Protein AF-A0A963SKY7-F1 (afdb_monomer)

Nearest PDB structures (foldseek):
  2a1x-assembly1_A  TM=6.517E-01  e=5.663E-06  Homo sapiens
  7vbq-assembly1_B  TM=5.657E-01  e=3.196E-06  Talaromyces purpureogenus
  7eyt-assembly1_B  TM=5.033E-01  e=3.583E-06  Aspergillus sp.
  7eyw-assembly2_A  TM=4.739E-01  e=1.703E-06  Aspergillus sp.
  7fcb-assembly1_C-2  TM=4.906E-01  e=5.997E-06  Aspergillus sp.

Secondary structure (DSSP, 8-state):
-----PPPEEEETTEEEEE--GGGHHHHHHTT--EEEE--HHHHHHHHHHHHHHHHHHHHHH-HHHHHHHHHH-GGGHHHHS-HHHHHHHHHHHHHHTHHHHHHHHHHHHHHHH--SS-EEES--EEEEE--HHHHHHTHHHHTTSBTTTB---SB-GGGGT--TT-EEEEEESS-B-TTTSEEEEGGGTTS---EETTEE-TT------EE--B-TT-EEEEETTSEEEEPP--SSSPEEEEEEEEESSPPP--S-S-PPPEEEHHHHHTT-HHHHHHHHHHHHH-HHHHHHHHHHHHH---TT----S-TTTHHHH-S-S-----------S---TT-EEE-SSSEEEEE-SSS-EEEEESB-TTT--BGGGSEEETTEEE-TTT--EEETTT-PBSSS-TTSPPPPEEE----

Foldseek 3Di:
DDPPFDFWWKAFQVGRVDTDDLQCVLVCQVVWTKIKTHDTPLLVVLLCLLLVLLLVLCCVQVNPVLSVVCVVVDCQCVVVRDPPVSVVSSQVRSQVVCLVPNQLSVLVNCCRRNVAPKWKWFSDKAKAWAAAQVSCVVCVVVCVVPEPRHYKDWWDQVLLVQFFQQKKKKKAFSAWFDLLWAKWWQSVCAPADFPDDVSGTDQLDQSHDTSRGTDHRSMIMIHGSRTGMITARNQENTTTTMMMIMMHRDQGAGLDDDPHTFIAISVLSVVVDPVNRVVSRVCSCVDVRNVVSNVVVVVVPDPPDDDDDDDPPCCVVNPVDPDDDSPCLDCDDDDDAAWQWHDPDPQWIWHDPHRPWIKIKGQAFQPPGRGLNSFTDDDQWRAGSINRWTAHQVWQHIRHPDVVGDGIDMDTPDDD

pLDDT: mean 83.01, std 18.02, range [28.34, 98.69]

Sequence (416 aa):
MNESSEAAALFEAGNPGQLIDRDKLIDRLDDGSVVIARGGTALTKLHRLTRDEIFRQIADLAGAEMRNKLEEVGLEHIHEHLSVDLIQDVHSRATENLRATYMRATEELIREFSGHSSFYVNHNFVLRFYLPNDLMQQHYTTLKQRPGKLIQHGPHLDLWQNVALNAYNIWIAIEDVDEGNGMVVYPDAFGKPVPRGGEHVREDQVTGRPLRLPCKAGDMLLFHSQHLHGGVLNRTDMTRVAITTRFTISPPLHPRLGAQLHYASAAAIRSEDNRRIKFSYLVDKLRPRNLALRLETRLGTGRPGEEGRRLKFLDALLHRNWFAETQDRSRASGQFGSDQIRIVDDKTIAVQVDDRQAVHIQRRCPHMGADLSCGYIDDGHIWCPWHDQGFSLETGEPVGPCSGLKPLRVSSAETA

Solvent-accessible surface area (backbone atoms only — not comparable to full-atom values): 22310 Å² total; per-residue (Å²): 130,86,80,72,78,49,60,39,50,36,21,32,63,95,43,71,86,43,72,52,60,51,93,45,46,65,60,40,27,75,74,61,44,43,34,37,33,40,64,23,57,42,44,51,51,44,38,48,58,53,50,55,39,43,45,50,34,36,27,77,75,64,34,63,66,53,29,54,50,38,69,73,72,36,68,36,51,42,73,83,78,40,54,74,67,55,50,52,49,28,53,51,52,33,58,56,65,42,61,83,50,48,62,57,44,49,47,52,26,51,33,56,57,54,66,51,86,64,34,28,39,38,74,59,70,46,64,27,52,37,46,22,37,43,62,42,62,78,43,34,88,70,41,65,83,36,65,63,30,48,35,75,35,58,34,39,45,42,53,80,73,32,40,36,64,67,22,33,39,40,36,34,27,60,37,66,32,45,64,44,41,24,42,31,38,16,65,76,32,43,81,46,70,77,65,64,50,87,92,35,52,29,53,78,49,70,36,56,71,64,48,68,51,56,38,50,55,48,27,30,43,36,36,36,31,57,38,33,30,24,31,26,50,26,28,31,88,48,25,34,39,34,40,33,38,40,34,18,66,59,83,72,37,46,50,70,91,71,81,58,66,53,42,27,38,41,69,28,59,78,62,72,38,67,66,48,33,56,45,44,36,56,52,52,74,66,33,66,70,34,51,48,40,33,52,53,49,58,69,68,60,57,68,96,88,69,85,86,92,88,60,85,72,57,42,65,76,78,48,62,55,93,66,63,76,71,73,81,57,51,77,69,82,77,90,78,61,62,70,43,59,38,35,72,53,100,55,32,25,37,36,29,77,45,103,84,45,42,31,32,33,51,22,52,39,78,86,83,52,38,30,44,70,30,31,51,60,58,95,70,21,44,29,34,53,51,32,67,47,36,23,35,66,81,71,12,43,55,60,52,62,35,85,76,56,68,54,44,57,55,44,78,47,75,90,125

Mean predicted aligned error: 8.63 Å

Structure (mmCIF, N/CA/C/O backbone):
data_AF-A0A963SKY7-F1
#
_entry.id   AF-A0A963SKY7-F1
#
loop_
_atom_site.group_PDB
_atom_site.id
_atom_site.type_symbol
_atom_site.label_atom_id
_atom_site.label_alt_id
_atom_site.label_comp_id
_atom_site.label_asym_id
_atom_site.label_entity_id
_atom_site.label_seq_id
_atom_site.pdbx_PDB_ins_code
_atom_site.Cartn_x
_atom_site.Cartn_y
_atom_site.Cartn_z
_atom_site.occupancy
_atom_site.B_iso_or_equiv
_atom_site.auth_seq_id
_atom_site.auth_comp_id
_atom_site.auth_asym_id
_atom_site.auth_atom_id
_atom_site.pdbx_PDB_model_num
ATOM 1 N N . MET A 1 1 ? -35.225 -3.408 15.346 1.00 33.41 1 MET A N 1
ATOM 2 C CA . MET A 1 1 ? -34.698 -4.685 14.818 1.00 33.41 1 MET A CA 1
ATOM 3 C C . MET A 1 1 ? -33.346 -4.934 15.453 1.00 33.41 1 MET A C 1
ATOM 5 O O . MET A 1 1 ? -32.611 -3.969 15.609 1.00 33.41 1 MET A O 1
ATOM 9 N N . ASN A 1 2 ? -33.028 -6.177 15.820 1.00 33.56 2 ASN A N 1
ATOM 10 C CA . ASN A 1 2 ? -31.646 -6.532 16.139 1.00 33.56 2 ASN A CA 1
ATOM 11 C C . ASN A 1 2 ? -30.876 -6.613 14.821 1.00 33.56 2 ASN A C 1
ATOM 13 O O . ASN A 1 2 ? -31.068 -7.565 14.069 1.00 33.56 2 ASN A O 1
ATOM 17 N N . GLU A 1 3 ? -30.015 -5.636 14.556 1.00 36.31 3 GLU A N 1
ATOM 18 C CA . GLU A 1 3 ? -28.892 -5.847 13.647 1.00 36.31 3 GLU A CA 1
ATOM 19 C C . GLU A 1 3 ? -27.956 -6.842 14.337 1.00 36.31 3 GLU A C 1
ATOM 21 O O . GLU A 1 3 ? -27.200 -6.494 15.246 1.00 36.31 3 GLU A O 1
ATOM 26 N N . SER A 1 4 ? -28.053 -8.118 13.962 1.00 42.91 4 SER A N 1
ATOM 27 C CA . SER A 1 4 ? -26.977 -9.062 14.233 1.00 42.91 4 SER A CA 1
ATOM 28 C C . SER A 1 4 ? -25.748 -8.546 13.495 1.00 42.91 4 SER A C 1
ATOM 30 O O . SER A 1 4 ? -25.747 -8.554 12.267 1.00 42.91 4 SER A O 1
ATOM 32 N N . SER A 1 5 ? -24.744 -8.075 14.240 1.00 56.28 5 SER A N 1
ATOM 33 C CA . SER A 1 5 ? -23.440 -7.690 13.695 1.00 56.28 5 SER A CA 1
ATOM 34 C C . SER A 1 5 ? -22.888 -8.869 12.898 1.00 56.28 5 SER A C 1
ATOM 36 O O . SER A 1 5 ? -22.444 -9.872 13.458 1.00 56.28 5 SER A O 1
ATOM 38 N N . GLU A 1 6 ? -22.997 -8.761 11.578 1.00 80.06 6 GLU A N 1
ATOM 39 C CA . GLU A 1 6 ? -22.371 -9.685 10.652 1.00 80.06 6 GLU A CA 1
ATOM 40 C C . GLU A 1 6 ? -20.876 -9.363 10.659 1.00 80.06 6 GLU A C 1
ATOM 42 O O . GLU A 1 6 ? -20.489 -8.189 10.599 1.00 80.06 6 GLU A O 1
ATOM 47 N N . ALA A 1 7 ? -20.050 -10.393 10.826 1.00 83.06 7 ALA A N 1
ATOM 48 C CA . ALA A 1 7 ? -18.599 -10.265 10.823 1.00 83.06 7 ALA A CA 1
ATOM 49 C C . ALA A 1 7 ? -18.072 -10.339 9.385 1.00 83.06 7 ALA A C 1
ATOM 51 O O . ALA A 1 7 ? -18.667 -11.003 8.537 1.00 83.06 7 ALA A O 1
ATOM 52 N N . ALA A 1 8 ? -16.942 -9.685 9.117 1.00 88.69 8 ALA A N 1
ATOM 53 C CA . ALA A 1 8 ? -16.306 -9.742 7.805 1.00 88.69 8 ALA A CA 1
ATOM 54 C C . ALA A 1 8 ? -15.935 -11.187 7.416 1.00 88.69 8 ALA A C 1
ATOM 56 O O . ALA A 1 8 ? -15.341 -11.920 8.212 1.00 88.69 8 ALA A O 1
ATOM 57 N N . ALA A 1 9 ? -16.241 -11.579 6.179 1.00 92.88 9 ALA A N 1
ATOM 58 C CA . ALA A 1 9 ? -15.790 -12.844 5.608 1.00 92.88 9 ALA A CA 1
ATOM 59 C C . ALA A 1 9 ? -14.307 -12.735 5.222 1.00 92.88 9 ALA A C 1
ATOM 61 O O . ALA A 1 9 ? -13.904 -11.748 4.607 1.00 92.88 9 ALA A O 1
ATOM 62 N N . LEU A 1 10 ? -13.500 -13.732 5.589 1.00 95.00 10 LEU A N 1
ATOM 63 C CA . LEU A 1 10 ? -12.042 -13.721 5.439 1.00 95.00 10 LEU A CA 1
ATOM 64 C C . LEU A 1 10 ? -11.616 -14.706 4.345 1.00 95.00 10 LEU A C 1
ATOM 66 O O . LEU A 1 10 ? -11.992 -15.873 4.402 1.00 95.00 10 LEU A O 1
ATOM 70 N N . PHE A 1 11 ? -10.807 -14.260 3.387 1.00 94.25 11 PHE A N 1
ATOM 71 C CA . PHE A 1 11 ? -10.358 -15.039 2.229 1.00 94.25 11 PHE A CA 1
ATOM 72 C C . PHE A 1 11 ? -8.839 -14.980 2.082 1.00 94.25 11 PHE A C 1
ATOM 74 O O . PHE A 1 11 ? -8.230 -13.950 2.361 1.00 94.25 11 PHE A O 1
ATOM 81 N N . GLU A 1 12 ? -8.207 -16.045 1.598 1.00 93.56 12 GLU A N 1
ATOM 82 C CA . GLU A 1 12 ? -6.775 -16.020 1.282 1.00 93.56 12 GLU A CA 1
ATOM 83 C C . GLU A 1 12 ? -6.518 -15.298 -0.053 1.00 93.56 12 GLU A C 1
ATOM 85 O O . GLU A 1 12 ? -7.079 -15.660 -1.081 1.00 93.56 12 GLU A O 1
ATOM 90 N N . ALA A 1 13 ? -5.665 -14.270 -0.076 1.00 87.19 13 ALA A N 1
ATOM 91 C CA . ALA A 1 13 ? -5.506 -13.398 -1.245 1.00 87.19 13 ALA A CA 1
ATOM 92 C C . ALA A 1 13 ? -4.934 -14.114 -2.485 1.00 87.19 13 ALA A C 1
ATOM 94 O O . ALA A 1 13 ? -5.288 -13.775 -3.610 1.00 87.19 13 ALA A O 1
ATOM 95 N N . GLY A 1 14 ? -4.085 -15.127 -2.280 1.00 79.25 14 GLY A N 1
ATOM 96 C CA . GLY A 1 14 ? -3.584 -16.004 -3.347 1.00 79.25 14 GLY A CA 1
ATOM 97 C C . GLY A 1 14 ? -4.544 -17.137 -3.740 1.00 79.25 14 GLY A C 1
ATOM 98 O O . GLY A 1 14 ? -4.284 -17.841 -4.710 1.00 79.25 14 GLY A O 1
ATOM 99 N N . ASN A 1 15 ? -5.642 -17.328 -3.001 1.00 82.62 15 ASN A N 1
ATOM 100 C CA . ASN A 1 15 ? -6.684 -18.310 -3.297 1.00 82.62 15 ASN A CA 1
ATOM 101 C C . ASN A 1 15 ? -8.063 -17.781 -2.841 1.00 82.62 15 ASN A C 1
ATOM 103 O O . ASN A 1 15 ? -8.591 -18.245 -1.827 1.00 82.62 15 ASN A O 1
ATOM 107 N N . PRO A 1 16 ? -8.671 -16.805 -3.550 1.00 69.00 16 PRO A N 1
ATOM 108 C CA . PRO A 1 16 ? -9.832 -16.066 -3.038 1.00 69.00 16 PRO A CA 1
ATOM 109 C C . PRO A 1 16 ? -11.107 -16.894 -2.813 1.00 69.00 16 PRO A C 1
ATOM 111 O O . PRO A 1 16 ? -12.056 -16.390 -2.221 1.00 69.00 16 PRO A O 1
ATOM 114 N N . GLY A 1 17 ? -11.157 -18.149 -3.277 1.00 78.44 17 GLY A N 1
ATOM 115 C CA . GLY A 1 17 ? -12.235 -19.092 -2.955 1.00 78.44 17 GLY A CA 1
ATOM 116 C C . GLY A 1 17 ? -12.075 -19.786 -1.594 1.00 78.44 17 GLY A C 1
ATOM 117 O O . GLY A 1 17 ? -13.012 -20.421 -1.113 1.00 78.44 17 GLY A O 1
ATOM 118 N N . GLN A 1 18 ? -10.904 -19.680 -0.962 1.00 86.44 18 GLN A N 1
ATOM 119 C CA . GLN A 1 18 ? -10.593 -20.312 0.315 1.00 86.44 18 GLN A CA 1
ATOM 120 C C . GLN A 1 18 ? -10.929 -19.372 1.476 1.00 86.44 18 GLN A C 1
ATOM 122 O O . GLN A 1 18 ? -10.187 -18.436 1.780 1.00 86.44 18 GLN A O 1
ATOM 127 N N . LEU A 1 19 ? -12.047 -19.662 2.143 1.00 91.62 19 LEU A N 1
ATOM 128 C CA . LEU A 1 19 ? -12.426 -19.017 3.398 1.00 91.62 19 LEU A CA 1
ATOM 129 C C . LEU A 1 19 ? -11.444 -19.373 4.524 1.00 91.62 19 LEU A C 1
ATOM 131 O O . LEU A 1 19 ? -11.020 -20.522 4.669 1.00 91.62 19 LEU A O 1
ATOM 135 N N . ILE A 1 20 ? -11.132 -18.381 5.352 1.00 92.81 20 ILE A N 1
ATOM 136 C CA . ILE A 1 20 ? -10.321 -18.510 6.560 1.00 92.81 20 ILE A CA 1
ATOM 137 C C . ILE A 1 20 ? -11.244 -18.429 7.775 1.00 92.81 20 ILE A C 1
ATOM 139 O O . ILE A 1 20 ? -12.014 -17.485 7.937 1.00 92.81 20 ILE A O 1
ATOM 143 N N . ASP A 1 21 ? -11.145 -19.430 8.647 1.00 91.75 21 ASP A N 1
ATOM 144 C CA . ASP A 1 21 ? -11.775 -19.401 9.963 1.00 91.75 21 ASP A CA 1
ATOM 145 C C . ASP A 1 21 ? -11.174 -18.258 10.792 1.00 91.75 21 ASP A C 1
ATOM 147 O O . ASP A 1 21 ? -9.949 -18.151 10.917 1.00 91.75 21 ASP A O 1
ATOM 151 N N . ARG A 1 22 ? -12.036 -17.412 11.365 1.00 91.62 22 ARG A N 1
ATOM 152 C CA . ARG A 1 22 ? -11.639 -16.257 12.174 1.00 91.62 22 ARG A CA 1
ATOM 153 C C . ARG A 1 22 ? -10.666 -16.643 13.277 1.00 91.62 22 ARG A C 1
ATOM 155 O O . ARG A 1 22 ? -9.676 -15.948 13.489 1.00 91.62 22 ARG A O 1
ATOM 162 N N . ASP A 1 23 ? -10.927 -17.759 13.946 1.00 91.62 23 ASP A N 1
ATOM 163 C CA . ASP A 1 23 ? -10.151 -18.170 15.111 1.00 91.62 23 ASP A CA 1
ATOM 164 C C . ASP A 1 23 ? -8.742 -18.674 14.710 1.00 91.62 23 ASP A C 1
ATOM 166 O O . ASP A 1 23 ? -7.876 -18.829 15.566 1.00 91.62 23 ASP A O 1
ATOM 170 N N . LYS A 1 24 ? -8.479 -18.850 13.402 1.00 93.62 24 LYS A N 1
ATOM 171 C CA . LYS A 1 24 ? -7.159 -19.142 12.810 1.00 93.62 24 LYS A CA 1
ATOM 172 C C . LYS A 1 24 ? -6.494 -17.931 12.153 1.00 93.62 24 LYS A C 1
ATOM 174 O O . LYS A 1 24 ? -5.378 -18.061 11.657 1.00 93.62 24 LYS A O 1
ATOM 179 N N . LEU A 1 25 ? -7.150 -16.768 12.096 1.00 94.31 25 LEU A N 1
ATOM 180 C CA . LEU A 1 25 ? -6.663 -15.608 11.340 1.00 94.31 25 LEU A CA 1
ATOM 181 C C . LEU A 1 25 ? -5.236 -15.208 11.738 1.00 94.31 25 LEU A C 1
ATOM 183 O O . LEU A 1 25 ? -4.405 -14.969 10.868 1.00 94.31 25 LEU A O 1
ATOM 187 N N . ILE A 1 26 ? -4.955 -15.137 13.039 1.00 94.06 26 ILE A N 1
ATOM 188 C CA . ILE A 1 26 ? -3.645 -14.707 13.542 1.00 94.06 26 ILE A CA 1
ATOM 189 C C . ILE A 1 26 ? -2.561 -15.727 13.183 1.00 94.06 26 ILE A C 1
ATOM 191 O O . ILE A 1 26 ? -1.537 -15.326 12.640 1.00 94.06 26 ILE A O 1
ATOM 195 N N . ASP A 1 27 ? -2.829 -17.024 13.357 1.00 92.44 27 ASP A N 1
ATOM 196 C CA . ASP A 1 27 ? -1.917 -18.099 12.946 1.00 92.44 27 ASP A CA 1
ATOM 197 C C . ASP A 1 27 ? -1.619 -18.030 11.436 1.00 92.44 27 ASP A C 1
ATOM 199 O O . ASP A 1 27 ? -0.463 -18.102 11.025 1.00 92.44 27 ASP A O 1
ATOM 203 N N . ARG A 1 28 ? -2.641 -17.802 10.591 1.00 93.62 28 ARG A N 1
ATOM 204 C CA . ARG A 1 28 ? -2.452 -17.635 9.135 1.00 93.62 28 ARG A CA 1
ATOM 205 C C . ARG A 1 28 ? -1.581 -16.424 8.800 1.00 93.62 28 ARG A C 1
ATOM 207 O O . ARG A 1 28 ? -0.754 -16.524 7.897 1.00 93.62 28 ARG A O 1
ATOM 214 N N . LEU A 1 29 ? -1.758 -15.299 9.494 1.00 94.19 29 LEU A N 1
ATOM 215 C CA . LEU A 1 29 ? -0.943 -14.096 9.296 1.00 94.19 29 LEU A CA 1
ATOM 216 C C . LEU A 1 29 ? 0.505 -14.301 9.780 1.00 94.19 29 LEU A C 1
ATOM 218 O O . LEU A 1 29 ? 1.428 -13.820 9.125 1.00 94.19 29 LEU A O 1
ATOM 222 N N . ASP A 1 30 ? 0.715 -15.025 10.882 1.00 91.00 30 ASP A N 1
ATOM 223 C CA . ASP A 1 30 ? 2.043 -15.387 11.403 1.00 91.00 30 ASP A CA 1
ATOM 224 C C . ASP A 1 30 ? 2.780 -16.373 10.474 1.00 91.00 30 ASP A C 1
ATOM 226 O O . ASP A 1 30 ? 3.988 -16.234 10.269 1.00 91.00 30 ASP A O 1
ATOM 230 N N . ASP A 1 31 ? 2.052 -17.289 9.825 1.00 90.88 31 ASP A N 1
ATOM 231 C CA . ASP A 1 31 ? 2.551 -18.171 8.756 1.00 90.88 31 ASP A CA 1
ATOM 232 C C . ASP A 1 31 ? 2.853 -17.430 7.430 1.00 90.88 31 ASP A C 1
ATOM 234 O O . ASP A 1 31 ? 3.406 -18.022 6.500 1.00 90.88 31 ASP A O 1
ATOM 238 N N . GLY A 1 32 ? 2.511 -16.141 7.316 1.00 90.50 32 GLY A N 1
ATOM 239 C CA . GLY A 1 32 ? 2.743 -15.329 6.114 1.00 90.50 32 GLY A CA 1
ATOM 240 C C . GLY A 1 32 ? 1.643 -15.413 5.052 1.00 90.50 32 GLY A C 1
ATOM 241 O O . GLY A 1 32 ? 1.878 -15.076 3.890 1.00 90.50 32 GLY A O 1
ATOM 242 N N . SER A 1 33 ? 0.438 -15.853 5.421 1.00 93.62 33 SER A N 1
ATOM 243 C CA . SER A 1 33 ? -0.738 -15.700 4.557 1.00 93.62 33 SER A CA 1
ATOM 244 C C . SER A 1 33 ? -1.128 -14.224 4.480 1.00 93.62 33 SER A C 1
ATOM 246 O O . SER A 1 33 ? -1.068 -13.494 5.471 1.00 93.62 33 SER A O 1
ATOM 248 N N . VAL A 1 34 ? -1.608 -13.797 3.316 1.00 96.19 34 VAL A N 1
ATOM 249 C CA . VAL A 1 34 ? -2.229 -12.480 3.133 1.00 96.19 34 VAL A CA 1
ATOM 250 C C . VAL A 1 34 ? -3.723 -12.676 2.960 1.00 96.19 34 VAL A C 1
ATOM 252 O O . VAL A 1 34 ? -4.153 -13.531 2.188 1.00 96.19 34 VAL A O 1
ATOM 255 N N . VAL A 1 35 ? -4.511 -11.921 3.720 1.00 96.88 35 VAL A N 1
ATOM 256 C CA . VAL A 1 35 ? -5.950 -12.147 3.883 1.00 96.88 35 VAL A CA 1
ATOM 257 C C . VAL A 1 35 ? -6.729 -10.940 3.379 1.00 96.88 35 VAL A C 1
ATOM 259 O O . VAL A 1 35 ? -6.384 -9.804 3.692 1.00 96.88 35 VAL A O 1
ATOM 262 N N . ILE A 1 36 ? -7.792 -11.190 2.619 1.00 96.75 36 ILE A N 1
ATOM 263 C CA . ILE A 1 36 ? -8.782 -10.193 2.205 1.00 96.75 36 ILE A CA 1
ATOM 264 C C . ILE A 1 36 ? -10.025 -10.393 3.069 1.00 96.75 36 ILE A C 1
ATOM 266 O O . ILE A 1 36 ? -10.611 -11.472 3.075 1.00 96.75 36 ILE A O 1
ATOM 270 N N . ALA A 1 37 ? -10.431 -9.365 3.798 1.00 96.19 37 ALA A N 1
ATOM 271 C CA . ALA A 1 37 ? -11.670 -9.325 4.556 1.00 96.19 37 ALA A CA 1
ATOM 272 C C . ALA A 1 37 ? -12.720 -8.506 3.792 1.00 96.19 37 ALA A C 1
ATOM 274 O O . ALA A 1 37 ? -12.416 -7.414 3.304 1.00 96.19 37 ALA A O 1
ATOM 275 N N . ARG A 1 38 ? -13.946 -9.032 3.690 1.00 95.12 38 ARG A N 1
ATOM 276 C CA . ARG A 1 38 ? -15.058 -8.425 2.940 1.00 95.12 38 ARG A CA 1
ATOM 277 C C . ARG A 1 38 ? -16.325 -8.323 3.777 1.00 95.12 38 ARG A C 1
ATOM 279 O O . ARG A 1 38 ? -16.664 -9.256 4.506 1.00 95.12 38 ARG A O 1
ATOM 286 N N . GLY A 1 39 ? -17.053 -7.219 3.617 1.00 92.69 39 GLY A N 1
ATOM 287 C CA . GLY A 1 39 ? -18.232 -6.921 4.432 1.00 92.69 39 GLY A CA 1
ATOM 288 C C . GLY A 1 39 ? -17.878 -6.760 5.913 1.00 92.69 39 GLY A C 1
ATOM 289 O O . GLY A 1 39 ? -16.734 -6.480 6.259 1.00 92.69 39 GLY A O 1
ATOM 290 N N . GLY A 1 40 ? -18.853 -6.958 6.794 1.00 93.06 40 GLY A N 1
ATOM 291 C CA . GLY A 1 40 ? -18.678 -6.761 8.232 1.00 93.06 40 GLY A CA 1
ATOM 292 C C . GLY A 1 40 ? -19.086 -5.361 8.691 1.00 93.06 40 GLY A C 1
ATOM 293 O O . GLY A 1 40 ? -18.733 -4.349 8.080 1.00 93.06 40 GLY A O 1
ATOM 294 N N . THR A 1 41 ? -19.852 -5.300 9.779 1.00 95.38 41 THR A N 1
ATOM 295 C CA . THR A 1 41 ? -20.508 -4.064 10.242 1.00 95.38 41 THR A CA 1
ATOM 296 C C . THR A 1 41 ? -19.491 -2.964 10.567 1.00 95.38 41 THR A C 1
ATOM 298 O O . THR A 1 41 ? -19.661 -1.806 10.173 1.00 95.38 41 THR A O 1
ATOM 301 N N . ALA A 1 42 ? -18.407 -3.310 11.262 1.00 95.44 42 ALA A N 1
ATOM 302 C CA . ALA A 1 42 ? -17.368 -2.365 11.645 1.00 95.44 42 ALA A CA 1
ATOM 303 C C . ALA A 1 42 ? -16.477 -1.944 10.462 1.00 95.44 42 ALA A C 1
ATOM 305 O O . ALA A 1 42 ? -16.045 -0.788 10.416 1.00 95.44 42 ALA A O 1
ATOM 306 N N . LEU A 1 43 ? -16.245 -2.830 9.483 1.00 96.81 43 LEU A N 1
ATOM 307 C CA . LEU A 1 43 ? -15.477 -2.498 8.277 1.00 96.81 43 LEU A CA 1
ATOM 308 C C . LEU A 1 43 ? -16.248 -1.510 7.397 1.00 96.81 43 LEU A C 1
ATOM 310 O O . LEU A 1 43 ? -15.728 -0.434 7.098 1.00 96.81 43 LEU A O 1
ATOM 314 N N . THR A 1 44 ? -17.515 -1.799 7.084 1.00 96.69 44 THR A N 1
ATOM 315 C CA . THR A 1 44 ? -18.394 -0.875 6.347 1.00 96.69 44 THR A CA 1
ATOM 316 C C . THR A 1 44 ? -18.525 0.473 7.063 1.00 96.69 44 THR A C 1
ATOM 318 O O . THR A 1 44 ? -18.489 1.526 6.425 1.00 96.69 44 THR A O 1
ATOM 321 N N . LYS A 1 45 ? -18.607 0.477 8.402 1.00 96.19 45 LYS A N 1
ATOM 322 C CA . LYS A 1 45 ? -18.630 1.712 9.201 1.00 96.19 45 LYS A CA 1
ATOM 323 C C . LYS A 1 45 ? -17.344 2.535 9.048 1.00 96.19 45 LYS A C 1
ATOM 325 O O . LYS A 1 45 ? -17.446 3.753 8.904 1.00 96.19 45 LYS A O 1
ATOM 330 N N . LEU A 1 46 ? -16.162 1.913 9.090 1.00 96.31 46 LEU A N 1
ATOM 331 C CA . LEU A 1 46 ? -14.872 2.611 8.971 1.00 96.31 46 LEU A CA 1
ATOM 332 C C . LEU A 1 46 ? -14.587 3.095 7.542 1.00 96.31 46 LEU A C 1
ATOM 334 O O . LEU A 1 46 ? -14.096 4.212 7.358 1.00 96.31 46 LEU A O 1
ATOM 338 N N . HIS A 1 47 ? -14.932 2.283 6.541 1.00 97.75 47 HIS A N 1
ATOM 339 C CA . HIS A 1 47 ? -14.889 2.656 5.127 1.00 97.75 47 HIS A CA 1
ATOM 340 C C . HIS A 1 47 ? -15.743 3.903 4.872 1.00 97.75 47 HIS A C 1
ATOM 342 O O . HIS A 1 47 ? -15.202 4.941 4.483 1.00 97.75 47 HIS A O 1
ATOM 348 N N . ARG A 1 48 ? -17.035 3.857 5.230 1.00 97.06 48 ARG A N 1
ATOM 349 C CA . ARG A 1 48 ? -17.951 4.996 5.077 1.00 97.06 48 ARG A CA 1
ATOM 350 C C . ARG A 1 48 ? -17.487 6.226 5.858 1.00 97.06 48 ARG A C 1
ATOM 352 O O . ARG A 1 48 ? -17.448 7.306 5.290 1.00 97.06 48 ARG A O 1
ATOM 359 N N . LEU A 1 49 ? -17.064 6.078 7.120 1.00 97.12 49 LEU A N 1
ATOM 360 C CA . LEU A 1 49 ? -16.521 7.189 7.923 1.00 97.12 49 LEU A CA 1
ATOM 361 C C . LEU A 1 49 ? -15.375 7.919 7.201 1.00 97.12 49 LEU A C 1
ATOM 363 O O . LEU A 1 49 ? -15.291 9.145 7.251 1.00 97.12 49 LEU A O 1
ATOM 367 N N . THR A 1 50 ? -14.497 7.163 6.538 1.00 97.88 50 THR A N 1
ATOM 368 C CA . THR A 1 50 ? -13.356 7.709 5.795 1.00 97.88 50 THR A CA 1
ATOM 369 C C . THR A 1 50 ? -13.804 8.380 4.494 1.00 97.88 50 THR A C 1
ATOM 371 O O . THR A 1 50 ? -13.347 9.480 4.190 1.00 97.88 50 THR A O 1
ATOM 374 N N . ARG A 1 51 ? -14.721 7.753 3.745 1.00 98.00 51 ARG A N 1
ATOM 375 C CA . ARG A 1 51 ? -15.255 8.278 2.478 1.00 98.00 51 ARG A CA 1
ATOM 376 C C . ARG A 1 51 ? -16.075 9.558 2.691 1.00 98.00 51 ARG A C 1
ATOM 378 O O . ARG A 1 51 ? -15.807 10.565 2.039 1.00 98.00 51 ARG A O 1
ATOM 385 N N . ASP A 1 52 ? -16.984 9.563 3.666 1.00 97.94 52 ASP A N 1
ATOM 386 C CA . ASP A 1 52 ? -17.828 10.712 4.026 1.00 97.94 52 ASP A CA 1
ATOM 387 C C . ASP A 1 52 ? -16.995 11.924 4.485 1.00 97.94 52 ASP A C 1
ATOM 389 O O . ASP A 1 52 ? -17.354 13.073 4.217 1.00 97.94 52 ASP A O 1
ATOM 393 N N . GLU A 1 53 ? -15.862 11.698 5.166 1.00 98.19 53 GLU A N 1
ATOM 394 C CA . GLU A 1 53 ? -14.914 12.768 5.496 1.00 98.19 53 GLU A CA 1
ATOM 395 C C . GLU A 1 53 ? -14.329 13.408 4.236 1.00 98.19 53 GLU A C 1
ATOM 397 O O . GLU A 1 53 ? -14.325 14.635 4.125 1.00 98.19 53 GLU A O 1
ATOM 402 N N . ILE A 1 54 ? -13.844 12.593 3.296 1.00 98.50 54 ILE A N 1
ATOM 403 C CA . ILE A 1 54 ? -13.231 13.080 2.057 1.00 98.50 54 ILE A CA 1
ATOM 404 C C . ILE A 1 54 ? -14.242 13.920 1.272 1.00 98.50 54 ILE A C 1
ATOM 406 O O . ILE A 1 54 ? -13.931 15.051 0.905 1.00 98.50 54 ILE A O 1
ATOM 410 N N . PHE A 1 55 ? -15.473 13.429 1.099 1.00 98.69 55 PHE A N 1
ATOM 411 C CA . PHE A 1 55 ? -16.524 14.175 0.402 1.00 98.69 55 PHE A CA 1
ATOM 412 C C . PHE A 1 55 ? -16.943 15.458 1.112 1.00 98.69 55 PHE A C 1
ATOM 414 O O . PHE A 1 55 ? -17.163 16.471 0.447 1.00 98.69 55 PHE A O 1
ATOM 421 N N . ARG A 1 56 ? -16.983 15.475 2.448 1.00 98.44 56 ARG A N 1
ATOM 422 C CA . ARG A 1 56 ? -17.206 16.718 3.195 1.00 98.44 56 ARG A CA 1
ATOM 423 C C . ARG A 1 56 ? -16.076 17.720 2.966 1.00 98.44 56 ARG A C 1
ATOM 425 O O . ARG A 1 56 ? -16.367 18.878 2.702 1.00 98.44 56 ARG A O 1
ATOM 432 N N . GLN A 1 57 ? -14.813 17.290 2.964 1.00 98.56 57 GLN A N 1
ATOM 433 C CA . GLN A 1 57 ? -13.702 18.196 2.652 1.00 98.56 57 GLN A CA 1
ATOM 434 C C . GLN A 1 57 ? -13.714 18.683 1.200 1.00 98.56 57 GLN A C 1
ATOM 436 O O . GLN A 1 57 ? -13.360 19.833 0.960 1.00 98.56 57 GLN A O 1
ATOM 441 N N . ILE A 1 58 ? -14.180 17.870 0.248 1.00 98.69 58 ILE A N 1
ATOM 442 C CA . ILE A 1 58 ? -14.433 18.311 -1.132 1.00 98.69 58 ILE A CA 1
ATOM 443 C C . ILE A 1 58 ? -15.544 19.371 -1.159 1.00 98.69 58 ILE A C 1
ATOM 445 O O . ILE A 1 58 ? -15.362 20.407 -1.790 1.00 98.69 58 ILE A O 1
ATOM 449 N N . ALA A 1 59 ? -16.657 19.180 -0.442 1.00 98.62 59 ALA A N 1
ATOM 450 C CA . ALA A 1 59 ? -17.723 20.183 -0.365 1.00 98.62 59 ALA A CA 1
ATOM 451 C C . ALA A 1 59 ? -17.247 21.500 0.279 1.00 98.62 59 ALA A C 1
ATOM 453 O O . ALA A 1 59 ? -17.546 22.573 -0.242 1.00 98.62 59 ALA A O 1
ATOM 454 N N . ASP A 1 60 ? -16.469 21.414 1.364 1.00 98.50 60 ASP A N 1
ATOM 455 C CA . ASP A 1 60 ? -15.926 22.560 2.109 1.00 98.50 60 ASP A CA 1
ATOM 456 C C . ASP A 1 60 ? -14.880 23.367 1.307 1.00 98.50 60 ASP A C 1
ATOM 458 O O . ASP A 1 60 ? -14.662 24.547 1.591 1.00 98.50 60 ASP A O 1
ATOM 462 N N . LEU A 1 61 ? -14.189 22.736 0.348 1.00 98.38 61 LEU A N 1
ATOM 463 C CA . LEU A 1 61 ? -13.089 23.331 -0.430 1.00 98.38 61 LEU A CA 1
ATOM 464 C C . LEU A 1 61 ? -13.458 23.681 -1.880 1.00 98.38 61 LEU A C 1
ATOM 466 O O . LEU A 1 61 ? -12.941 24.659 -2.414 1.00 98.38 61 LEU A O 1
ATOM 470 N N . ALA A 1 62 ? -14.316 22.883 -2.515 1.00 98.06 62 ALA A N 1
ATOM 471 C CA . ALA A 1 62 ? -14.655 22.957 -3.939 1.00 98.06 62 ALA A CA 1
ATOM 472 C C . ALA A 1 62 ? -16.161 23.161 -4.205 1.00 98.06 62 ALA A C 1
ATOM 474 O O . ALA A 1 62 ? -16.570 23.320 -5.354 1.00 98.06 62 ALA A O 1
ATOM 475 N N . GLY A 1 63 ? -16.992 23.178 -3.157 1.00 98.38 63 GLY A N 1
ATOM 476 C CA . GLY A 1 63 ? -18.434 23.391 -3.247 1.00 98.38 63 GLY A CA 1
ATOM 477 C C . GLY A 1 63 ? -19.257 22.107 -3.405 1.00 98.38 63 GLY A C 1
ATOM 478 O O . GLY A 1 63 ? -18.778 21.052 -3.825 1.00 98.38 63 GLY A O 1
ATOM 479 N N . ALA A 1 64 ? -20.545 22.208 -3.064 1.00 98.12 64 ALA A N 1
ATOM 480 C CA . ALA A 1 64 ? -21.473 21.075 -3.066 1.00 98.12 64 ALA A CA 1
ATOM 481 C C . ALA A 1 64 ? -21.699 20.470 -4.464 1.00 98.12 64 ALA A C 1
ATOM 483 O O . ALA A 1 64 ? -21.880 19.262 -4.575 1.00 98.12 64 ALA A O 1
ATOM 484 N N . GLU A 1 65 ? -21.652 21.281 -5.525 1.00 98.31 65 GLU A N 1
ATOM 485 C CA . GLU A 1 65 ? -21.753 20.813 -6.915 1.00 98.31 65 GLU A CA 1
ATOM 486 C C . GLU A 1 65 ? -20.600 19.863 -7.268 1.00 98.31 65 GLU A C 1
ATOM 488 O O . GLU A 1 65 ? -20.839 18.752 -7.735 1.00 98.31 65 GLU A O 1
ATOM 493 N N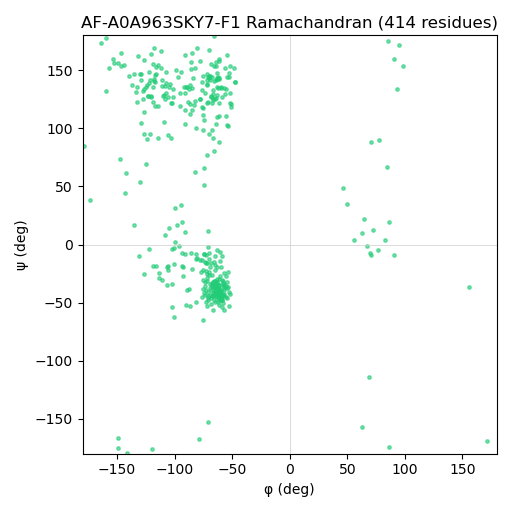 . MET A 1 66 ? -19.362 20.248 -6.943 1.00 98.50 66 MET A N 1
ATOM 494 C CA . MET A 1 66 ? -18.178 19.421 -7.178 1.00 98.50 66 MET A CA 1
ATOM 495 C C . MET A 1 66 ? -18.187 18.142 -6.329 1.00 98.50 66 MET A C 1
ATOM 497 O O . MET A 1 66 ? -17.863 17.065 -6.827 1.00 98.50 66 MET A O 1
ATOM 501 N N . ARG A 1 67 ? -18.628 18.229 -5.065 1.00 98.31 67 ARG A N 1
ATOM 502 C CA . ARG A 1 67 ? -18.852 17.046 -4.218 1.00 98.31 67 ARG A CA 1
ATOM 503 C C . ARG A 1 67 ? -19.864 16.091 -4.848 1.00 98.31 67 ARG A C 1
ATOM 505 O O . ARG A 1 67 ? -19.575 14.906 -4.942 1.00 98.31 67 ARG A O 1
ATOM 512 N N . ASN A 1 68 ? -21.009 16.592 -5.314 1.00 98.38 68 ASN A N 1
ATOM 513 C CA . ASN A 1 68 ? -22.030 15.757 -5.950 1.00 98.38 68 ASN A CA 1
ATOM 514 C C . ASN A 1 68 ? -21.505 15.135 -7.255 1.00 98.38 68 ASN A C 1
ATOM 516 O O . ASN A 1 68 ? -21.797 13.976 -7.535 1.00 98.38 68 ASN A O 1
ATOM 520 N N . LYS A 1 69 ? -20.694 15.871 -8.031 1.00 98.31 69 LYS A N 1
ATOM 521 C CA . LYS A 1 69 ? -20.086 15.343 -9.258 1.00 98.31 69 LYS A CA 1
ATOM 522 C C . LYS A 1 69 ? -19.114 14.199 -8.972 1.00 98.31 69 LYS A C 1
ATOM 524 O O . LYS A 1 69 ? -19.162 13.181 -9.653 1.00 98.31 69 LYS A O 1
ATOM 529 N N . LEU A 1 70 ? -18.276 14.333 -7.945 1.00 97.94 70 LEU A N 1
ATOM 530 C CA . LEU A 1 70 ? -17.349 13.277 -7.529 1.00 97.94 70 LEU A CA 1
ATOM 531 C C . LEU A 1 70 ? -18.044 12.093 -6.836 1.00 97.94 70 LEU A C 1
ATOM 533 O O . LEU A 1 70 ? -17.513 10.989 -6.855 1.00 97.94 70 LEU A O 1
ATOM 537 N N . GLU A 1 71 ? -19.235 12.280 -6.259 1.00 96.81 71 GLU A N 1
ATOM 538 C CA . GLU A 1 71 ? -20.064 11.157 -5.790 1.00 96.81 71 GLU A CA 1
ATOM 539 C C . GLU A 1 71 ? -20.674 10.353 -6.947 1.00 96.81 71 GLU A C 1
ATOM 541 O O . GLU A 1 71 ? -20.895 9.156 -6.782 1.00 96.81 71 GLU A O 1
ATOM 546 N N . GLU A 1 72 ? -20.920 10.988 -8.099 1.00 97.19 72 GLU A N 1
ATOM 547 C CA . GLU A 1 72 ? -21.389 10.330 -9.326 1.00 97.19 72 GLU A CA 1
ATOM 548 C C . GLU A 1 72 ? -20.263 9.566 -10.042 1.00 97.19 72 GLU A C 1
ATOM 550 O O . GLU A 1 72 ? -20.488 8.436 -10.467 1.00 97.19 72 GLU A O 1
ATOM 555 N N . VAL A 1 73 ? -19.072 10.168 -10.191 1.00 96.69 73 VAL A N 1
ATOM 556 C CA . VAL A 1 73 ? -17.970 9.560 -10.970 1.00 96.69 73 VAL A CA 1
ATOM 557 C C . VAL A 1 73 ? -16.986 8.721 -10.150 1.00 96.69 73 VAL A C 1
ATOM 559 O O . VAL A 1 73 ? -16.291 7.905 -10.738 1.00 96.69 73 VAL A O 1
ATOM 562 N N . GLY A 1 74 ? -16.918 8.896 -8.825 1.00 96.75 74 GLY A N 1
ATOM 563 C CA . GLY A 1 74 ? -15.957 8.215 -7.946 1.00 96.75 74 GLY A CA 1
ATOM 564 C C . GLY A 1 74 ? -14.722 9.058 -7.584 1.00 96.75 74 GLY A C 1
ATOM 565 O O . GLY A 1 74 ? -14.327 9.976 -8.310 1.00 96.75 74 GLY A O 1
ATOM 566 N N . LEU A 1 75 ? -14.096 8.777 -6.429 1.00 97.38 75 LEU A N 1
ATOM 567 C CA . LEU A 1 75 ? -12.874 9.480 -5.995 1.00 97.38 75 LEU A CA 1
ATOM 568 C C . LEU A 1 75 ? -11.626 9.055 -6.786 1.00 97.38 75 LEU A C 1
ATOM 570 O O . LEU A 1 75 ? -10.618 9.760 -6.754 1.00 97.38 75 LEU A O 1
ATOM 574 N N . GLU A 1 76 ? -11.677 7.951 -7.523 1.00 96.44 76 GLU A N 1
ATOM 575 C CA . GLU A 1 76 ? -10.651 7.537 -8.480 1.00 96.44 76 GLU A CA 1
ATOM 576 C C . GLU A 1 76 ? -10.400 8.609 -9.561 1.00 96.44 76 GLU A C 1
ATOM 578 O O . GLU A 1 76 ? -9.248 8.905 -9.903 1.00 96.44 76 GLU A O 1
ATOM 583 N N . HIS A 1 77 ? -11.453 9.309 -9.984 1.00 96.88 77 HIS A N 1
ATOM 584 C CA . HIS A 1 77 ? -11.404 10.403 -10.959 1.00 96.88 77 HIS A CA 1
ATOM 585 C C . HIS A 1 77 ? -11.210 11.795 -10.313 1.00 96.88 77 HIS A C 1
ATOM 587 O O . HIS A 1 77 ? -11.282 12.819 -10.991 1.00 96.88 77 HIS A O 1
ATOM 593 N N . ILE A 1 78 ? -10.883 11.883 -9.010 1.00 97.44 78 ILE A N 1
ATOM 594 C CA . ILE A 1 78 ? -10.698 13.172 -8.300 1.00 97.44 78 ILE A CA 1
ATOM 595 C C . ILE A 1 78 ? -9.688 14.112 -8.974 1.00 97.44 78 ILE A C 1
ATOM 597 O O . ILE A 1 78 ? -9.833 15.333 -8.930 1.00 97.44 78 ILE A O 1
ATOM 601 N N . HIS A 1 79 ? -8.677 13.535 -9.614 1.00 95.88 79 HIS A N 1
ATOM 602 C CA . HIS A 1 79 ? -7.576 14.233 -10.264 1.00 95.88 79 HIS A CA 1
ATOM 603 C C . HIS A 1 79 ? -7.926 14.840 -11.635 1.00 95.88 79 HIS A C 1
ATOM 605 O O . HIS A 1 79 ? -7.178 15.680 -12.129 1.00 95.88 79 HIS A O 1
ATOM 611 N N . GLU A 1 80 ? -9.067 14.466 -12.219 1.00 97.50 80 GLU A N 1
ATOM 612 C CA . GLU A 1 80 ? -9.618 15.073 -13.440 1.00 97.50 80 GLU A CA 1
ATOM 613 C C . GLU A 1 80 ? -10.446 16.328 -13.130 1.00 97.50 80 GLU A C 1
ATOM 615 O O . GLU A 1 80 ? -10.669 17.179 -13.992 1.00 97.50 80 GLU A O 1
ATOM 620 N N . HIS A 1 81 ? -10.905 16.449 -11.881 1.00 98.00 81 HIS A N 1
ATOM 621 C CA . HIS A 1 81 ? -11.857 17.467 -11.446 1.00 98.00 81 HIS A CA 1
ATOM 622 C C . HIS A 1 81 ? -11.271 18.482 -10.455 1.00 98.00 81 HIS A C 1
ATOM 624 O O . HIS A 1 81 ? -11.716 19.631 -10.427 1.00 98.00 81 HIS A O 1
ATOM 630 N N . LEU A 1 82 ? -10.271 18.094 -9.657 1.00 97.56 82 LEU A N 1
ATOM 631 C CA . LEU A 1 82 ? -9.586 18.957 -8.693 1.00 97.56 82 LEU A CA 1
ATOM 632 C C . LEU A 1 82 ? -8.102 19.113 -9.049 1.00 97.56 82 LEU A C 1
ATOM 634 O O . LEU A 1 82 ? -7.444 18.167 -9.475 1.00 97.56 82 LEU A O 1
ATOM 638 N N . SER A 1 83 ? -7.535 20.294 -8.786 1.00 95.75 83 SER A N 1
ATOM 639 C CA . SER A 1 83 ? -6.087 20.496 -8.903 1.00 95.75 83 SER A CA 1
ATOM 640 C C . SER A 1 83 ? -5.315 19.711 -7.834 1.00 95.75 83 SER A C 1
ATOM 642 O O . SER A 1 83 ? -5.816 19.450 -6.738 1.00 95.75 83 SER A O 1
ATOM 644 N N . VAL A 1 84 ? -4.049 19.386 -8.113 1.00 93.62 84 VAL A N 1
ATOM 645 C CA . VAL A 1 84 ? -3.176 18.647 -7.180 1.00 93.62 84 VAL A CA 1
ATOM 646 C C . VAL A 1 84 ? -3.000 19.368 -5.833 1.00 93.62 84 VAL A C 1
ATOM 648 O O . VAL A 1 84 ? -2.868 18.714 -4.798 1.00 93.62 84 VAL A O 1
ATOM 651 N N . ASP A 1 85 ? -3.052 20.700 -5.800 1.00 93.12 85 ASP A N 1
ATOM 652 C CA . ASP A 1 85 ? -3.021 21.470 -4.548 1.00 93.12 85 ASP A CA 1
ATOM 653 C C . ASP A 1 85 ? -4.329 21.326 -3.753 1.00 93.12 85 ASP A C 1
ATOM 655 O O . ASP A 1 85 ? -4.303 21.074 -2.549 1.00 93.12 85 ASP A O 1
ATOM 659 N N . LEU A 1 86 ? -5.478 21.350 -4.431 1.00 95.81 86 LEU A N 1
ATOM 660 C CA . LEU A 1 86 ? -6.782 21.151 -3.799 1.00 95.81 86 LEU A CA 1
ATOM 661 C C . LEU A 1 86 ? -6.940 19.719 -3.253 1.00 95.81 86 LEU A C 1
ATOM 663 O O . LEU A 1 86 ? -7.461 19.524 -2.155 1.00 95.81 86 LEU A O 1
ATOM 667 N N . ILE A 1 87 ? -6.402 18.719 -3.959 1.00 96.12 87 ILE A N 1
ATOM 668 C CA . ILE A 1 87 ? -6.315 17.326 -3.488 1.00 96.12 87 ILE A CA 1
ATOM 669 C C . ILE A 1 87 ? -5.420 17.219 -2.247 1.00 96.12 87 ILE A C 1
ATOM 671 O O . ILE A 1 87 ? -5.755 16.506 -1.297 1.00 96.12 87 ILE A O 1
ATOM 675 N N . GLN A 1 88 ? -4.296 17.942 -2.213 1.00 94.50 88 GLN A N 1
ATOM 676 C CA . GLN A 1 88 ? -3.435 18.000 -1.031 1.00 94.50 88 GLN A CA 1
ATOM 677 C C . GLN A 1 88 ? -4.152 18.608 0.176 1.00 94.50 88 GLN A C 1
ATOM 679 O O . GLN A 1 88 ? -3.937 18.119 1.291 1.00 94.50 88 GLN A O 1
ATOM 684 N N . ASP A 1 89 ? -4.999 19.618 -0.016 1.00 95.81 89 ASP A N 1
ATOM 685 C CA . ASP A 1 89 ? -5.795 20.232 1.049 1.00 95.81 89 ASP A CA 1
ATOM 686 C C . ASP A 1 89 ? -6.918 19.311 1.541 1.00 95.81 89 ASP A C 1
ATOM 688 O O . ASP A 1 89 ? -7.012 19.086 2.752 1.00 95.81 89 ASP A O 1
ATOM 692 N N . VAL A 1 90 ? -7.680 18.685 0.632 1.00 97.56 90 VAL A N 1
ATOM 693 C CA . VAL A 1 90 ? -8.676 17.640 0.953 1.00 97.56 90 VAL A CA 1
ATOM 694 C C . VAL A 1 90 ? -8.028 16.535 1.789 1.00 97.56 90 VAL A C 1
ATOM 696 O O . VAL A 1 90 ? -8.478 16.248 2.900 1.00 97.56 90 VAL A O 1
ATOM 699 N N . HIS A 1 91 ? -6.909 15.975 1.317 1.00 96.12 91 HIS A N 1
ATOM 700 C CA . HIS A 1 91 ? -6.145 14.957 2.039 1.00 96.12 91 HIS A CA 1
ATOM 701 C C . HIS A 1 91 ? -5.700 15.444 3.429 1.00 96.12 91 HIS A C 1
ATOM 703 O O . HIS A 1 91 ? -5.782 14.694 4.406 1.00 96.12 91 HIS A O 1
ATOM 709 N N . SER A 1 92 ? -5.199 16.682 3.536 1.00 94.50 92 SER A N 1
ATOM 710 C CA . SER A 1 92 ? -4.689 17.237 4.800 1.00 94.50 92 SER A CA 1
ATOM 711 C C . SER A 1 92 ? -5.798 17.383 5.837 1.00 94.50 92 SER A C 1
ATOM 713 O O . SER A 1 92 ? -5.640 16.905 6.960 1.00 94.50 92 SER A O 1
ATOM 715 N N . ARG A 1 93 ? -6.922 18.000 5.453 1.00 96.69 93 ARG A N 1
ATOM 716 C CA . ARG A 1 93 ? -8.059 18.233 6.350 1.00 96.69 93 ARG A CA 1
ATOM 717 C C . ARG A 1 93 ? -8.747 16.927 6.742 1.00 96.69 93 ARG A C 1
ATOM 719 O O . ARG A 1 93 ? -8.966 16.705 7.929 1.00 96.69 93 ARG A O 1
ATOM 726 N N . ALA A 1 94 ? -8.972 16.021 5.787 1.00 96.88 94 ALA A N 1
ATOM 727 C CA . ALA A 1 94 ? -9.561 14.712 6.065 1.00 96.88 94 ALA A CA 1
ATOM 728 C C . ALA A 1 94 ? -8.694 13.901 7.043 1.00 96.88 94 ALA A C 1
ATOM 730 O O . ALA A 1 94 ? -9.193 13.333 8.015 1.00 96.88 94 ALA A O 1
ATOM 731 N N . THR A 1 95 ? -7.369 13.918 6.847 1.00 95.06 95 THR A N 1
ATOM 732 C CA . THR A 1 95 ? -6.414 13.273 7.762 1.00 95.06 95 THR A CA 1
ATOM 733 C C . THR A 1 95 ? -6.422 13.894 9.161 1.00 95.06 95 THR A C 1
ATOM 735 O O . THR A 1 95 ? -6.175 13.178 10.126 1.00 95.06 95 THR A O 1
ATOM 738 N N . GLU A 1 96 ? -6.650 15.200 9.307 1.00 94.06 96 GLU A N 1
ATOM 739 C CA . GLU A 1 96 ? -6.734 15.844 10.624 1.00 94.06 96 GLU A CA 1
ATOM 740 C C . GLU A 1 96 ? -8.033 15.454 11.342 1.00 94.06 96 GLU A C 1
ATOM 742 O O . GLU A 1 96 ? -7.992 14.913 12.447 1.00 94.06 96 GLU A O 1
ATOM 747 N N . ASN A 1 97 ? -9.173 15.636 10.674 1.00 94.94 97 ASN A N 1
ATOM 748 C CA . ASN A 1 97 ? -10.506 15.420 11.238 1.00 94.94 97 ASN A CA 1
ATOM 749 C C . ASN A 1 97 ? -10.748 13.957 11.656 1.00 94.94 97 ASN A C 1
ATOM 751 O O . ASN A 1 97 ? -11.310 13.697 12.723 1.00 94.94 97 ASN A O 1
ATOM 755 N N . LEU A 1 98 ? -10.248 12.985 10.880 1.00 94.81 98 LEU A N 1
ATOM 756 C CA . LEU A 1 98 ? -10.368 11.559 11.211 1.00 94.81 98 LEU A CA 1
ATOM 757 C C . LEU A 1 98 ? -9.604 11.154 12.484 1.00 94.81 98 LEU A C 1
ATOM 759 O O . LEU A 1 98 ? -9.971 10.158 13.106 1.00 94.81 98 LEU A O 1
ATOM 763 N N . ARG A 1 99 ? -8.578 11.895 12.940 1.00 88.56 99 ARG A N 1
ATOM 764 C CA . ARG A 1 99 ? -7.770 11.497 14.121 1.00 88.56 99 ARG A CA 1
ATOM 765 C C . ARG A 1 99 ? -8.584 11.304 15.391 1.00 88.56 99 ARG A C 1
ATOM 767 O O . ARG A 1 99 ? -8.233 10.442 16.193 1.00 88.56 99 ARG A O 1
ATOM 774 N N . ALA A 1 100 ? -9.649 12.080 15.576 1.00 77.94 100 ALA A N 1
ATOM 775 C CA . ALA A 1 100 ? -10.479 12.003 16.773 1.00 77.94 100 ALA A CA 1
ATOM 776 C C . ALA A 1 100 ? -11.283 10.691 16.860 1.00 77.94 100 ALA A C 1
ATOM 778 O O . ALA A 1 100 ? -11.497 10.170 17.953 1.00 77.94 100 ALA A O 1
ATOM 779 N N . THR A 1 101 ? -11.725 10.146 15.723 1.00 87.88 101 THR A N 1
ATOM 780 C CA . THR A 1 101 ? -12.694 9.036 15.658 1.00 87.88 101 THR A CA 1
ATOM 781 C C . THR A 1 101 ? -12.085 7.726 15.155 1.00 87.88 101 THR A C 1
ATOM 783 O O . THR A 1 101 ? -12.498 6.647 15.589 1.00 87.88 101 THR A O 1
ATOM 786 N N . TYR A 1 102 ? -11.068 7.797 14.292 1.00 90.38 102 TYR A N 1
ATOM 787 C CA . TYR A 1 102 ? -10.510 6.650 13.573 1.00 90.38 102 TYR A CA 1
ATOM 788 C C . TYR A 1 102 ? -9.955 5.558 14.500 1.00 90.38 102 TYR A C 1
ATOM 790 O O . TYR A 1 102 ? -10.184 4.373 14.262 1.00 90.38 102 TYR A O 1
ATOM 798 N N . MET A 1 103 ? -9.274 5.924 15.595 1.00 89.81 103 MET A N 1
ATOM 799 C CA . MET A 1 103 ? -8.696 4.945 16.533 1.00 89.81 103 MET A CA 1
ATOM 800 C C . MET A 1 103 ? -9.770 4.089 17.228 1.00 89.81 103 MET A C 1
ATOM 802 O O . MET A 1 103 ? -9.557 2.896 17.439 1.00 89.81 103 MET A O 1
ATOM 806 N N . ARG A 1 104 ? -10.938 4.669 17.540 1.00 90.69 104 ARG A N 1
ATOM 807 C CA . ARG A 1 104 ? -12.078 3.935 18.112 1.00 90.69 104 ARG A CA 1
ATOM 808 C C . ARG A 1 104 ? -12.720 3.017 17.077 1.00 90.69 104 ARG A C 1
ATOM 810 O O . ARG A 1 104 ? -12.934 1.847 17.360 1.00 90.69 104 ARG A O 1
ATOM 817 N N . ALA A 1 105 ? -12.983 3.524 15.875 1.00 94.06 105 ALA A N 1
ATOM 818 C CA . ALA A 1 105 ? -13.562 2.712 14.807 1.00 94.06 105 ALA A CA 1
ATOM 819 C C . ALA A 1 105 ? -12.627 1.556 14.385 1.00 94.06 105 ALA A C 1
ATOM 821 O O . ALA A 1 105 ? -13.094 0.462 14.084 1.00 94.06 105 ALA A O 1
ATOM 822 N N . THR A 1 106 ? -11.307 1.757 14.464 1.00 95.12 106 THR A N 1
ATOM 823 C CA . THR A 1 106 ? -10.300 0.699 14.275 1.00 95.12 106 THR A CA 1
ATOM 824 C C . THR A 1 106 ? -10.320 -0.340 15.404 1.00 95.12 106 THR A C 1
ATOM 826 O O . THR A 1 106 ? -10.173 -1.527 15.135 1.00 95.12 106 THR A O 1
ATOM 829 N N . GLU A 1 107 ? -10.521 0.067 16.664 1.00 94.94 107 GLU A N 1
ATOM 830 C CA . GLU A 1 107 ? -10.697 -0.867 17.792 1.00 94.94 107 GLU A CA 1
ATOM 831 C C . GLU A 1 107 ? -11.949 -1.732 17.613 1.00 94.94 107 GLU A C 1
ATOM 833 O O . GLU A 1 107 ? -11.878 -2.953 17.751 1.00 94.94 107 GLU A O 1
ATOM 838 N N . GLU A 1 108 ? -13.068 -1.112 17.233 1.00 94.56 108 GLU A N 1
ATOM 839 C CA . GLU A 1 108 ? -14.323 -1.810 16.948 1.00 94.56 108 GLU A CA 1
ATOM 840 C C . GLU A 1 108 ? -14.147 -2.826 15.804 1.00 94.56 108 GLU A C 1
ATOM 842 O O . GLU A 1 108 ? -14.575 -3.973 15.946 1.00 94.56 108 GLU A O 1
ATOM 847 N N . LEU A 1 109 ? -13.443 -2.437 14.733 1.00 95.94 109 LEU A N 1
ATOM 848 C CA . LEU A 1 109 ? -13.093 -3.292 13.596 1.00 95.94 109 LEU A CA 1
ATOM 849 C C . LEU A 1 109 ? -12.222 -4.490 13.996 1.00 95.94 109 LEU A C 1
ATOM 851 O O . LEU A 1 109 ? -12.589 -5.626 13.704 1.00 95.94 109 LEU A O 1
ATOM 855 N N . ILE A 1 110 ? -11.105 -4.270 14.699 1.00 95.81 110 ILE A N 1
ATOM 856 C CA . ILE A 1 110 ? -10.205 -5.360 15.122 1.00 95.81 110 ILE A CA 1
ATOM 857 C C . ILE A 1 110 ? -10.939 -6.361 16.007 1.00 95.81 110 ILE A C 1
ATOM 859 O O . ILE A 1 110 ? -10.780 -7.570 15.839 1.00 95.81 110 ILE A O 1
ATOM 863 N N . ARG A 1 111 ? -11.777 -5.883 16.928 1.00 94.12 111 ARG A N 1
ATOM 864 C CA . ARG A 1 111 ? -12.576 -6.750 17.797 1.00 94.12 111 ARG A CA 1
ATOM 865 C C . ARG A 1 111 ? -13.593 -7.585 17.007 1.00 94.12 111 ARG A C 1
ATOM 867 O O . ARG A 1 111 ? -13.798 -8.744 17.356 1.00 94.12 111 ARG A O 1
ATOM 874 N N . GLU A 1 112 ? -14.215 -7.023 15.969 1.00 93.44 112 GLU A N 1
ATOM 875 C CA . GLU A 1 112 ? -15.152 -7.738 15.090 1.00 93.44 112 GLU A CA 1
ATOM 876 C C . GLU A 1 112 ? -14.441 -8.822 14.265 1.00 93.44 112 GLU A C 1
ATOM 878 O O . GLU A 1 112 ? -14.791 -10.000 14.377 1.00 93.44 112 GLU A O 1
ATOM 883 N N . PHE A 1 113 ? -13.414 -8.452 13.489 1.00 92.19 113 PHE A N 1
ATOM 884 C CA . PHE A 1 113 ? -12.780 -9.384 12.550 1.00 92.19 113 PHE A CA 1
ATOM 885 C C . PHE A 1 113 ? -11.841 -10.393 13.213 1.00 92.19 113 PHE A C 1
ATOM 887 O O . PHE A 1 113 ? -11.585 -11.427 12.614 1.00 92.19 113 PHE A O 1
ATOM 894 N N . SER A 1 114 ? -11.290 -10.117 14.401 1.00 90.69 114 SER A N 1
ATOM 895 C CA . SER A 1 114 ? -10.336 -11.028 15.063 1.00 90.69 114 SER A CA 1
ATOM 896 C C . SER A 1 114 ? -10.926 -11.784 16.255 1.00 90.69 114 SER A C 1
ATOM 898 O O . SER A 1 114 ? -10.343 -12.759 16.709 1.00 90.69 114 SER A O 1
ATOM 900 N N . GLY A 1 115 ? -12.050 -11.326 16.818 1.00 89.38 115 GLY A N 1
ATOM 901 C CA . GLY A 1 115 ? -12.625 -11.884 18.049 1.00 89.38 115 GLY A CA 1
ATOM 902 C C . GLY A 1 115 ? -11.828 -11.592 19.334 1.00 89.38 115 GLY A C 1
ATOM 903 O O . GLY A 1 115 ? -12.331 -11.835 20.433 1.00 89.38 115 GLY A O 1
ATOM 904 N N . HIS A 1 116 ? -10.616 -11.028 19.249 1.00 91.31 116 HIS A N 1
ATOM 905 C CA . HIS A 1 116 ? -9.803 -10.716 20.424 1.00 91.31 116 HIS A CA 1
ATOM 906 C C . HIS A 1 116 ? -10.370 -9.525 21.215 1.00 91.31 116 HIS A C 1
ATOM 908 O O . HIS A 1 116 ? -10.723 -8.484 20.666 1.00 91.31 116 HIS A O 1
ATOM 914 N N . SER A 1 117 ? -10.388 -9.637 22.546 1.00 87.94 117 SER A N 1
ATOM 915 C CA . SER A 1 117 ? -10.806 -8.561 23.465 1.00 87.94 117 SER A CA 1
ATOM 916 C C . SER A 1 117 ? -9.642 -7.696 23.978 1.00 87.94 117 SER A C 1
ATOM 918 O O . SER A 1 117 ? -9.853 -6.573 24.461 1.00 87.94 117 SER A O 1
ATOM 920 N N . SER A 1 118 ? -8.414 -8.212 23.861 1.00 92.38 118 SER A N 1
ATOM 921 C CA . SER A 1 118 ? -7.158 -7.589 24.278 1.00 92.38 118 SER A CA 1
ATOM 922 C C . SER A 1 118 ? -6.175 -7.578 23.111 1.00 92.38 118 SER A C 1
ATOM 924 O O . SER A 1 118 ? -5.720 -8.629 22.673 1.00 92.38 118 SER A O 1
ATOM 926 N N . PHE A 1 119 ? -5.852 -6.376 22.647 1.00 95.38 119 PHE A N 1
ATOM 927 C CA . PHE A 1 119 ? -4.910 -6.071 21.573 1.00 95.38 119 PHE A CA 1
ATOM 928 C C . PHE A 1 119 ? -4.476 -4.601 21.711 1.00 95.38 119 PHE A C 1
ATOM 930 O O . PHE A 1 119 ? -4.954 -3.879 22.600 1.00 95.38 119 PHE A O 1
ATOM 937 N N . TYR A 1 120 ? -3.579 -4.146 20.840 1.00 94.38 120 TYR A N 1
ATOM 938 C CA . TYR A 1 120 ? -3.083 -2.776 20.796 1.00 9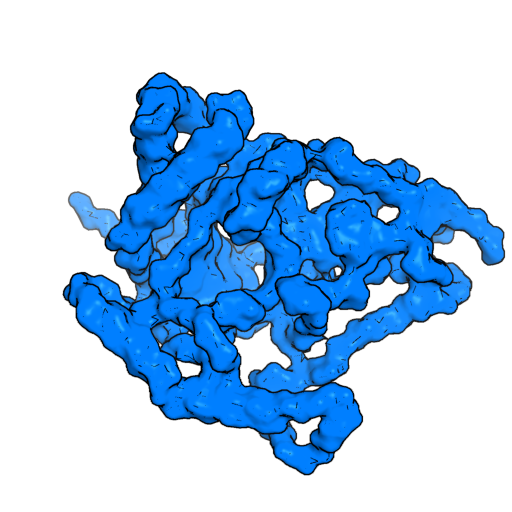4.38 120 TYR A CA 1
ATOM 939 C C . TYR A 1 120 ? -3.225 -2.200 19.386 1.00 94.38 120 TYR A C 1
ATOM 941 O O . TYR A 1 120 ? -2.826 -2.835 18.414 1.00 94.38 120 TYR A O 1
ATOM 949 N N . VAL A 1 121 ? -3.759 -0.986 19.271 1.00 94.38 121 VAL A N 1
ATOM 950 C CA . VAL A 1 121 ? -3.987 -0.284 17.996 1.00 94.38 121 VAL A CA 1
ATOM 951 C C . VAL A 1 121 ? -2.926 0.791 17.814 1.00 94.38 121 VAL A C 1
ATOM 953 O O . VAL A 1 121 ? -2.593 1.495 18.769 1.00 94.38 121 VAL A O 1
ATOM 956 N N . ASN A 1 122 ? -2.389 0.941 16.605 1.00 91.81 122 ASN A N 1
ATOM 957 C CA . ASN A 1 122 ? -1.481 2.037 16.302 1.00 91.81 122 ASN A CA 1
ATOM 958 C C . ASN A 1 122 ? -2.226 3.377 16.356 1.00 91.81 122 ASN A C 1
ATOM 960 O O . ASN A 1 122 ? -3.290 3.534 15.765 1.00 91.81 122 ASN A O 1
ATOM 964 N N . HIS A 1 123 ? -1.645 4.362 17.037 1.00 86.50 123 HIS A N 1
ATOM 965 C CA . HIS A 1 123 ? -2.239 5.695 17.162 1.00 86.50 123 HIS A CA 1
ATOM 966 C C . HIS A 1 123 ? -2.237 6.465 15.825 1.00 86.50 123 HIS A C 1
ATOM 968 O O . HIS A 1 123 ? -2.983 7.431 15.659 1.00 86.50 123 HIS A O 1
ATOM 974 N N . ASN A 1 124 ? -1.399 6.061 14.867 1.00 85.88 124 ASN A N 1
ATOM 975 C CA . ASN A 1 124 ? -1.311 6.688 13.558 1.00 85.88 124 ASN A CA 1
ATOM 976 C C . ASN A 1 124 ? -1.982 5.809 12.496 1.00 85.88 124 ASN A C 1
ATOM 978 O O . ASN A 1 124 ? -1.733 4.607 12.393 1.00 85.88 124 ASN A O 1
ATOM 982 N N . PHE A 1 125 ? -2.770 6.450 11.642 1.00 93.25 125 PHE A N 1
ATOM 983 C CA . PHE A 1 125 ? -3.172 5.911 10.350 1.00 93.25 125 PHE A CA 1
ATOM 984 C C . PHE A 1 125 ? -2.526 6.735 9.232 1.00 93.25 125 PHE A C 1
ATOM 986 O O . PHE A 1 125 ? -1.982 7.820 9.459 1.00 93.25 125 PHE A O 1
ATOM 993 N N . VAL A 1 126 ? -2.578 6.208 8.015 1.00 93.31 126 VAL A N 1
ATOM 994 C CA . VAL A 1 126 ? -2.112 6.874 6.803 1.00 93.31 126 VAL A CA 1
ATOM 995 C C . VAL A 1 126 ? -3.227 6.804 5.772 1.00 93.31 126 VAL A C 1
ATOM 997 O O . VAL A 1 126 ? -3.463 5.745 5.194 1.00 93.31 126 VAL A O 1
ATOM 1000 N N . LEU A 1 127 ? -3.908 7.927 5.555 1.00 95.69 127 LEU A N 1
ATOM 1001 C CA . LEU A 1 127 ? -4.725 8.136 4.365 1.00 95.69 127 LEU A CA 1
ATOM 1002 C C . LEU A 1 127 ? -3.784 8.330 3.165 1.00 95.69 127 LEU A C 1
ATOM 1004 O O . LEU A 1 127 ? -2.707 8.916 3.309 1.00 95.69 127 LEU A O 1
ATOM 1008 N N . ARG A 1 128 ? -4.148 7.776 2.010 1.00 94.81 128 ARG A N 1
ATOM 1009 C CA . ARG A 1 128 ? -3.319 7.770 0.803 1.00 94.81 128 ARG A CA 1
ATOM 1010 C C . ARG A 1 128 ? -4.151 8.166 -0.403 1.00 94.81 128 ARG A C 1
ATOM 1012 O O . ARG A 1 128 ? -5.224 7.609 -0.605 1.00 94.81 128 ARG A O 1
ATOM 1019 N N . PHE A 1 129 ? -3.624 9.097 -1.187 1.00 94.88 129 PHE A N 1
ATOM 1020 C CA . PHE A 1 129 ? -4.179 9.549 -2.462 1.00 94.88 129 PHE A CA 1
ATOM 1021 C C . PHE A 1 129 ? -3.055 9.405 -3.478 1.00 94.88 129 PHE A C 1
ATOM 1023 O O . PHE A 1 129 ? -2.161 10.247 -3.541 1.00 94.88 129 PHE A O 1
ATOM 1030 N N . TYR A 1 130 ? -3.029 8.283 -4.188 1.00 92.75 130 TYR A N 1
ATOM 1031 C CA . TYR A 1 130 ? -1.912 7.935 -5.053 1.00 92.75 130 TYR A CA 1
ATOM 1032 C C . TYR A 1 130 ? -2.309 8.135 -6.516 1.00 92.75 130 TYR A C 1
ATOM 1034 O O . TYR A 1 130 ? -2.942 7.276 -7.127 1.00 92.75 130 TYR A O 1
ATOM 1042 N N . LEU A 1 131 ? -1.969 9.322 -7.020 1.00 93.62 131 LEU A N 1
ATOM 1043 C CA . LEU A 1 131 ? -2.283 9.809 -8.366 1.00 93.62 131 LEU A CA 1
ATOM 1044 C C . LEU A 1 131 ? -1.651 8.924 -9.463 1.00 93.62 131 LEU A C 1
ATOM 1046 O O . LEU A 1 131 ? -0.643 8.264 -9.180 1.00 93.62 131 LEU A O 1
ATOM 1050 N N . PRO A 1 132 ? -2.177 8.949 -10.703 1.00 93.44 132 PRO A N 1
ATOM 1051 C CA . PRO A 1 132 ? -1.502 8.405 -11.884 1.00 93.44 132 PRO A CA 1
ATOM 1052 C C . PRO A 1 132 ? -0.045 8.865 -11.970 1.00 93.44 132 PRO A C 1
ATOM 1054 O O . PRO A 1 132 ? 0.258 10.025 -11.661 1.00 93.44 132 PRO A O 1
ATOM 1057 N N . ASN A 1 133 ? 0.871 7.975 -12.371 1.00 91.44 133 ASN A N 1
ATOM 1058 C CA . ASN A 1 133 ? 2.306 8.263 -12.316 1.00 91.44 133 ASN A CA 1
ATOM 1059 C C . ASN A 1 133 ? 2.675 9.540 -13.078 1.00 91.44 133 ASN A C 1
ATOM 1061 O O . ASN A 1 133 ? 3.402 10.365 -12.536 1.00 91.44 133 ASN A O 1
ATOM 1065 N N . ASP A 1 134 ? 2.163 9.740 -14.292 1.00 90.44 134 ASP A N 1
ATOM 1066 C CA . ASP A 1 134 ? 2.562 10.886 -15.116 1.00 90.44 134 ASP A CA 1
ATOM 1067 C C . ASP A 1 134 ? 2.176 12.229 -14.472 1.00 90.44 134 ASP A C 1
ATOM 1069 O O . ASP A 1 134 ? 2.991 13.154 -14.445 1.00 90.44 134 ASP A O 1
ATOM 1073 N N . LEU A 1 135 ? 0.994 12.312 -13.849 1.00 91.31 135 LEU A N 1
ATOM 1074 C CA . LEU A 1 135 ? 0.586 13.478 -13.060 1.00 91.31 135 LEU A CA 1
ATOM 1075 C C . LEU A 1 135 ? 1.452 13.631 -11.797 1.00 91.31 135 LEU A C 1
ATOM 1077 O O . LEU A 1 135 ? 1.892 14.731 -11.459 1.00 91.31 135 LEU A O 1
ATOM 1081 N N . MET A 1 136 ? 1.753 12.528 -11.107 1.00 90.50 136 MET A N 1
ATOM 1082 C CA . MET A 1 136 ? 2.622 12.539 -9.927 1.00 90.50 136 MET A CA 1
ATOM 1083 C C . MET A 1 136 ? 4.037 13.046 -10.258 1.00 90.50 136 MET A C 1
ATOM 1085 O O . MET A 1 136 ? 4.571 13.860 -9.505 1.00 90.50 136 MET A O 1
ATOM 1089 N N . GLN A 1 137 ? 4.617 12.643 -11.396 1.00 88.50 137 GLN A N 1
ATOM 1090 C CA . GLN A 1 137 ? 5.933 13.105 -11.855 1.00 88.50 137 GLN A CA 1
ATOM 1091 C C . GLN A 1 137 ? 5.930 14.608 -12.173 1.00 88.50 137 GLN A C 1
ATOM 1093 O O . GLN A 1 137 ? 6.833 15.324 -11.736 1.00 88.50 137 GLN A O 1
ATOM 1098 N N . GLN A 1 138 ? 4.893 15.110 -12.858 1.00 90.75 138 GLN A N 1
ATOM 1099 C CA . GLN A 1 138 ? 4.730 16.545 -13.148 1.00 90.75 138 GLN A CA 1
ATOM 1100 C C . GLN A 1 138 ? 4.708 17.402 -11.868 1.00 90.75 138 GLN A C 1
ATOM 1102 O O . GLN A 1 138 ? 5.254 18.505 -11.850 1.00 90.75 138 GLN A O 1
ATOM 1107 N N . HIS A 1 139 ? 4.149 16.872 -10.774 1.00 90.88 139 HIS A N 1
ATOM 1108 C CA . HIS A 1 139 ? 4.036 17.552 -9.478 1.00 90.88 139 HIS A CA 1
ATOM 1109 C C . HIS A 1 139 ? 5.025 17.043 -8.404 1.00 90.88 139 HIS A C 1
ATOM 1111 O O . HIS A 1 139 ? 4.891 17.374 -7.219 1.00 90.88 139 HIS A O 1
ATOM 1117 N N . TYR A 1 140 ? 6.052 16.271 -8.787 1.00 88.00 140 TYR A N 1
ATOM 1118 C CA . TYR A 1 140 ? 6.940 15.562 -7.852 1.00 88.00 140 TYR A CA 1
ATOM 1119 C C . TYR A 1 140 ? 7.628 16.487 -6.836 1.00 88.00 140 TYR A C 1
ATOM 1121 O O . TYR A 1 140 ? 7.783 16.141 -5.665 1.00 88.00 140 TYR A O 1
ATOM 1129 N N . THR A 1 141 ? 8.025 17.693 -7.250 1.00 85.94 141 THR A N 1
ATOM 1130 C CA . THR A 1 141 ? 8.702 18.679 -6.388 1.00 85.94 141 THR A CA 1
ATOM 1131 C C . THR A 1 141 ? 7.860 19.120 -5.191 1.00 85.94 141 THR A C 1
ATOM 1133 O O . THR A 1 141 ? 8.428 19.326 -4.114 1.00 85.94 141 THR A O 1
ATOM 1136 N N . THR A 1 142 ? 6.541 19.211 -5.363 1.00 84.56 142 THR A N 1
ATOM 1137 C CA . THR A 1 142 ? 5.563 19.519 -4.311 1.00 84.56 142 THR A CA 1
ATOM 1138 C C . THR A 1 142 ? 5.240 18.261 -3.502 1.00 84.56 142 THR A C 1
ATOM 1140 O O . THR A 1 142 ? 5.347 18.250 -2.274 1.00 84.56 142 THR A O 1
ATOM 1143 N N . LEU A 1 143 ? 4.931 17.156 -4.188 1.00 85.12 143 LEU A N 1
ATOM 1144 C CA . LEU A 1 143 ? 4.428 15.929 -3.565 1.00 85.12 143 LEU A CA 1
ATOM 1145 C C . LEU A 1 143 ? 5.493 15.146 -2.764 1.00 85.12 143 LEU A C 1
ATOM 1147 O O . LEU A 1 143 ? 5.146 14.462 -1.796 1.00 85.12 143 LEU A O 1
ATOM 1151 N N . LYS A 1 144 ? 6.794 15.284 -3.079 1.00 80.50 144 LYS A N 1
ATOM 1152 C CA . LYS A 1 144 ? 7.911 14.573 -2.404 1.00 80.50 144 LYS A CA 1
ATOM 1153 C C . LYS A 1 144 ? 8.059 14.844 -0.912 1.00 80.50 144 LYS A C 1
ATOM 1155 O O . LYS A 1 144 ? 8.740 14.093 -0.223 1.00 80.50 144 LYS A O 1
ATOM 1160 N N . GLN A 1 145 ? 7.399 15.873 -0.388 1.00 77.19 145 GLN A N 1
ATOM 1161 C CA . GLN A 1 145 ? 7.346 16.138 1.051 1.00 77.19 145 GLN A CA 1
ATOM 1162 C C . GLN A 1 145 ? 6.413 15.165 1.804 1.00 77.19 145 GLN A C 1
ATOM 1164 O O . GLN A 1 145 ? 6.360 15.178 3.034 1.00 77.19 145 GLN A O 1
ATOM 1169 N N . ARG A 1 146 ? 5.650 14.324 1.086 1.00 70.50 146 ARG A N 1
ATOM 1170 C CA . ARG A 1 146 ? 4.625 13.417 1.632 1.00 70.50 146 ARG A CA 1
ATOM 1171 C C . ARG A 1 146 ? 4.781 11.964 1.113 1.00 70.50 146 ARG A C 1
ATOM 1173 O O . ARG A 1 146 ? 3.807 11.393 0.603 1.00 70.50 146 ARG A O 1
ATOM 1180 N N . PRO A 1 147 ? 5.972 11.337 1.246 1.00 62.03 147 PRO A N 1
ATOM 1181 C CA . PRO A 1 147 ? 6.227 9.980 0.756 1.00 62.03 147 PRO A CA 1
ATOM 1182 C C . PRO A 1 147 ? 5.309 8.955 1.432 1.00 62.03 147 PRO A C 1
ATOM 1184 O O . PRO A 1 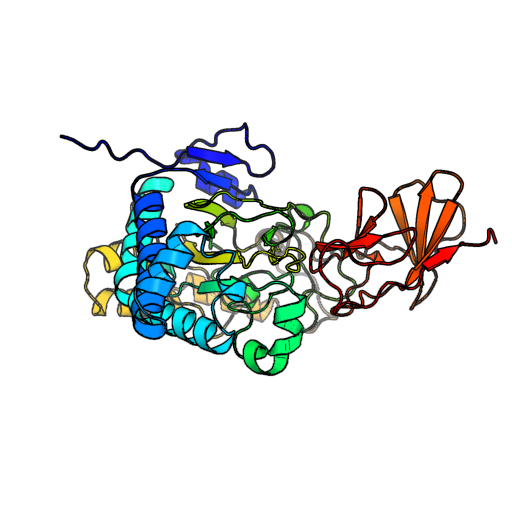147 ? 4.962 9.087 2.607 1.00 62.03 147 PRO A O 1
ATOM 1187 N N . GLY A 1 148 ? 4.859 7.955 0.673 1.00 63.47 148 GLY A N 1
ATOM 1188 C CA . GLY A 1 148 ? 3.905 6.937 1.126 1.00 63.47 148 GLY A CA 1
ATOM 1189 C C . GLY A 1 148 ? 2.471 7.432 1.375 1.00 63.47 148 GLY A C 1
ATOM 1190 O O . GLY A 1 148 ? 1.597 6.595 1.617 1.00 63.47 148 GLY A O 1
ATOM 1191 N N . LYS A 1 149 ? 2.217 8.749 1.316 1.00 74.25 149 LYS A N 1
ATOM 1192 C CA . LYS A 1 149 ? 0.884 9.369 1.432 1.00 74.25 149 LYS A CA 1
ATOM 1193 C C . LYS A 1 149 ? 0.350 9.773 0.060 1.00 74.25 149 LYS A C 1
ATOM 1195 O O . LYS A 1 149 ? -0.738 9.355 -0.316 1.00 74.25 149 LYS A O 1
ATOM 1200 N N . LEU A 1 150 ? 1.144 10.550 -0.683 1.00 76.25 150 LEU A N 1
ATOM 1201 C CA . LEU A 1 150 ? 0.796 11.040 -2.026 1.00 76.25 150 LEU A CA 1
ATOM 1202 C C . LEU A 1 150 ? 1.725 10.516 -3.129 1.00 76.25 150 LEU A C 1
ATOM 1204 O O . LEU A 1 150 ? 1.377 10.535 -4.303 1.00 76.25 150 LEU A O 1
ATOM 1208 N N . ILE A 1 151 ? 2.901 10.022 -2.743 1.00 75.62 151 ILE A N 1
ATOM 1209 C CA . ILE A 1 151 ? 3.858 9.360 -3.633 1.00 75.62 151 ILE A CA 1
ATOM 1210 C C . ILE A 1 151 ? 4.014 7.911 -3.196 1.00 75.62 151 ILE A C 1
ATOM 1212 O O . ILE A 1 151 ? 3.843 7.573 -2.020 1.00 75.62 151 ILE A O 1
ATOM 1216 N N . GLN A 1 152 ? 4.356 7.068 -4.163 1.00 77.75 152 GLN A N 1
ATOM 1217 C CA . GLN A 1 152 ? 4.725 5.678 -3.967 1.00 77.75 152 GLN A CA 1
ATOM 1218 C C . GLN A 1 152 ? 5.764 5.502 -2.854 1.00 77.75 152 GLN A C 1
ATOM 1220 O O . GLN A 1 152 ? 6.604 6.363 -2.598 1.00 77.75 152 GLN A O 1
ATOM 1225 N N . HIS A 1 153 ? 5.734 4.336 -2.223 1.00 78.94 153 HIS A N 1
ATOM 1226 C CA . HIS A 1 153 ? 6.858 3.843 -1.445 1.00 78.94 153 HIS A CA 1
ATOM 1227 C C . HIS A 1 153 ? 7.280 2.507 -2.054 1.00 78.94 153 HIS A C 1
ATOM 1229 O O . HIS A 1 153 ? 6.428 1.631 -2.240 1.00 78.94 153 HIS A O 1
ATOM 1235 N N . GLY A 1 154 ? 8.569 2.369 -2.371 1.00 83.25 154 GLY A N 1
ATOM 1236 C CA . GLY A 1 154 ? 9.144 1.109 -2.842 1.00 83.25 154 GLY A CA 1
ATOM 1237 C C . GLY A 1 154 ? 9.125 0.018 -1.770 1.00 83.25 154 GLY A C 1
ATOM 1238 O O . GLY A 1 154 ? 8.665 0.266 -0.645 1.00 83.25 154 GLY A O 1
ATOM 1239 N N . PRO A 1 155 ? 9.616 -1.195 -2.079 1.00 89.69 155 PRO A N 1
ATOM 1240 C CA . PRO A 1 155 ? 9.545 -2.299 -1.145 1.00 89.69 155 PRO A CA 1
ATOM 1241 C C . PRO A 1 155 ? 10.279 -1.986 0.147 1.00 89.69 155 PRO A C 1
ATOM 1243 O O . PRO A 1 155 ? 11.390 -1.451 0.152 1.00 89.69 155 PRO A O 1
ATOM 1246 N N . HIS A 1 156 ? 9.638 -2.330 1.252 1.00 89.19 156 HIS A N 1
ATOM 1247 C CA . HIS A 1 156 ? 10.181 -2.145 2.582 1.00 89.19 156 HIS A CA 1
ATOM 1248 C C . HIS A 1 156 ? 9.604 -3.170 3.550 1.00 89.19 156 HIS A C 1
ATOM 1250 O O . HIS A 1 156 ? 8.515 -3.710 3.345 1.00 89.19 156 HIS A O 1
ATOM 1256 N N . LEU A 1 157 ? 10.356 -3.429 4.617 1.00 87.88 157 LEU A N 1
ATOM 1257 C CA . LEU A 1 157 ? 9.801 -4.011 5.829 1.00 87.88 157 LEU A CA 1
ATOM 1258 C C . LEU A 1 157 ? 9.347 -2.868 6.732 1.00 87.88 157 LEU A C 1
ATOM 1260 O O . LEU A 1 157 ? 10.088 -1.912 6.971 1.00 87.88 157 LEU A O 1
ATOM 1264 N N . ASP A 1 158 ? 8.159 -3.002 7.301 1.00 88.81 158 ASP A N 1
ATOM 1265 C CA . ASP A 1 158 ? 7.541 -2.002 8.177 1.00 88.81 158 ASP A CA 1
ATOM 1266 C C . ASP A 1 158 ? 8.423 -1.671 9.401 1.00 88.81 158 ASP A C 1
ATOM 1268 O O . ASP A 1 158 ? 8.485 -0.537 9.883 1.00 88.81 158 ASP A O 1
ATOM 1272 N N . LEU A 1 159 ? 9.190 -2.662 9.874 1.00 83.62 159 LEU A N 1
ATOM 1273 C CA . LEU A 1 159 ? 10.186 -2.519 10.941 1.00 83.62 159 LEU A CA 1
ATOM 1274 C C . LEU A 1 159 ? 11.236 -1.428 10.644 1.00 83.62 159 LEU A C 1
ATOM 1276 O O . LEU A 1 159 ? 11.809 -0.847 11.569 1.00 83.62 159 LEU A O 1
ATOM 1280 N N . TRP A 1 160 ? 11.509 -1.129 9.370 1.00 82.75 160 TRP A N 1
ATOM 1281 C CA . TRP A 1 160 ? 12.429 -0.059 8.974 1.00 82.75 160 TRP A CA 1
ATOM 1282 C C . TRP A 1 160 ? 11.848 1.332 9.263 1.00 82.75 160 TRP A C 1
ATOM 1284 O O . TRP A 1 160 ? 12.607 2.247 9.565 1.00 82.75 160 TRP A O 1
ATOM 1294 N N . GLN A 1 161 ? 10.517 1.458 9.288 1.00 80.31 161 GLN A N 1
ATOM 1295 C CA . GLN A 1 161 ? 9.768 2.665 9.652 1.00 80.31 161 GLN A CA 1
ATOM 1296 C C . GLN A 1 161 ? 9.371 2.702 11.147 1.00 80.31 161 GLN A C 1
ATOM 1298 O O . GLN A 1 161 ? 8.493 3.462 11.551 1.00 80.31 161 GLN A O 1
ATOM 1303 N N . ASN A 1 162 ? 10.038 1.913 12.000 1.00 81.88 162 ASN A N 1
ATOM 1304 C CA . ASN A 1 162 ? 9.805 1.827 13.453 1.00 81.88 162 ASN A CA 1
ATOM 1305 C C . ASN A 1 162 ? 8.422 1.279 13.876 1.00 81.88 162 ASN A C 1
ATOM 1307 O O . ASN A 1 162 ? 7.977 1.497 15.012 1.00 81.88 162 ASN A O 1
ATOM 1311 N N . VAL A 1 163 ? 7.762 0.528 12.991 1.00 86.50 163 VAL A N 1
ATOM 1312 C CA . VAL A 1 163 ? 6.611 -0.329 13.319 1.00 86.50 163 VAL A CA 1
ATOM 1313 C C . VAL A 1 163 ? 7.052 -1.441 14.291 1.00 86.50 163 VAL A C 1
ATOM 1315 O O . VAL A 1 163 ? 8.241 -1.750 14.404 1.00 86.50 163 VAL A O 1
ATOM 1318 N N . ALA A 1 164 ? 6.113 -2.015 15.049 1.00 86.94 164 ALA A N 1
ATOM 1319 C CA . ALA A 1 164 ? 6.410 -3.139 15.934 1.00 86.94 164 ALA A CA 1
ATOM 1320 C C . ALA A 1 164 ? 6.672 -4.425 15.125 1.00 86.94 164 ALA A C 1
ATOM 1322 O O . ALA A 1 164 ? 6.079 -4.645 14.066 1.00 86.94 164 ALA A O 1
ATOM 1323 N N . LEU A 1 165 ? 7.567 -5.273 15.633 1.00 85.81 165 LEU A N 1
ATOM 1324 C CA . LEU A 1 165 ? 7.976 -6.516 14.974 1.00 85.81 165 LEU A CA 1
ATOM 1325 C C . LEU A 1 165 ? 6.789 -7.474 14.792 1.00 85.81 165 LEU A C 1
ATOM 1327 O O . LEU A 1 165 ? 6.653 -8.060 13.732 1.00 85.81 165 LEU A O 1
ATOM 1331 N N . ASN A 1 166 ? 5.922 -7.568 15.803 1.00 90.12 166 ASN A N 1
ATOM 1332 C CA . ASN A 1 166 ? 4.714 -8.401 15.886 1.00 90.12 166 ASN A CA 1
ATOM 1333 C C . ASN A 1 166 ? 3.432 -7.652 15.468 1.00 90.12 166 ASN A C 1
ATOM 1335 O O . ASN A 1 166 ? 2.381 -7.820 16.092 1.00 90.12 166 ASN A O 1
ATOM 1339 N N . ALA A 1 167 ? 3.541 -6.737 14.503 1.00 95.06 167 ALA A N 1
ATOM 1340 C CA . ALA A 1 167 ? 2.398 -5.978 14.005 1.00 95.06 167 ALA A CA 1
ATOM 1341 C C . ALA A 1 167 ? 1.784 -6.615 12.765 1.00 95.06 167 ALA A C 1
ATOM 1343 O O . ALA A 1 167 ? 2.487 -7.147 11.911 1.00 95.06 167 ALA A O 1
ATOM 1344 N N . TYR A 1 168 ? 0.478 -6.438 12.631 1.00 97.31 168 TYR A N 1
ATOM 1345 C CA . TYR A 1 168 ? -0.278 -6.717 11.421 1.00 97.31 168 TYR A CA 1
ATOM 1346 C C . TYR A 1 168 ? -0.747 -5.390 10.826 1.00 97.31 168 TYR A C 1
ATOM 1348 O O . TYR A 1 168 ? -1.109 -4.454 11.551 1.00 97.31 168 TYR A O 1
ATOM 1356 N N . ASN A 1 169 ? -0.718 -5.302 9.503 1.00 97.69 169 ASN A N 1
ATOM 1357 C CA . ASN A 1 169 ? -1.280 -4.192 8.753 1.00 97.69 169 ASN A CA 1
ATOM 1358 C C . ASN A 1 169 ? -2.774 -4.404 8.533 1.00 97.69 169 ASN A C 1
ATOM 1360 O O . ASN A 1 169 ? -3.221 -5.518 8.284 1.00 97.69 169 ASN A O 1
ATOM 1364 N N . ILE A 1 170 ? -3.508 -3.298 8.592 1.00 97.94 170 ILE A N 1
ATOM 1365 C CA . ILE A 1 170 ? -4.862 -3.133 8.075 1.00 97.94 170 ILE A CA 1
ATOM 1366 C C . ILE A 1 170 ? -4.744 -2.120 6.947 1.00 97.94 170 ILE A C 1
ATOM 1368 O O . ILE A 1 170 ? -4.330 -0.983 7.183 1.00 97.94 170 ILE A O 1
ATOM 1372 N N . TRP A 1 171 ? -5.105 -2.507 5.735 1.00 97.75 171 TRP A N 1
ATOM 1373 C CA . TRP A 1 171 ? -5.156 -1.616 4.583 1.00 97.75 171 TRP A CA 1
ATOM 1374 C C . TRP A 1 171 ? -6.542 -1.738 3.957 1.00 97.75 171 TRP A C 1
ATOM 1376 O O . TRP A 1 171 ? -6.978 -2.847 3.687 1.00 97.75 171 TRP A O 1
ATOM 1386 N N . ILE A 1 172 ? -7.257 -0.629 3.788 1.00 98.19 172 ILE A N 1
ATOM 1387 C CA . ILE A 1 172 ? -8.651 -0.614 3.327 1.00 98.19 172 ILE A CA 1
ATOM 1388 C C . ILE A 1 172 ? -8.729 0.205 2.040 1.00 98.19 172 ILE A C 1
ATOM 1390 O O . ILE A 1 172 ? -8.287 1.361 2.011 1.00 98.19 172 ILE A O 1
ATOM 1394 N N . ALA A 1 173 ? -9.303 -0.396 1.001 1.00 98.06 173 ALA A N 1
ATOM 1395 C CA . ALA A 1 173 ? -9.639 0.264 -0.254 1.00 98.06 173 ALA A CA 1
ATOM 1396 C C . ALA A 1 173 ? -10.825 1.218 -0.031 1.00 98.06 173 ALA A C 1
ATOM 1398 O O . ALA A 1 173 ? -11.868 0.792 0.466 1.00 98.06 173 ALA A O 1
ATOM 1399 N N . ILE A 1 174 ? -10.673 2.512 -0.339 1.00 98.12 174 ILE A N 1
ATOM 1400 C CA . ILE A 1 174 ? -11.777 3.483 -0.205 1.00 98.12 174 ILE A CA 1
ATOM 1401 C C . ILE A 1 174 ? -12.632 3.521 -1.471 1.00 98.12 174 ILE A C 1
ATOM 1403 O O . ILE A 1 174 ? -13.851 3.560 -1.350 1.00 98.12 174 ILE A O 1
ATOM 1407 N N . GLU A 1 175 ? -12.003 3.420 -2.637 1.00 96.31 175 GLU A N 1
ATOM 1408 C CA . GLU A 1 175 ? -12.656 3.105 -3.913 1.00 96.31 175 GLU A CA 1
ATOM 1409 C C . GLU A 1 175 ? -12.049 1.813 -4.480 1.00 96.31 175 GLU A C 1
ATOM 1411 O O . GLU A 1 175 ? -11.211 1.188 -3.821 1.00 96.31 175 GLU A O 1
ATOM 1416 N N . ASP A 1 176 ? -12.462 1.401 -5.677 1.00 96.25 176 ASP A N 1
ATOM 1417 C CA . ASP A 1 176 ? -11.891 0.240 -6.359 1.00 96.25 176 ASP A CA 1
ATOM 1418 C C . ASP A 1 176 ? -10.388 0.422 -6.644 1.00 96.25 176 ASP A C 1
ATOM 1420 O O . ASP A 1 176 ? -9.892 1.513 -6.935 1.00 96.25 176 ASP A O 1
ATOM 1424 N N . VAL A 1 177 ? -9.638 -0.676 -6.532 1.00 95.12 177 VAL A N 1
ATOM 1425 C CA . VAL A 1 177 ? -8.182 -0.702 -6.686 1.00 95.12 177 VAL A CA 1
ATOM 1426 C C . VAL A 1 177 ? -7.785 -1.843 -7.606 1.00 95.12 177 VAL A C 1
ATOM 1428 O O . VAL A 1 177 ? -8.064 -3.012 -7.337 1.00 95.12 177 VAL A O 1
ATOM 1431 N N . ASP A 1 178 ? -7.089 -1.482 -8.675 1.00 93.81 178 ASP A N 1
ATOM 1432 C CA . ASP A 1 178 ? -6.633 -2.390 -9.716 1.00 93.81 178 ASP A CA 1
ATOM 1433 C C . ASP A 1 178 ? -5.226 -2.934 -9.412 1.00 93.81 178 ASP A C 1
ATOM 1435 O O . ASP A 1 178 ? -4.471 -2.377 -8.605 1.00 93.81 178 ASP A O 1
ATOM 1439 N N . GLU A 1 179 ? -4.826 -4.013 -10.083 1.00 93.31 179 GLU A N 1
ATOM 1440 C CA . GLU A 1 179 ? -3.460 -4.523 -9.996 1.00 93.31 179 GLU A CA 1
ATOM 1441 C C . GLU A 1 179 ? -2.401 -3.507 -10.476 1.00 93.31 179 GLU A C 1
ATOM 1443 O O . GLU A 1 179 ? -1.269 -3.521 -9.989 1.00 93.31 179 GLU A O 1
ATOM 1448 N N . GLY A 1 180 ? -2.768 -2.591 -11.379 1.00 93.38 180 GLY A N 1
ATOM 1449 C CA . GLY A 1 180 ? -1.913 -1.532 -11.909 1.00 93.38 180 GLY A CA 1
ATOM 1450 C C . GLY A 1 180 ? -1.752 -0.302 -11.013 1.00 93.38 180 GLY A C 1
ATOM 1451 O O . GLY A 1 180 ? -0.883 0.524 -11.286 1.00 93.38 180 GLY A O 1
ATOM 1452 N N . ASN A 1 181 ? -2.545 -0.153 -9.946 1.00 93.94 181 ASN A N 1
ATOM 1453 C CA . ASN A 1 181 ? -2.418 0.980 -9.018 1.00 93.94 181 ASN A CA 1
ATOM 1454 C C . ASN A 1 181 ? -2.374 0.594 -7.534 1.00 93.94 181 ASN A C 1
ATOM 1456 O O . ASN A 1 181 ? -2.030 1.435 -6.699 1.00 93.94 181 ASN A O 1
ATOM 1460 N N . GLY A 1 182 ? -2.659 -0.664 -7.197 1.00 92.88 182 GLY A N 1
ATOM 1461 C CA . GLY A 1 182 ? -2.696 -1.206 -5.844 1.00 92.88 182 GLY A CA 1
ATOM 1462 C C . GLY A 1 182 ? -1.343 -1.369 -5.149 1.00 92.88 182 GLY A C 1
ATOM 1463 O O . GLY A 1 182 ? -0.378 -0.625 -5.362 1.00 92.88 182 GLY A O 1
ATOM 1464 N N . MET A 1 183 ? -1.294 -2.323 -4.224 1.00 93.00 183 MET A N 1
ATOM 1465 C CA . MET A 1 183 ? -0.076 -2.677 -3.504 1.00 93.00 183 MET A CA 1
ATOM 1466 C C . MET A 1 183 ? 0.324 -4.124 -3.769 1.00 93.00 183 MET A C 1
ATOM 1468 O O . MET A 1 183 ? -0.512 -4.970 -4.084 1.00 93.00 183 MET A O 1
ATOM 1472 N N . VAL A 1 184 ? 1.617 -4.385 -3.612 1.00 93.75 184 VAL A N 1
ATOM 1473 C CA . VAL A 1 184 ? 2.215 -5.712 -3.730 1.00 93.75 184 VAL A CA 1
ATOM 1474 C C . VAL A 1 184 ? 2.848 -6.124 -2.415 1.00 93.75 184 VAL A C 1
ATOM 1476 O O . VAL A 1 184 ? 3.469 -5.320 -1.712 1.00 93.75 184 VAL A O 1
ATOM 1479 N N . VAL A 1 185 ? 2.712 -7.407 -2.118 1.00 94.88 185 VAL A N 1
ATOM 1480 C CA . VAL A 1 185 ? 3.474 -8.127 -1.097 1.00 94.88 185 VAL A CA 1
ATOM 1481 C C . VAL A 1 185 ? 4.382 -9.123 -1.811 1.00 94.88 185 VAL A C 1
ATOM 1483 O O . VAL A 1 185 ? 4.050 -9.590 -2.896 1.00 94.88 185 VAL A O 1
ATOM 1486 N N . TYR A 1 186 ? 5.518 -9.462 -1.213 1.00 92.69 186 TYR A N 1
ATOM 1487 C CA . TYR A 1 186 ? 6.468 -10.426 -1.767 1.00 92.69 186 TYR A CA 1
ATOM 1488 C C . TYR A 1 186 ? 6.514 -11.657 -0.842 1.00 92.69 186 TYR A C 1
ATOM 1490 O O . TYR A 1 186 ? 7.265 -11.644 0.140 1.00 92.69 186 TYR A O 1
ATOM 1498 N N . PRO A 1 187 ? 5.690 -12.703 -1.080 1.00 90.25 187 PRO A N 1
ATOM 1499 C CA . PRO A 1 187 ? 5.619 -13.879 -0.206 1.00 90.25 187 PRO A CA 1
ATOM 1500 C C . PRO A 1 187 ? 6.954 -14.621 -0.131 1.00 90.25 187 PRO A C 1
ATOM 1502 O O . PRO A 1 187 ? 7.384 -15.013 0.950 1.00 90.25 187 PRO A O 1
ATOM 1505 N N . ASP A 1 188 ? 7.670 -14.703 -1.255 1.00 86.38 188 ASP A N 1
ATOM 1506 C CA . ASP A 1 188 ? 9.001 -15.309 -1.352 1.00 86.38 188 ASP A CA 1
ATOM 1507 C C . ASP A 1 188 ? 10.036 -14.673 -0.415 1.00 86.38 188 ASP A C 1
ATOM 1509 O O . ASP A 1 188 ? 11.019 -15.328 -0.068 1.00 86.38 188 ASP A O 1
ATOM 1513 N N . ALA A 1 189 ? 9.848 -13.415 -0.007 1.00 87.31 189 ALA A N 1
ATOM 1514 C CA . ALA A 1 189 ? 10.729 -12.703 0.915 1.00 87.31 189 ALA A CA 1
ATOM 1515 C C . ALA A 1 189 ? 10.283 -12.803 2.389 1.00 87.31 189 ALA A C 1
ATOM 1517 O O . ALA A 1 189 ? 11.015 -12.356 3.275 1.00 87.31 189 ALA A O 1
ATOM 1518 N N . PHE A 1 190 ? 9.108 -13.374 2.681 1.00 88.31 190 PHE A N 1
ATOM 1519 C CA . PHE A 1 190 ? 8.600 -13.481 4.049 1.00 88.31 190 PHE A CA 1
ATOM 1520 C C . PHE A 1 190 ? 9.506 -14.363 4.921 1.00 88.31 190 PHE A C 1
ATOM 1522 O O . PHE A 1 190 ? 9.985 -15.415 4.497 1.00 88.31 190 PHE A O 1
ATOM 1529 N N . GLY A 1 191 ? 9.792 -13.900 6.141 1.00 79.94 191 GLY A N 1
ATOM 1530 C CA . GLY A 1 191 ? 10.694 -14.578 7.079 1.00 79.94 191 GLY A CA 1
ATOM 1531 C C . GLY A 1 191 ? 12.176 -14.624 6.665 1.00 79.94 191 GLY A C 1
ATOM 1532 O O . GLY A 1 191 ? 12.992 -15.138 7.431 1.00 79.94 191 GLY A O 1
ATOM 1533 N N . LYS A 1 192 ? 12.554 -14.084 5.496 1.00 78.94 192 LYS A N 1
ATOM 1534 C CA . LYS A 1 192 ? 13.939 -14.047 4.997 1.00 78.94 192 LYS A CA 1
ATOM 1535 C C . LYS A 1 192 ? 14.583 -12.680 5.273 1.00 78.94 192 LYS A C 1
ATOM 1537 O O . LYS A 1 192 ? 13.889 -11.661 5.290 1.00 78.94 192 LYS A O 1
ATOM 1542 N N . PRO A 1 193 ? 15.911 -12.601 5.477 1.00 72.00 193 PRO A N 1
ATOM 1543 C CA . PRO A 1 193 ? 16.579 -11.312 5.598 1.00 72.00 193 PRO A CA 1
ATOM 1544 C C . PRO A 1 193 ? 16.562 -10.576 4.256 1.00 72.00 193 PRO A C 1
ATOM 1546 O O . PRO A 1 193 ? 17.015 -11.104 3.244 1.00 72.00 193 PRO A O 1
ATOM 1549 N N . VAL A 1 194 ? 16.098 -9.325 4.268 1.00 78.44 194 VAL A N 1
ATOM 1550 C CA . VAL A 1 194 ? 16.120 -8.434 3.102 1.00 78.44 194 VAL A CA 1
ATOM 1551 C C . VAL A 1 194 ? 17.162 -7.327 3.331 1.00 78.44 194 VAL A C 1
ATOM 1553 O O . VAL A 1 194 ? 16.933 -6.426 4.146 1.00 78.44 194 VAL A O 1
ATOM 1556 N N . PRO A 1 195 ? 18.329 -7.382 2.662 1.00 79.56 195 PRO A N 1
ATOM 1557 C CA . PRO A 1 195 ? 19.312 -6.305 2.643 1.00 79.56 195 PRO A CA 1
ATOM 1558 C C . PRO A 1 195 ? 18.730 -4.962 2.189 1.00 79.56 195 PRO A C 1
ATOM 1560 O O . PRO A 1 195 ? 17.902 -4.890 1.280 1.00 79.56 195 PRO A O 1
ATOM 1563 N N . ARG A 1 196 ? 19.221 -3.878 2.797 1.00 78.50 196 ARG A N 1
ATOM 1564 C CA . ARG A 1 196 ? 18.794 -2.502 2.511 1.00 78.50 196 ARG A CA 1
ATOM 1565 C C . ARG A 1 196 ? 19.928 -1.643 1.954 1.00 78.50 196 ARG A C 1
ATOM 1567 O O . ARG A 1 196 ? 21.049 -1.707 2.457 1.00 78.50 196 ARG A O 1
ATOM 1574 N N . GLY A 1 197 ? 19.608 -0.803 0.976 1.00 71.00 197 GLY A N 1
ATOM 1575 C CA . GLY A 1 197 ? 20.417 0.326 0.525 1.00 71.00 197 GLY A CA 1
ATOM 1576 C C . GLY A 1 197 ? 19.819 1.622 1.073 1.00 71.00 197 GLY A C 1
ATOM 1577 O O . GLY A 1 197 ? 18.913 2.194 0.476 1.00 71.00 197 GLY A O 1
ATOM 1578 N N . GLY A 1 198 ? 20.280 2.071 2.244 1.00 72.62 198 GLY A N 1
ATOM 1579 C CA . GLY A 1 198 ? 19.714 3.251 2.912 1.00 72.62 198 GLY A CA 1
ATOM 1580 C C . GLY A 1 198 ? 18.288 3.018 3.433 1.00 72.62 198 GLY A C 1
ATOM 1581 O O . GLY A 1 198 ? 18.093 2.234 4.371 1.00 72.62 198 GLY A O 1
ATOM 1582 N N . GLU A 1 199 ? 17.316 3.728 2.853 1.00 66.56 199 GLU A N 1
ATOM 1583 C CA . GLU A 1 199 ? 15.881 3.660 3.196 1.00 66.56 199 GLU A CA 1
ATOM 1584 C C . GLU A 1 199 ? 15.093 2.632 2.363 1.00 66.56 199 GLU A C 1
ATOM 1586 O O . GLU A 1 199 ? 13.931 2.353 2.662 1.00 66.56 199 GLU A O 1
ATOM 1591 N N . HIS A 1 200 ? 15.712 2.042 1.338 1.00 74.94 200 HIS A N 1
ATOM 1592 C CA . HIS A 1 200 ? 15.074 1.099 0.416 1.00 74.94 200 HIS A CA 1
ATOM 1593 C C . HIS A 1 200 ? 15.729 -0.286 0.479 1.00 74.94 200 HIS A C 1
ATOM 1595 O O . HIS A 1 200 ? 16.805 -0.463 1.059 1.00 74.94 200 HIS A O 1
ATOM 1601 N N . VAL A 1 201 ? 15.089 -1.280 -0.139 1.00 84.12 201 VAL A N 1
ATOM 1602 C CA . VAL A 1 201 ? 15.733 -2.556 -0.497 1.00 84.12 201 VAL A CA 1
ATOM 1603 C C . VAL A 1 201 ? 17.015 -2.290 -1.302 1.00 84.12 201 VAL A C 1
ATOM 1605 O O . VAL A 1 201 ? 17.111 -1.291 -2.012 1.00 84.12 201 VAL A O 1
ATOM 1608 N N . ARG A 1 202 ? 18.034 -3.146 -1.159 1.00 84.62 202 ARG A N 1
ATOM 1609 C CA . ARG A 1 202 ? 19.275 -3.045 -1.950 1.00 84.62 202 ARG A CA 1
ATOM 1610 C C . ARG A 1 202 ? 18.963 -3.246 -3.445 1.00 84.62 202 ARG A C 1
ATOM 1612 O O . ARG A 1 202 ? 18.096 -4.038 -3.794 1.00 84.62 202 ARG A O 1
ATOM 1619 N N . GLU A 1 203 ? 19.628 -2.509 -4.328 1.00 83.69 203 GLU A N 1
ATOM 1620 C CA . GLU A 1 203 ? 19.293 -2.465 -5.767 1.00 83.69 203 GLU A CA 1
ATOM 1621 C C . GLU A 1 203 ? 19.402 -3.809 -6.501 1.00 83.69 203 GLU A C 1
ATOM 1623 O O . GLU A 1 203 ? 18.640 -4.047 -7.431 1.00 83.69 203 GLU A O 1
ATOM 1628 N N . ASP A 1 204 ? 20.296 -4.677 -6.039 1.00 80.25 204 ASP A N 1
ATOM 1629 C CA . ASP A 1 204 ? 20.632 -6.024 -6.514 1.00 80.25 204 ASP A CA 1
ATOM 1630 C C . ASP A 1 204 ? 19.940 -7.141 -5.703 1.00 80.25 204 ASP A C 1
ATOM 1632 O O . ASP A 1 204 ? 20.375 -8.295 -5.705 1.00 80.25 204 ASP A O 1
ATOM 1636 N N . GLN A 1 205 ? 18.899 -6.811 -4.935 1.00 81.94 205 GLN A N 1
ATOM 1637 C CA . GLN A 1 205 ? 18.194 -7.790 -4.116 1.00 81.94 205 GLN A CA 1
ATOM 1638 C C . GLN A 1 205 ? 17.059 -8.462 -4.894 1.00 81.94 205 GLN A C 1
ATOM 1640 O O . GLN A 1 205 ? 16.099 -7.813 -5.307 1.00 81.94 205 GLN A O 1
ATOM 1645 N N . VAL A 1 206 ? 17.114 -9.792 -4.988 1.00 82.31 206 VAL A N 1
ATOM 1646 C CA . VAL A 1 206 ? 15.980 -10.610 -5.441 1.00 82.31 206 VAL A CA 1
ATOM 1647 C C . VAL A 1 206 ? 14.867 -10.546 -4.394 1.00 82.31 206 VAL A C 1
ATOM 1649 O O . VAL A 1 206 ? 15.078 -10.895 -3.228 1.00 82.31 206 VAL A O 1
ATOM 1652 N N . THR A 1 207 ? 13.689 -10.086 -4.809 1.00 83.25 207 THR A N 1
ATOM 1653 C CA . THR A 1 207 ? 12.485 -9.966 -3.969 1.00 83.25 207 THR A CA 1
ATOM 1654 C C . THR A 1 207 ? 11.486 -11.109 -4.189 1.00 83.25 207 THR A C 1
ATOM 1656 O O . THR A 1 207 ? 10.655 -11.352 -3.317 1.00 83.25 207 THR A O 1
ATOM 1659 N N . GLY A 1 208 ? 11.617 -11.854 -5.293 1.00 85.38 208 GLY A N 1
ATOM 1660 C CA . GLY A 1 208 ? 10.693 -12.919 -5.707 1.00 85.38 208 GLY A CA 1
ATOM 1661 C C . GLY A 1 208 ? 9.506 -12.389 -6.515 1.00 85.38 208 GLY A C 1
ATOM 1662 O O . GLY A 1 208 ? 9.477 -11.205 -6.860 1.00 85.38 208 GLY A O 1
ATOM 1663 N N . ARG A 1 209 ? 8.531 -13.248 -6.842 1.00 87.94 209 ARG A N 1
ATOM 1664 C CA . ARG A 1 209 ? 7.347 -12.797 -7.598 1.00 87.94 209 ARG A CA 1
ATOM 1665 C C . ARG A 1 209 ? 6.385 -12.074 -6.640 1.00 87.94 209 ARG A C 1
ATOM 1667 O O . ARG A 1 209 ? 6.007 -12.651 -5.617 1.00 87.94 209 ARG A O 1
ATOM 1674 N N . PRO A 1 210 ? 5.982 -10.824 -6.925 1.00 92.56 210 PRO A N 1
ATOM 1675 C CA . PRO A 1 210 ? 5.004 -10.130 -6.106 1.00 92.56 210 PRO A CA 1
ATOM 1676 C C . PRO A 1 210 ? 3.619 -10.761 -6.265 1.00 92.56 210 PRO A C 1
ATOM 1678 O O . PRO A 1 210 ? 3.190 -11.097 -7.367 1.00 92.56 210 PRO A O 1
ATOM 1681 N N . LEU A 1 211 ? 2.885 -10.845 -5.159 1.00 93.44 211 LEU A N 1
ATOM 1682 C CA . LEU A 1 211 ? 1.442 -11.040 -5.175 1.00 93.44 211 LEU A CA 1
ATOM 1683 C C . LEU A 1 211 ? 0.791 -9.654 -5.284 1.00 93.44 211 LEU A C 1
ATOM 1685 O O . LEU A 1 211 ? 0.900 -8.837 -4.362 1.00 93.44 211 LEU A O 1
ATOM 1689 N N . ARG A 1 212 ? 0.146 -9.391 -6.425 1.00 93.88 212 ARG A N 1
ATOM 1690 C CA . ARG A 1 212 ? -0.679 -8.197 -6.666 1.00 93.88 212 ARG A CA 1
ATOM 1691 C C . ARG A 1 212 ? -2.020 -8.357 -5.948 1.00 93.88 212 ARG A C 1
ATOM 1693 O O . ARG A 1 212 ? -2.574 -9.453 -5.919 1.00 93.88 212 ARG A O 1
ATOM 1700 N N . LEU A 1 213 ? -2.522 -7.278 -5.349 1.00 93.31 213 LEU A N 1
ATOM 1701 C CA . LEU A 1 213 ? -3.690 -7.309 -4.458 1.00 93.31 213 LEU A CA 1
ATOM 1702 C C . LEU A 1 213 ? -4.792 -6.335 -4.926 1.00 93.31 213 LEU A C 1
ATOM 1704 O O . LEU A 1 213 ? -5.010 -5.311 -4.270 1.00 93.31 213 LEU A O 1
ATOM 1708 N N . PRO A 1 214 ? -5.475 -6.612 -6.057 1.00 94.44 214 PRO A N 1
ATOM 1709 C CA . PRO A 1 214 ? -6.646 -5.841 -6.468 1.00 94.44 214 PRO A CA 1
ATOM 1710 C C . PRO A 1 214 ? -7.771 -5.997 -5.434 1.00 94.44 214 PRO A C 1
ATOM 1712 O O . PRO A 1 214 ? -7.966 -7.071 -4.860 1.00 94.44 214 PRO A O 1
ATOM 1715 N N . CYS A 1 215 ? -8.500 -4.915 -5.182 1.00 95.56 215 CYS A N 1
ATOM 1716 C CA . CYS A 1 215 ? -9.493 -4.808 -4.113 1.00 95.56 215 CYS A CA 1
ATOM 1717 C C . CYS A 1 215 ? -10.725 -4.053 -4.609 1.00 95.56 215 CYS A C 1
ATOM 1719 O O . CYS A 1 215 ? -10.599 -3.103 -5.381 1.00 95.56 215 CYS A O 1
ATOM 1721 N N . LYS A 1 216 ? -11.912 -4.433 -4.133 1.00 96.12 216 LYS A N 1
ATOM 1722 C CA . LYS A 1 216 ? -13.120 -3.618 -4.311 1.00 96.12 216 LYS A CA 1
ATOM 1723 C C . LYS A 1 216 ? -13.253 -2.569 -3.212 1.00 96.12 216 LYS A C 1
ATOM 1725 O O . LYS A 1 216 ? -12.690 -2.739 -2.132 1.00 96.12 216 LYS A O 1
ATOM 1730 N N . ALA A 1 217 ? -13.988 -1.491 -3.473 1.00 97.25 217 ALA A N 1
ATOM 1731 C CA . ALA A 1 217 ? -14.283 -0.465 -2.478 1.00 97.25 217 ALA A CA 1
ATOM 1732 C C . ALA A 1 217 ? -14.846 -1.103 -1.189 1.00 97.25 217 ALA A C 1
ATOM 1734 O O . ALA A 1 217 ? -15.859 -1.803 -1.212 1.00 97.25 217 ALA A O 1
ATOM 1735 N N . GLY A 1 218 ? -14.171 -0.882 -0.058 1.00 97.50 218 GLY A N 1
ATOM 1736 C CA . GLY A 1 218 ? -14.507 -1.487 1.233 1.00 97.50 218 GLY A CA 1
ATOM 1737 C C . GLY A 1 218 ? -13.819 -2.823 1.550 1.00 97.50 218 GLY A C 1
ATOM 1738 O O . GLY A 1 218 ? -13.889 -3.243 2.705 1.00 97.50 218 GLY A O 1
ATOM 1739 N N . ASP A 1 219 ? -13.115 -3.464 0.608 1.00 97.56 219 ASP A N 1
ATOM 1740 C CA . ASP A 1 219 ? -12.247 -4.614 0.908 1.00 97.56 219 ASP A CA 1
ATOM 1741 C C . ASP A 1 219 ? -11.091 -4.182 1.834 1.00 97.56 219 ASP A C 1
ATOM 1743 O O . ASP A 1 219 ? -10.496 -3.106 1.684 1.00 97.56 219 ASP A O 1
ATOM 1747 N N . MET A 1 220 ? -10.734 -5.054 2.782 1.00 97.75 220 MET A N 1
ATOM 1748 C CA . MET A 1 220 ? -9.620 -4.855 3.711 1.00 97.75 220 MET A CA 1
ATOM 1749 C C . MET A 1 220 ? -8.554 -5.940 3.545 1.00 97.75 220 MET A C 1
ATOM 1751 O O . MET A 1 220 ? -8.815 -7.116 3.770 1.00 97.75 220 MET A O 1
ATOM 1755 N N . LEU A 1 221 ? -7.321 -5.538 3.255 1.00 97.62 221 LEU A N 1
ATOM 1756 C CA . LEU A 1 221 ? -6.142 -6.397 3.292 1.00 97.62 221 LEU A CA 1
ATOM 1757 C C . LEU A 1 221 ? -5.560 -6.469 4.711 1.00 97.62 221 LEU A C 1
ATOM 1759 O O . LEU A 1 221 ? -5.350 -5.445 5.372 1.00 97.62 221 LEU A O 1
ATOM 1763 N N . LEU A 1 222 ? -5.235 -7.688 5.134 1.00 97.81 222 LEU A N 1
ATOM 1764 C CA . LEU A 1 222 ? -4.543 -8.028 6.373 1.00 97.81 222 LEU A CA 1
ATOM 1765 C C . LEU A 1 222 ? -3.271 -8.821 6.046 1.00 97.81 222 LEU A C 1
ATOM 1767 O O . LEU A 1 222 ? -3.321 -9.819 5.328 1.00 97.81 222 LEU A O 1
ATOM 1771 N N . PHE A 1 223 ? -2.126 -8.384 6.573 1.00 97.38 223 PHE A N 1
ATOM 1772 C CA . PHE A 1 223 ? -0.833 -9.063 6.406 1.00 97.38 223 PHE A CA 1
ATOM 1773 C C . PHE A 1 223 ? 0.141 -8.699 7.534 1.00 97.38 223 PHE A C 1
ATOM 1775 O O . PHE A 1 223 ? 0.082 -7.603 8.097 1.00 97.38 223 PHE A O 1
ATOM 1782 N N . HIS A 1 224 ? 1.071 -9.593 7.870 1.00 96.31 224 HIS A N 1
ATOM 1783 C CA . HIS A 1 224 ? 2.081 -9.342 8.903 1.00 96.31 224 HIS A CA 1
ATOM 1784 C C . HIS A 1 224 ? 3.120 -8.292 8.456 1.00 96.31 224 HIS A C 1
ATOM 1786 O O . HIS A 1 224 ? 3.574 -8.280 7.313 1.00 96.31 224 HIS A O 1
ATOM 1792 N N . SER A 1 225 ? 3.587 -7.439 9.373 1.00 92.06 225 SER A N 1
ATOM 1793 C CA . SER A 1 225 ? 4.561 -6.353 9.126 1.00 92.06 225 SER A CA 1
ATOM 1794 C C . SER A 1 225 ? 5.957 -6.808 8.663 1.00 92.06 225 SER A C 1
ATOM 1796 O O . SER A 1 225 ? 6.822 -5.974 8.384 1.00 92.06 225 SER A O 1
ATOM 1798 N N . GLN A 1 226 ? 6.198 -8.124 8.611 1.00 89.00 226 GLN A N 1
ATOM 1799 C CA . GLN A 1 226 ? 7.441 -8.728 8.128 1.00 89.00 226 GLN A CA 1
ATOM 1800 C C . GLN A 1 226 ? 7.326 -9.228 6.679 1.00 89.00 226 GLN A C 1
ATOM 1802 O O . GLN A 1 226 ? 8.306 -9.732 6.137 1.00 89.00 226 GLN A O 1
ATOM 1807 N N . HIS A 1 227 ? 6.179 -9.038 6.014 1.00 92.50 227 HIS A N 1
ATOM 1808 C CA . HIS A 1 227 ? 6.160 -9.057 4.555 1.00 92.50 227 HIS A CA 1
ATOM 1809 C C . HIS A 1 227 ? 6.937 -7.865 4.017 1.00 92.50 227 HIS A C 1
ATOM 1811 O O . HIS A 1 227 ? 6.669 -6.708 4.362 1.00 92.50 227 HIS A O 1
ATOM 1817 N N . LEU A 1 228 ? 7.858 -8.155 3.102 1.00 92.62 228 LEU A N 1
ATOM 1818 C CA . LEU A 1 228 ? 8.336 -7.146 2.181 1.00 92.62 228 LEU A CA 1
ATOM 1819 C C . LEU A 1 228 ? 7.149 -6.720 1.311 1.00 92.62 228 LEU A C 1
ATOM 1821 O O . LEU A 1 228 ? 6.470 -7.569 0.734 1.00 92.62 228 LEU A O 1
ATOM 1825 N N . HIS A 1 229 ? 6.869 -5.421 1.259 1.00 94.25 229 HIS A N 1
ATOM 1826 C CA . HIS A 1 229 ? 5.709 -4.892 0.544 1.00 94.25 229 HIS A CA 1
ATOM 1827 C C . HIS A 1 229 ? 5.939 -3.448 0.082 1.00 94.25 229 HIS A C 1
ATOM 1829 O O . HIS A 1 229 ? 6.795 -2.736 0.614 1.00 94.25 229 HIS A O 1
ATOM 1835 N N . GLY A 1 230 ? 5.173 -3.004 -0.912 1.00 91.81 230 GLY A N 1
ATOM 1836 C CA . GLY A 1 230 ? 5.262 -1.661 -1.485 1.00 91.81 230 GLY A CA 1
ATOM 1837 C C . GLY A 1 230 ? 4.027 -1.307 -2.310 1.00 91.81 230 GLY A C 1
ATOM 1838 O O . GLY A 1 230 ? 3.157 -2.145 -2.536 1.00 91.81 230 GLY A O 1
ATOM 1839 N N . GLY A 1 231 ? 3.935 -0.058 -2.762 1.00 90.81 231 GLY A N 1
ATOM 1840 C CA . GLY A 1 231 ? 2.971 0.286 -3.811 1.00 90.81 231 GLY A CA 1
ATOM 1841 C C . GLY A 1 231 ? 3.465 -0.216 -5.167 1.00 90.81 231 GLY A C 1
ATOM 1842 O O . GLY A 1 231 ? 4.666 -0.139 -5.425 1.00 90.81 231 GLY A O 1
ATOM 1843 N N . VAL A 1 232 ? 2.558 -0.654 -6.042 1.00 91.38 232 VAL A N 1
ATOM 1844 C CA . VAL A 1 232 ? 2.831 -0.740 -7.491 1.00 91.38 232 VAL A CA 1
ATOM 1845 C C . VAL A 1 232 ? 3.019 0.684 -8.026 1.00 91.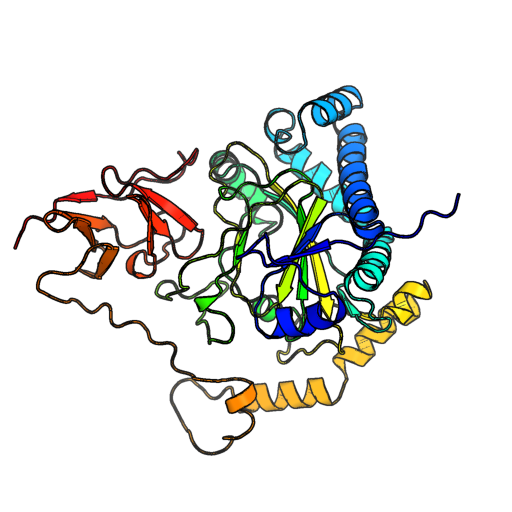38 232 VAL A C 1
ATOM 1847 O O . VAL A 1 232 ? 2.538 1.630 -7.397 1.00 91.38 232 VAL A O 1
ATOM 1850 N N . LEU A 1 233 ? 3.764 0.884 -9.118 1.00 91.12 233 LEU A N 1
ATOM 1851 C CA . LEU A 1 233 ? 3.784 2.189 -9.788 1.00 91.12 233 LEU A CA 1
ATOM 1852 C C . LEU A 1 233 ? 2.391 2.421 -10.368 1.00 91.12 233 LEU A C 1
ATOM 1854 O O . LEU A 1 233 ? 1.927 1.546 -11.085 1.00 91.12 233 LEU A O 1
ATOM 1858 N N . ASN A 1 234 ? 1.727 3.544 -10.073 1.00 93.69 234 ASN A N 1
ATOM 1859 C CA . ASN A 1 234 ? 0.388 3.785 -10.613 1.00 93.69 234 ASN A CA 1
ATOM 1860 C C . ASN A 1 234 ? 0.441 3.960 -12.139 1.00 93.69 234 ASN A C 1
ATOM 1862 O O . ASN A 1 234 ? 0.633 5.066 -12.645 1.00 93.69 234 ASN A O 1
ATOM 1866 N N . ARG A 1 235 ? 0.261 2.835 -12.830 1.00 93.38 235 ARG A N 1
ATOM 1867 C CA . ARG A 1 235 ? 0.188 2.671 -14.281 1.00 93.38 235 ARG A CA 1
ATOM 1868 C C . ARG A 1 235 ? -1.262 2.569 -14.753 1.00 93.38 235 ARG A C 1
ATOM 1870 O O . ARG A 1 235 ? -1.558 1.850 -15.701 1.00 93.38 235 ARG A O 1
ATOM 1877 N N . THR A 1 236 ? -2.164 3.246 -14.050 1.00 94.19 236 THR A N 1
ATOM 1878 C CA . THR A 1 236 ? -3.559 3.451 -14.446 1.00 94.19 236 THR A CA 1
ATOM 1879 C C . THR A 1 236 ? -3.820 4.947 -14.553 1.00 94.19 236 THR A C 1
ATOM 1881 O O . THR A 1 236 ? -3.066 5.763 -14.022 1.00 94.19 236 THR A O 1
ATOM 1884 N N . ASP A 1 237 ? -4.907 5.300 -15.216 1.00 93.56 237 ASP A N 1
ATOM 1885 C CA . ASP A 1 237 ? -5.516 6.626 -15.188 1.00 93.56 237 ASP A CA 1
ATOM 1886 C C . ASP A 1 237 ? -6.277 6.911 -13.878 1.00 93.56 237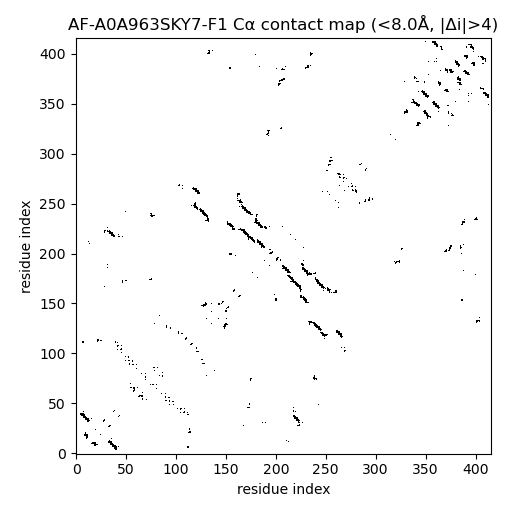 ASP A C 1
ATOM 1888 O O . ASP A 1 237 ? -6.628 8.051 -13.619 1.00 93.56 237 ASP A O 1
ATOM 1892 N N . MET A 1 238 ? -6.468 5.935 -12.988 1.00 94.88 238 MET A N 1
ATOM 1893 C CA . MET A 1 238 ? -7.223 6.104 -11.739 1.00 94.88 238 MET A CA 1
ATOM 1894 C C . MET A 1 238 ? -6.349 6.512 -10.541 1.00 94.88 238 MET A C 1
ATOM 1896 O O . MET A 1 238 ? -5.311 5.907 -10.259 1.00 94.88 238 MET A O 1
ATOM 1900 N N . THR A 1 239 ? -6.799 7.485 -9.741 1.00 95.50 239 THR A N 1
ATOM 1901 C CA . THR A 1 239 ? -6.195 7.799 -8.432 1.00 95.50 239 THR A CA 1
ATOM 1902 C C . THR A 1 239 ? -6.589 6.755 -7.393 1.00 95.50 239 THR A C 1
ATOM 1904 O O . THR A 1 239 ? -7.743 6.671 -6.989 1.00 95.50 239 THR A O 1
ATOM 1907 N N . ARG A 1 240 ? -5.625 6.013 -6.842 1.00 95.94 240 ARG A N 1
ATOM 1908 C CA . ARG A 1 240 ? -5.929 5.078 -5.751 1.00 95.94 240 ARG A CA 1
ATOM 1909 C C . ARG A 1 240 ? -6.135 5.818 -4.428 1.00 95.94 240 ARG A C 1
ATOM 1911 O O . ARG A 1 240 ? -5.172 6.367 -3.875 1.00 95.94 240 ARG A O 1
ATOM 1918 N N . VAL A 1 241 ? -7.336 5.714 -3.857 1.00 97.38 241 VAL A N 1
ATOM 1919 C CA . VAL A 1 241 ? -7.648 6.174 -2.493 1.00 97.38 241 VAL A CA 1
ATOM 1920 C C . VAL A 1 241 ? -7.711 4.987 -1.527 1.00 97.38 241 VAL A C 1
ATOM 1922 O O . VAL A 1 241 ? -8.481 4.048 -1.715 1.00 97.38 241 VAL A O 1
ATOM 1925 N N . ALA A 1 242 ? -6.887 5.013 -0.478 1.00 97.19 242 ALA A N 1
ATOM 1926 C CA . ALA A 1 242 ? -6.815 3.939 0.516 1.00 97.19 242 ALA A CA 1
ATOM 1927 C C . ALA A 1 242 ? -6.428 4.469 1.901 1.00 97.19 242 ALA A C 1
ATOM 1929 O O . ALA A 1 242 ? -5.746 5.490 2.012 1.00 97.19 242 ALA A O 1
ATOM 1930 N N . ILE A 1 243 ? -6.791 3.751 2.964 1.00 96.62 243 ILE A N 1
ATOM 1931 C CA . ILE A 1 243 ? -6.381 4.076 4.337 1.00 96.62 243 ILE A CA 1
ATOM 1932 C C . ILE A 1 243 ? -5.667 2.891 4.992 1.00 96.62 243 ILE A C 1
ATOM 1934 O O . ILE A 1 243 ? -6.050 1.738 4.821 1.00 96.62 243 ILE A O 1
ATOM 1938 N N . THR A 1 244 ? -4.573 3.157 5.706 1.00 95.56 244 THR A N 1
ATOM 1939 C CA . THR A 1 244 ? -3.758 2.121 6.361 1.00 95.56 244 THR A CA 1
ATOM 1940 C C . THR A 1 244 ? -3.601 2.398 7.847 1.00 95.56 244 THR A C 1
ATOM 1942 O O . THR A 1 244 ? -3.256 3.509 8.243 1.00 95.56 244 THR A O 1
ATOM 1945 N N . THR A 1 245 ? -3.761 1.375 8.676 1.00 95.31 245 THR A N 1
ATOM 1946 C CA . THR A 1 245 ? -3.416 1.383 10.101 1.00 95.31 245 THR A CA 1
ATOM 1947 C C . THR A 1 245 ? -2.815 0.033 10.499 1.00 95.31 245 THR A C 1
ATOM 1949 O O . THR A 1 245 ? -2.586 -0.822 9.647 1.00 95.31 245 THR A O 1
ATOM 1952 N N . ARG A 1 246 ? -2.450 -0.143 11.769 1.00 95.88 246 ARG A N 1
ATOM 1953 C CA . ARG A 1 246 ? -1.718 -1.320 12.253 1.00 95.88 246 ARG A CA 1
ATOM 1954 C C . ARG A 1 246 ? -2.169 -1.705 13.653 1.00 95.88 246 ARG A C 1
ATOM 1956 O O . ARG A 1 246 ? -2.592 -0.845 14.424 1.00 95.88 246 ARG A O 1
ATOM 1963 N N . PHE A 1 247 ? -2.017 -2.973 14.010 1.00 96.62 247 PHE A N 1
ATOM 1964 C CA . PHE A 1 247 ? -2.318 -3.469 15.353 1.00 96.62 247 PHE A CA 1
ATOM 1965 C C . PHE A 1 247 ? -1.373 -4.598 15.768 1.00 96.62 247 PHE A C 1
ATOM 1967 O O . PHE A 1 247 ? -0.671 -5.166 14.936 1.00 96.62 247 PHE A O 1
ATOM 1974 N N . THR A 1 248 ? -1.348 -4.917 17.060 1.00 95.62 248 THR A N 1
ATOM 1975 C CA . THR A 1 248 ? -0.645 -6.080 17.618 1.00 95.62 248 THR A CA 1
ATOM 1976 C C . THR A 1 248 ? -1.590 -6.812 18.579 1.00 95.62 248 THR A C 1
ATOM 1978 O O . THR A 1 248 ? -2.258 -6.175 19.395 1.00 95.62 248 THR A O 1
ATOM 1981 N N . ILE A 1 249 ? -1.668 -8.145 18.518 1.00 93.94 249 ILE A N 1
ATOM 1982 C CA . ILE A 1 249 ? -2.464 -8.933 19.485 1.00 93.94 249 ILE A CA 1
ATOM 1983 C C . ILE A 1 249 ? -1.768 -8.954 20.851 1.00 93.94 249 ILE A C 1
ATOM 1985 O O . ILE A 1 249 ? -2.347 -8.625 21.887 1.00 93.94 249 ILE A O 1
ATOM 1989 N N . SER A 1 250 ? -0.477 -9.280 20.845 1.00 88.31 250 SER A N 1
ATOM 1990 C CA . SER A 1 250 ? 0.403 -9.174 22.008 1.00 88.31 250 SER A CA 1
ATOM 1991 C C . SER A 1 250 ? 0.983 -7.751 22.134 1.00 88.31 250 SER A C 1
ATOM 1993 O O . SER A 1 250 ? 0.897 -6.970 21.187 1.00 88.31 250 SER A O 1
ATOM 1995 N N . PRO A 1 251 ? 1.569 -7.361 23.284 1.00 86.81 251 PRO A N 1
ATOM 1996 C CA . PRO A 1 251 ? 2.207 -6.051 23.443 1.00 86.81 251 PRO A CA 1
ATOM 1997 C C . PRO A 1 251 ? 3.242 -5.735 22.349 1.00 86.81 251 PRO A C 1
ATOM 1999 O O . PRO A 1 251 ? 3.966 -6.645 21.937 1.00 86.81 251 PRO A O 1
ATOM 2002 N N . PRO A 1 252 ? 3.365 -4.473 21.903 1.00 88.38 252 PRO A N 1
ATOM 2003 C CA . PRO A 1 252 ? 4.224 -4.109 20.778 1.00 88.38 252 PRO A CA 1
ATOM 2004 C C . PRO A 1 252 ? 5.711 -4.352 21.079 1.00 88.38 252 PRO A C 1
ATOM 2006 O O . PRO A 1 252 ? 6.274 -3.843 22.059 1.00 88.38 252 PRO A O 1
ATOM 2009 N N . LEU A 1 253 ? 6.358 -5.131 20.210 1.00 83.19 253 LEU A N 1
ATOM 2010 C CA . LEU A 1 253 ? 7.775 -5.474 20.294 1.00 83.19 253 LEU A CA 1
ATOM 2011 C C . LEU A 1 253 ? 8.614 -4.524 19.434 1.00 83.19 253 LEU A C 1
ATOM 2013 O O . LEU A 1 253 ? 8.469 -4.473 18.214 1.00 83.19 253 LEU A O 1
ATOM 2017 N N . HIS A 1 254 ? 9.533 -3.794 20.065 1.00 80.75 254 HIS A N 1
ATOM 2018 C CA . HIS A 1 254 ? 10.400 -2.820 19.398 1.00 80.75 254 HIS A CA 1
ATOM 2019 C C . HIS A 1 254 ? 11.888 -3.128 19.654 1.00 80.75 254 HIS A C 1
ATOM 2021 O O . HIS A 1 254 ? 12.458 -2.608 20.624 1.00 80.75 254 HIS A O 1
ATOM 2027 N N . PRO A 1 255 ? 12.540 -3.930 18.784 1.00 66.19 255 PRO A N 1
ATOM 2028 C CA . PRO A 1 255 ? 13.942 -4.325 18.962 1.00 66.19 255 PRO A CA 1
ATOM 2029 C C . PRO A 1 255 ? 14.930 -3.164 18.748 1.00 66.19 255 PRO A C 1
ATOM 2031 O O . PRO A 1 255 ? 16.027 -3.164 19.302 1.00 66.19 255 PRO A O 1
ATOM 2034 N N . ARG A 1 256 ? 14.541 -2.131 17.986 1.00 63.94 256 ARG A N 1
ATOM 2035 C CA . ARG A 1 256 ? 15.388 -0.968 17.670 1.00 63.94 256 ARG A CA 1
ATOM 2036 C C . ARG A 1 256 ? 15.110 0.223 18.595 1.00 63.94 256 ARG A C 1
ATOM 2038 O O . ARG A 1 256 ? 13.967 0.493 18.970 1.00 63.94 256 ARG A O 1
ATOM 2045 N N . LEU A 1 257 ? 16.164 0.967 18.927 1.00 52.59 257 LEU A N 1
ATOM 2046 C CA . LEU A 1 257 ? 16.076 2.283 19.567 1.00 52.59 257 LEU A CA 1
ATOM 2047 C C . LEU A 1 257 ? 15.816 3.346 18.491 1.00 52.59 257 LEU A C 1
ATOM 2049 O O . LEU A 1 257 ? 16.590 3.454 17.546 1.00 52.59 257 LEU A O 1
ATOM 2053 N N . GLY A 1 258 ? 14.737 4.116 18.632 1.00 61.00 258 GLY A N 1
ATOM 2054 C CA . GLY A 1 258 ? 14.324 5.117 17.646 1.00 61.00 258 GLY A CA 1
ATOM 2055 C C . GLY A 1 258 ? 12.946 5.707 17.948 1.00 61.00 258 GLY A C 1
ATOM 2056 O O . GLY A 1 258 ? 12.377 5.472 19.021 1.00 61.00 258 GLY A O 1
ATOM 2057 N N . ALA A 1 259 ? 12.395 6.451 16.987 1.00 64.19 259 ALA A N 1
ATOM 2058 C CA . ALA A 1 259 ? 11.043 7.012 17.029 1.00 64.19 259 ALA A CA 1
ATOM 2059 C C . ALA A 1 259 ? 9.976 5.923 16.781 1.00 64.19 259 ALA A C 1
ATOM 2061 O O . ALA A 1 259 ? 9.293 5.909 15.763 1.00 64.19 259 ALA A O 1
ATOM 2062 N N . GLN A 1 260 ? 9.877 4.979 17.721 1.00 77.56 260 GLN A N 1
ATOM 2063 C CA . GLN A 1 260 ? 8.883 3.900 17.748 1.00 77.56 260 GLN A CA 1
ATOM 2064 C C . GLN A 1 260 ? 7.468 4.462 17.603 1.00 77.56 260 GLN A C 1
ATOM 2066 O O . GLN A 1 260 ? 7.107 5.384 18.341 1.00 77.56 260 GLN A O 1
ATOM 2071 N N . LEU A 1 261 ? 6.671 3.896 16.691 1.00 81.75 261 LEU A N 1
ATOM 2072 C CA . LEU A 1 261 ? 5.265 4.275 16.558 1.00 81.75 261 LEU A CA 1
ATOM 2073 C C . LEU A 1 261 ? 4.487 3.930 17.832 1.00 81.75 261 LEU A C 1
ATOM 2075 O O . LEU A 1 261 ? 4.786 2.958 18.523 1.00 81.75 261 LEU A O 1
ATOM 2079 N N . HIS A 1 262 ? 3.483 4.744 18.147 1.00 86.44 262 HIS A N 1
ATOM 2080 C CA . HIS A 1 262 ? 2.742 4.630 19.396 1.00 86.44 262 HIS A CA 1
ATOM 2081 C C . HIS A 1 262 ? 1.595 3.634 19.226 1.00 86.44 262 HIS A C 1
ATOM 2083 O O . HIS A 1 262 ? 0.874 3.695 18.230 1.00 86.44 262 HIS A O 1
ATOM 2089 N N . TYR A 1 263 ? 1.396 2.770 20.217 1.00 89.69 263 TYR A N 1
ATOM 2090 C CA . TYR A 1 263 ? 0.257 1.863 20.280 1.00 89.69 263 TYR A CA 1
ATOM 2091 C C . TYR A 1 263 ? -0.532 2.108 21.573 1.00 89.69 263 TYR A C 1
ATOM 2093 O O . TYR A 1 263 ? 0.047 2.326 22.640 1.00 89.69 263 TYR A O 1
ATOM 2101 N N . ALA A 1 264 ? -1.857 2.087 21.470 1.00 90.12 264 ALA A N 1
ATOM 2102 C CA . ALA A 1 264 ? -2.787 2.214 22.584 1.00 90.12 264 ALA A CA 1
ATOM 2103 C C . ALA A 1 264 ? -3.493 0.873 22.808 1.00 90.12 264 ALA A C 1
ATOM 2105 O O . ALA A 1 264 ? -3.907 0.227 21.846 1.00 90.12 264 ALA A O 1
ATOM 2106 N N . SER A 1 265 ? -3.636 0.431 24.059 1.00 91.75 265 SER A N 1
ATOM 2107 C CA . SER A 1 265 ? -4.367 -0.812 24.331 1.00 91.75 265 SER A CA 1
ATOM 2108 C C . SER A 1 265 ? -5.863 -0.6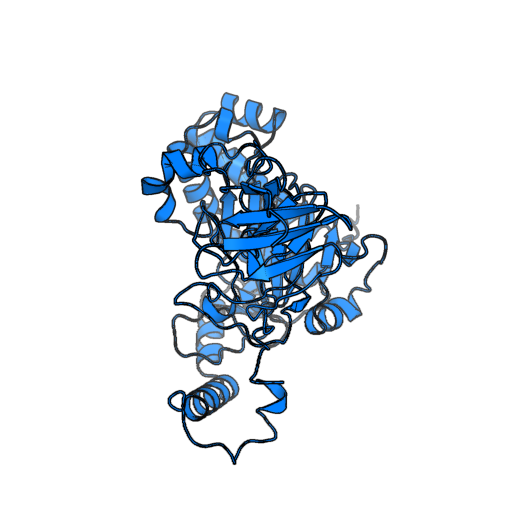28 24.069 1.00 91.75 265 SER A C 1
ATOM 2110 O O . SER A 1 265 ? -6.429 0.423 24.377 1.00 91.75 265 SER A O 1
ATOM 2112 N N . ALA A 1 266 ? -6.530 -1.668 23.568 1.00 91.88 266 ALA A N 1
ATOM 2113 C CA . ALA A 1 266 ? -7.971 -1.647 23.314 1.00 91.88 266 ALA A CA 1
ATOM 2114 C C . ALA A 1 266 ? -8.775 -1.244 24.570 1.00 91.88 266 ALA A C 1
ATOM 2116 O O . ALA A 1 266 ? -9.716 -0.460 24.500 1.00 91.88 266 ALA A O 1
ATOM 2117 N N . ALA A 1 267 ? -8.337 -1.686 25.755 1.00 89.12 267 ALA A N 1
ATOM 2118 C CA . ALA A 1 267 ? -8.928 -1.288 27.033 1.00 89.12 267 ALA A CA 1
ATOM 2119 C C . ALA A 1 267 ? -8.772 0.214 27.355 1.00 89.12 267 ALA A C 1
ATOM 2121 O O . ALA A 1 267 ? -9.673 0.796 27.956 1.00 89.12 267 ALA A O 1
ATOM 2122 N N . ALA A 1 268 ? -7.662 0.852 26.962 1.00 88.12 268 ALA A N 1
ATOM 2123 C CA . ALA A 1 268 ? -7.487 2.296 27.117 1.00 88.12 268 ALA A CA 1
ATOM 2124 C C . ALA A 1 268 ? -8.385 3.069 26.138 1.00 88.12 268 ALA A C 1
ATOM 2126 O O . ALA A 1 268 ? -9.074 3.994 26.566 1.00 88.12 268 ALA A O 1
ATOM 2127 N N . ILE A 1 269 ? -8.446 2.638 24.871 1.00 89.06 269 ILE A N 1
ATOM 2128 C CA . ILE A 1 269 ? -9.299 3.235 23.827 1.00 89.06 269 ILE A CA 1
ATOM 2129 C C . ILE A 1 269 ? -10.775 3.194 24.250 1.00 89.06 269 ILE A C 1
ATOM 2131 O O . ILE A 1 269 ? -11.428 4.233 24.289 1.00 89.06 269 ILE A O 1
ATOM 2135 N N . ARG A 1 270 ? -11.275 2.024 24.675 1.00 87.75 270 ARG A N 1
ATOM 2136 C CA . ARG A 1 270 ? -12.658 1.841 25.161 1.00 87.75 270 ARG A CA 1
ATOM 2137 C C . ARG A 1 270 ? -12.993 2.629 26.430 1.00 87.75 270 ARG A C 1
ATOM 2139 O O . ARG A 1 270 ? -14.167 2.814 26.724 1.00 87.75 270 ARG A O 1
ATOM 2146 N N . SER A 1 271 ? -11.992 3.062 27.200 1.00 84.31 271 SER A N 1
ATOM 2147 C CA . SER A 1 271 ? -12.214 3.887 28.396 1.00 84.31 271 SER A CA 1
ATOM 2148 C C . SER A 1 271 ? -12.316 5.387 28.108 1.00 84.31 271 SER A C 1
ATOM 2150 O O . SER A 1 271 ? -12.580 6.140 29.038 1.00 84.31 271 SER A O 1
ATOM 2152 N N . GLU A 1 272 ? -12.045 5.817 26.867 1.00 76.56 272 GLU A N 1
ATOM 2153 C CA . GLU A 1 272 ? -12.014 7.220 26.403 1.00 76.56 272 GLU A CA 1
ATOM 2154 C C . GLU A 1 272 ? -11.062 8.154 27.197 1.00 76.56 272 GLU A C 1
ATOM 2156 O O . GLU A 1 272 ? -10.935 9.347 26.917 1.00 76.56 272 GLU A O 1
ATOM 2161 N N . ASP A 1 273 ? -10.304 7.608 28.152 1.00 75.31 273 ASP A N 1
ATOM 2162 C CA . ASP A 1 273 ? -9.360 8.337 28.987 1.00 75.31 273 ASP A CA 1
ATOM 2163 C C . ASP A 1 273 ? -8.029 8.557 28.249 1.00 75.31 273 ASP A C 1
ATOM 2165 O O . ASP A 1 273 ? -7.128 7.709 28.210 1.00 75.31 273 ASP A O 1
ATOM 2169 N N . ASN A 1 274 ? -7.877 9.770 27.718 1.00 72.44 274 ASN A N 1
ATOM 2170 C CA . ASN A 1 274 ? -6.649 10.257 27.091 1.00 72.44 274 ASN A CA 1
ATOM 2171 C C . ASN A 1 274 ? -5.392 10.134 27.979 1.00 72.44 274 ASN A C 1
ATOM 2173 O O . ASN A 1 274 ? -4.279 10.068 27.447 1.00 72.44 274 ASN A O 1
ATOM 2177 N N . ARG A 1 275 ? -5.515 10.083 29.316 1.00 71.31 275 ARG A N 1
ATOM 2178 C CA . ARG A 1 275 ? -4.375 9.812 30.209 1.00 71.31 275 ARG A CA 1
ATOM 2179 C C . ARG A 1 275 ? -3.986 8.337 30.162 1.00 71.31 275 ARG A C 1
ATOM 2181 O O . ARG A 1 275 ? -2.795 8.053 30.071 1.00 71.31 275 ARG A O 1
ATOM 2188 N N . ARG A 1 276 ? -4.949 7.406 30.144 1.00 70.75 276 ARG A N 1
ATOM 2189 C CA . ARG A 1 276 ? -4.683 5.960 29.982 1.00 70.75 276 ARG A CA 1
ATOM 2190 C C . ARG A 1 276 ? -4.066 5.634 28.626 1.00 70.75 276 ARG A C 1
ATOM 2192 O O . ARG A 1 276 ? -3.109 4.866 28.589 1.00 70.75 276 ARG A O 1
ATOM 2199 N N . ILE A 1 277 ? -4.540 6.264 27.548 1.00 74.56 277 ILE A N 1
ATOM 2200 C CA . ILE A 1 277 ? -3.962 6.130 26.197 1.00 74.56 277 ILE A CA 1
ATOM 2201 C C . ILE A 1 277 ? -2.492 6.588 26.180 1.00 74.56 277 ILE A C 1
ATOM 2203 O O . ILE A 1 277 ? -1.616 5.878 25.687 1.00 74.56 277 ILE A O 1
ATOM 2207 N N . LYS A 1 278 ? -2.181 7.744 26.785 1.00 70.19 278 LYS A N 1
ATOM 2208 C CA . LYS A 1 278 ? -0.793 8.229 26.908 1.00 70.19 278 LYS A CA 1
ATOM 2209 C C . LYS A 1 278 ? 0.063 7.359 27.837 1.00 70.19 278 LYS A C 1
ATOM 2211 O O . LYS A 1 278 ? 1.260 7.205 27.598 1.00 70.19 278 LYS A O 1
ATOM 2216 N N . PHE A 1 279 ? -0.529 6.783 28.883 1.00 67.25 279 PHE A N 1
ATOM 2217 C CA . PHE A 1 279 ? 0.180 5.954 29.857 1.00 67.25 279 PHE A CA 1
ATOM 2218 C C . PHE A 1 279 ? 0.520 4.555 29.322 1.00 67.25 279 PHE A C 1
ATOM 2220 O O . PHE A 1 279 ? 1.633 4.089 29.568 1.00 67.25 279 PHE A O 1
ATOM 2227 N N . SER A 1 280 ? -0.363 3.904 28.546 1.00 67.31 280 SER A N 1
ATOM 2228 C CA . SER A 1 280 ? -0.069 2.579 27.966 1.00 67.31 280 SER A CA 1
ATOM 2229 C C . SER A 1 280 ? 1.199 2.610 27.110 1.00 67.31 280 SER A C 1
ATOM 2231 O O . SER A 1 280 ? 2.078 1.765 27.265 1.00 67.31 280 SER A O 1
ATOM 2233 N N . TYR A 1 281 ? 1.344 3.662 26.303 1.00 65.25 281 TYR A N 1
ATOM 2234 C CA . TYR A 1 281 ? 2.530 3.914 25.490 1.00 65.25 281 TYR A CA 1
ATOM 2235 C C . TYR A 1 281 ? 3.833 4.022 26.309 1.00 65.25 281 TYR A C 1
ATOM 2237 O O . TYR A 1 281 ? 4.861 3.456 25.925 1.00 65.25 281 TYR A O 1
ATOM 2245 N N . LEU A 1 282 ? 3.809 4.732 27.446 1.00 65.00 282 LEU A N 1
ATOM 2246 C CA . LEU A 1 282 ? 4.993 4.885 28.299 1.00 65.00 282 LEU A CA 1
ATOM 2247 C C . LEU A 1 282 ? 5.416 3.543 28.911 1.00 65.00 282 LEU A C 1
ATOM 2249 O O . LEU A 1 282 ? 6.605 3.220 28.925 1.00 65.00 282 LEU A O 1
ATOM 2253 N N . VAL A 1 283 ? 4.445 2.746 29.368 1.00 64.62 283 VAL A N 1
ATOM 2254 C CA . VAL A 1 283 ? 4.686 1.400 29.906 1.00 64.62 283 VAL A CA 1
ATOM 2255 C C . VAL A 1 283 ? 5.320 0.500 28.842 1.00 64.62 283 VAL A C 1
ATOM 2257 O O . VAL A 1 283 ? 6.327 -0.151 29.119 1.00 64.62 283 VAL A O 1
ATOM 2260 N N . ASP A 1 284 ? 4.800 0.503 27.611 1.00 65.88 284 ASP A N 1
ATOM 2261 C CA . ASP A 1 284 ? 5.291 -0.344 26.517 1.00 65.88 284 ASP A CA 1
ATOM 2262 C C . ASP A 1 284 ? 6.760 -0.071 26.153 1.00 65.88 284 ASP A C 1
ATOM 2264 O O . ASP A 1 284 ? 7.540 -1.010 25.940 1.00 65.88 284 ASP A O 1
ATOM 2268 N N . LYS A 1 285 ? 7.185 1.200 26.180 1.00 62.41 285 LYS A N 1
ATOM 2269 C CA . LYS A 1 285 ? 8.585 1.595 25.953 1.00 62.41 285 LYS A CA 1
ATOM 2270 C C . LYS A 1 285 ? 9.569 1.067 26.999 1.00 62.41 285 LYS A C 1
ATOM 2272 O O . LYS A 1 285 ? 10.741 0.860 26.654 1.00 62.41 285 LYS A O 1
ATOM 2277 N N . LEU A 1 286 ? 9.099 0.872 28.232 1.00 65.81 286 LEU A N 1
ATOM 2278 C CA . LEU A 1 286 ? 9.884 0.499 29.412 1.00 65.81 286 LEU A CA 1
ATOM 2279 C C . LEU A 1 286 ? 9.805 -1.001 29.759 1.00 65.81 286 LEU A C 1
ATOM 2281 O O . LEU A 1 286 ? 10.479 -1.442 30.687 1.00 65.81 286 LEU A O 1
ATOM 2285 N N . ARG A 1 287 ? 9.017 -1.806 29.027 1.00 69.44 287 ARG A N 1
ATOM 2286 C CA . ARG A 1 287 ? 8.868 -3.246 29.312 1.00 69.44 287 ARG A CA 1
ATOM 2287 C C . ARG A 1 287 ? 10.219 -3.985 29.291 1.00 69.44 287 ARG A C 1
ATOM 2289 O O . ARG A 1 287 ? 10.944 -3.863 28.299 1.00 69.44 287 ARG A O 1
ATOM 2296 N N . PRO A 1 288 ? 10.509 -4.862 30.277 1.00 67.62 288 PRO A N 1
ATOM 2297 C CA . PRO A 1 288 ? 11.744 -5.650 30.316 1.00 67.62 288 PRO A CA 1
ATOM 2298 C C . PRO A 1 288 ? 12.018 -6.460 29.043 1.00 67.62 288 PRO A C 1
ATOM 2300 O O . PRO A 1 288 ? 13.158 -6.522 28.602 1.00 67.62 288 PRO A O 1
ATOM 2303 N N . ARG A 1 289 ? 10.981 -7.005 28.386 1.00 65.94 289 ARG A N 1
ATOM 2304 C CA . ARG A 1 289 ? 11.123 -7.729 27.105 1.00 65.94 289 ARG A CA 1
ATOM 2305 C C . ARG A 1 289 ? 11.630 -6.831 25.967 1.00 65.94 289 ARG A C 1
ATOM 2307 O O . ARG A 1 289 ? 12.467 -7.262 25.185 1.00 65.94 289 ARG A O 1
ATOM 2314 N N . ASN A 1 290 ? 11.180 -5.575 25.907 1.00 65.31 290 ASN A N 1
ATOM 2315 C CA . ASN A 1 290 ? 11.697 -4.594 24.948 1.00 65.31 290 ASN A CA 1
ATOM 2316 C C . ASN A 1 290 ? 13.124 -4.150 25.312 1.00 65.31 290 ASN A C 1
ATOM 2318 O O . ASN A 1 290 ? 13.912 -3.868 24.416 1.00 65.31 290 ASN A O 1
ATOM 2322 N N . LEU A 1 291 ? 13.492 -4.117 26.598 1.00 68.50 291 LEU A N 1
ATOM 2323 C CA . LEU A 1 291 ? 14.874 -3.865 27.020 1.00 68.50 291 LEU A CA 1
ATOM 2324 C C . LEU A 1 291 ? 15.813 -5.030 26.657 1.00 68.50 291 LEU A C 1
ATOM 2326 O O . LEU A 1 291 ? 16.886 -4.777 26.115 1.00 68.50 291 LEU A O 1
ATOM 2330 N N . ALA A 1 292 ? 15.391 -6.278 26.882 1.00 65.31 292 ALA A N 1
ATOM 2331 C CA . ALA A 1 292 ? 16.132 -7.485 26.511 1.00 65.31 292 ALA A CA 1
ATOM 2332 C C . ALA A 1 292 ? 16.395 -7.539 24.997 1.00 65.31 292 ALA A C 1
ATOM 2334 O O . ALA A 1 292 ? 17.553 -7.536 24.594 1.00 65.31 292 ALA A O 1
ATOM 2335 N N . LEU A 1 293 ? 15.349 -7.412 24.168 1.00 62.88 293 LEU A N 1
ATOM 2336 C CA . LEU A 1 293 ? 15.476 -7.375 22.703 1.00 62.88 293 LEU A CA 1
ATOM 2337 C C . LEU A 1 293 ? 16.439 -6.278 22.211 1.00 62.88 293 LEU A C 1
ATOM 2339 O O . LEU A 1 293 ? 17.154 -6.476 21.231 1.00 62.88 293 LEU A O 1
ATOM 2343 N N . ARG A 1 294 ? 16.489 -5.116 22.878 1.00 65.94 294 ARG A N 1
ATOM 2344 C CA . ARG A 1 294 ? 17.425 -4.023 22.539 1.00 65.94 294 ARG A CA 1
ATOM 2345 C C . ARG A 1 294 ? 18.867 -4.332 22.946 1.00 65.94 294 ARG A C 1
ATOM 2347 O O . ARG A 1 294 ? 19.783 -3.915 22.241 1.00 65.94 294 ARG A O 1
ATOM 2354 N N . LEU A 1 295 ? 19.079 -5.016 24.072 1.00 60.88 295 LEU A N 1
ATOM 2355 C CA . LEU A 1 295 ? 20.403 -5.481 24.497 1.00 60.88 295 LEU A CA 1
ATOM 2356 C C . LEU A 1 295 ? 20.911 -6.577 23.553 1.00 60.88 295 LEU A C 1
ATOM 2358 O O . LEU A 1 295 ? 22.025 -6.468 23.055 1.00 60.88 295 LEU A O 1
ATOM 2362 N N . GLU A 1 296 ? 20.065 -7.552 23.227 1.00 55.44 296 GLU A N 1
ATOM 2363 C CA . GLU A 1 296 ? 20.338 -8.611 22.248 1.00 55.44 296 GLU A CA 1
ATOM 2364 C C . GLU A 1 296 ? 20.655 -8.023 20.866 1.00 55.44 296 GLU A C 1
ATOM 2366 O O . GLU A 1 296 ? 21.697 -8.332 20.297 1.00 55.44 296 GLU A O 1
ATOM 2371 N N . THR A 1 297 ? 19.844 -7.079 20.371 1.00 55.69 297 THR A N 1
ATOM 2372 C CA . THR A 1 297 ? 20.104 -6.394 19.089 1.00 55.69 297 THR A CA 1
ATOM 2373 C C . THR A 1 297 ? 21.441 -5.640 19.104 1.00 55.69 297 THR A C 1
ATOM 2375 O O . THR A 1 297 ? 22.168 -5.679 18.118 1.00 55.69 297 THR A O 1
ATOM 2378 N N . ARG A 1 298 ? 21.804 -4.977 20.215 1.00 54.72 298 ARG A N 1
ATOM 2379 C CA . ARG A 1 298 ? 23.101 -4.283 20.354 1.00 54.72 298 ARG A CA 1
ATOM 2380 C C . ARG A 1 298 ? 24.294 -5.239 20.383 1.00 54.72 298 ARG A C 1
ATOM 2382 O O . ARG A 1 298 ? 25.349 -4.884 19.866 1.00 54.72 298 ARG A O 1
ATOM 2389 N N . LEU A 1 299 ? 24.134 -6.413 20.991 1.00 48.72 299 LEU A N 1
ATOM 2390 C CA . LEU A 1 299 ? 25.163 -7.455 21.040 1.00 48.72 299 LEU A CA 1
ATOM 2391 C C . LEU A 1 299 ? 25.297 -8.189 19.694 1.00 48.72 299 LEU A C 1
ATOM 2393 O O . LEU A 1 299 ? 26.398 -8.591 19.340 1.00 48.72 299 LEU A O 1
ATOM 2397 N N . GLY A 1 300 ? 24.210 -8.298 18.922 1.00 42.19 300 GLY A N 1
ATOM 2398 C CA . GLY A 1 300 ? 24.220 -8.809 17.546 1.00 42.19 300 GLY A CA 1
ATOM 2399 C C . GLY A 1 300 ? 24.783 -7.826 16.510 1.00 42.19 300 GLY A C 1
ATOM 2400 O O . GLY A 1 300 ? 25.255 -8.250 15.459 1.00 42.19 300 GLY A O 1
ATOM 2401 N N . THR A 1 301 ? 24.799 -6.516 16.788 1.00 40.53 301 THR A N 1
ATOM 2402 C CA . THR A 1 301 ? 25.449 -5.514 15.920 1.00 40.53 301 THR A CA 1
ATOM 2403 C C . THR A 1 301 ? 26.959 -5.421 16.154 1.00 40.53 301 THR A C 1
ATOM 2405 O O . THR A 1 301 ? 27.485 -4.363 16.506 1.00 40.53 301 THR A O 1
ATOM 2408 N N . GLY A 1 302 ? 27.668 -6.523 15.900 1.00 33.50 302 GLY A N 1
ATOM 2409 C CA . GLY A 1 302 ? 29.080 -6.454 15.527 1.00 33.50 302 GLY A CA 1
ATOM 2410 C C . GLY A 1 302 ? 29.256 -5.676 14.214 1.00 33.50 302 GLY A C 1
ATOM 2411 O O . GLY A 1 302 ? 28.312 -5.514 13.433 1.00 33.50 302 GLY A O 1
ATOM 2412 N N . ARG A 1 303 ? 30.468 -5.172 13.947 1.00 30.97 303 ARG A N 1
ATOM 2413 C CA . ARG A 1 303 ? 30.792 -4.650 12.607 1.00 30.97 303 ARG A CA 1
ATOM 2414 C C . ARG A 1 303 ? 30.683 -5.797 11.589 1.00 30.97 303 ARG A C 1
ATOM 2416 O O . ARG A 1 303 ? 31.060 -6.917 11.931 1.00 30.97 303 ARG A O 1
ATOM 2423 N N . PRO A 1 304 ? 30.217 -5.553 10.351 1.00 33.41 304 PRO A N 1
ATOM 2424 C CA . PRO A 1 304 ? 30.196 -6.597 9.334 1.00 33.41 304 PRO A CA 1
ATOM 2425 C C . PRO A 1 304 ? 31.634 -7.039 9.029 1.00 33.41 304 PRO A C 1
ATOM 2427 O O . PRO A 1 304 ? 32.402 -6.271 8.454 1.00 33.41 304 PRO A O 1
ATOM 2430 N N . GLY A 1 305 ? 31.996 -8.257 9.444 1.00 35.12 305 GLY A N 1
ATOM 2431 C CA . GLY A 1 305 ? 33.303 -8.849 9.154 1.00 35.12 305 GLY A CA 1
ATOM 2432 C C . GLY A 1 305 ? 33.776 -9.934 10.125 1.00 35.12 305 GLY A C 1
ATOM 2433 O O . GLY A 1 305 ? 34.386 -10.894 9.666 1.00 35.12 305 GLY A O 1
ATOM 2434 N N . GLU A 1 306 ? 33.500 -9.829 11.432 1.00 28.34 306 GLU A N 1
ATOM 2435 C CA . GLU A 1 306 ? 34.203 -10.655 12.432 1.00 28.34 306 GLU A CA 1
ATOM 2436 C C . GLU A 1 306 ? 33.313 -11.302 13.515 1.00 28.34 306 GLU A C 1
ATOM 2438 O O . GLU A 1 306 ? 32.319 -10.741 13.967 1.00 28.34 306 GLU A O 1
ATOM 2443 N N . GLU A 1 307 ? 33.762 -12.496 13.926 1.00 30.94 307 GLU A N 1
ATOM 2444 C CA . GLU A 1 307 ? 33.391 -13.297 15.109 1.00 30.94 307 GLU A CA 1
ATOM 2445 C C . GLU A 1 307 ? 32.002 -13.961 15.183 1.00 30.94 307 GLU A C 1
ATOM 2447 O O . GLU A 1 307 ? 31.058 -13.520 15.835 1.00 30.94 307 GLU A O 1
ATOM 2452 N N . GLY A 1 308 ? 31.942 -15.181 14.635 1.00 35.00 308 GLY A N 1
ATOM 2453 C CA . GLY A 1 308 ? 30.958 -16.184 15.044 1.00 35.00 308 GLY A CA 1
ATOM 2454 C C . GLY A 1 308 ? 31.345 -16.940 16.330 1.00 35.00 308 GLY A C 1
ATOM 2455 O O . GLY A 1 308 ? 32.498 -16.951 16.751 1.00 35.00 308 GLY A O 1
ATOM 2456 N N . ARG A 1 309 ? 30.374 -17.706 16.859 1.00 33.41 309 ARG A N 1
ATOM 2457 C CA . ARG A 1 309 ? 30.431 -18.602 18.045 1.00 33.41 309 ARG A CA 1
ATOM 2458 C C . ARG A 1 309 ? 30.211 -17.962 19.431 1.00 33.41 309 ARG A C 1
ATOM 2460 O O . ARG A 1 309 ? 31.049 -18.131 20.311 1.00 33.41 309 ARG A O 1
ATOM 2467 N N . ARG A 1 310 ? 28.986 -17.470 19.690 1.00 32.03 310 ARG A N 1
ATOM 2468 C CA . ARG A 1 310 ? 28.170 -17.817 20.893 1.00 32.03 310 ARG A CA 1
ATOM 2469 C C . ARG A 1 310 ? 26.796 -17.110 20.897 1.00 32.03 310 ARG A C 1
ATOM 2471 O O . ARG A 1 310 ? 26.674 -16.090 21.553 1.00 32.03 310 ARG A O 1
ATOM 2478 N N . LEU A 1 311 ? 25.767 -17.668 20.228 1.00 33.59 311 LEU A N 1
ATOM 2479 C CA . LEU A 1 311 ? 24.325 -17.393 20.501 1.00 33.59 311 LEU A CA 1
ATOM 2480 C C . LEU A 1 311 ? 23.327 -18.287 19.705 1.00 33.59 311 LEU A C 1
ATOM 2482 O O . LEU A 1 311 ? 22.241 -17.871 19.314 1.00 33.59 311 LEU A O 1
ATOM 2486 N N . LYS A 1 312 ? 23.651 -19.578 19.521 1.00 35.84 312 LYS A N 1
ATOM 2487 C CA . LYS A 1 312 ? 22.959 -20.502 18.586 1.00 35.84 312 LYS A CA 1
ATOM 2488 C C . LYS A 1 312 ? 21.452 -20.774 18.803 1.00 35.84 312 LYS A C 1
ATOM 2490 O O . LYS A 1 312 ? 20.874 -21.476 17.981 1.00 35.84 312 LYS A O 1
ATOM 2495 N N . PHE A 1 313 ? 20.821 -20.300 19.881 1.00 32.47 313 PHE A N 1
ATOM 2496 C CA . PHE A 1 313 ? 19.418 -20.626 20.199 1.00 32.47 313 PHE A CA 1
ATOM 2497 C C . PHE A 1 313 ? 18.424 -19.502 19.859 1.00 32.47 313 PHE A C 1
ATOM 2499 O O . PHE A 1 313 ? 17.312 -19.790 19.431 1.00 32.47 313 PHE A O 1
ATOM 2506 N N . LEU A 1 314 ? 18.824 -18.231 19.996 1.00 38.72 314 LEU A N 1
ATOM 2507 C CA . LEU A 1 314 ? 17.981 -17.072 19.657 1.00 38.72 314 LEU A CA 1
ATOM 2508 C C . LEU A 1 314 ? 18.202 -16.580 18.218 1.00 38.72 314 LEU A C 1
ATOM 2510 O O . LEU A 1 314 ? 17.246 -16.129 17.591 1.00 38.72 314 LEU A O 1
ATOM 2514 N N . ASP A 1 315 ? 19.393 -16.789 17.640 1.00 39.22 315 ASP A N 1
ATOM 2515 C CA . ASP A 1 315 ? 19.618 -16.591 16.196 1.00 39.22 315 ASP A CA 1
ATOM 2516 C C . ASP A 1 315 ? 18.666 -17.447 15.347 1.00 39.22 315 ASP A C 1
ATOM 2518 O O . ASP A 1 315 ? 18.167 -16.989 14.329 1.00 39.22 315 ASP A O 1
ATOM 2522 N N . ALA A 1 316 ? 18.323 -18.664 15.784 1.00 38.34 316 ALA A N 1
ATOM 2523 C CA . ALA A 1 316 ? 17.363 -19.515 15.074 1.00 38.34 316 ALA A CA 1
ATOM 2524 C C . ALA A 1 316 ? 15.926 -18.943 15.043 1.00 38.34 316 ALA A C 1
ATOM 2526 O O . ALA A 1 316 ? 15.116 -19.374 14.224 1.00 38.34 316 ALA A O 1
ATOM 2527 N N . LEU A 1 317 ? 15.626 -17.987 15.931 1.00 40.12 317 LEU A N 1
ATOM 2528 C CA . LEU A 1 317 ? 14.310 -17.380 16.156 1.00 40.12 317 LEU A CA 1
ATOM 2529 C C . LEU A 1 317 ? 14.199 -15.952 15.586 1.00 40.12 317 LEU A C 1
ATOM 2531 O O . LEU A 1 317 ? 13.092 -15.490 15.326 1.00 40.12 317 LEU A O 1
ATOM 2535 N N . LEU A 1 318 ? 15.328 -15.263 15.375 1.00 42.66 318 LEU A N 1
ATOM 2536 C CA . LEU A 1 318 ? 15.395 -13.913 14.787 1.00 42.66 318 LEU A CA 1
ATOM 2537 C C . LEU A 1 318 ? 16.083 -13.872 13.408 1.00 42.66 318 LEU A C 1
ATOM 2539 O O . LEU A 1 318 ? 15.819 -12.968 12.616 1.00 42.66 318 LEU A O 1
ATOM 2543 N N . HIS A 1 319 ? 16.956 -14.837 13.109 1.00 48.31 319 HIS A N 1
ATOM 2544 C CA . HIS A 1 319 ? 17.864 -14.861 11.957 1.00 48.31 319 HIS A CA 1
ATOM 2545 C C . HIS A 1 319 ? 18.003 -16.271 11.363 1.00 48.31 319 HIS A C 1
ATOM 2547 O O . HIS A 1 319 ? 19.093 -16.846 11.277 1.00 48.31 319 HIS A O 1
ATOM 2553 N N . ARG A 1 320 ? 16.886 -16.832 10.890 1.00 34.78 320 ARG A N 1
ATOM 2554 C CA . ARG A 1 320 ? 16.901 -18.084 10.126 1.00 34.78 320 ARG A CA 1
ATOM 2555 C C . ARG A 1 320 ? 17.524 -17.823 8.739 1.00 34.78 320 ARG A C 1
ATOM 2557 O O . ARG A 1 320 ? 16.847 -17.392 7.815 1.00 34.78 320 ARG A O 1
ATOM 2564 N N . ASN A 1 321 ? 18.830 -18.096 8.646 1.00 32.06 321 ASN A N 1
ATOM 2565 C CA . ASN A 1 321 ? 19.740 -17.975 7.490 1.00 32.06 321 ASN A CA 1
ATOM 2566 C C . ASN A 1 321 ? 20.218 -16.543 7.152 1.00 32.06 321 ASN A C 1
ATOM 2568 O O . ASN A 1 321 ? 19.656 -15.875 6.295 1.00 32.06 321 ASN A O 1
ATOM 2572 N N . TRP A 1 322 ? 21.348 -16.113 7.739 1.00 38.34 322 TRP A N 1
ATOM 2573 C CA . TRP A 1 322 ? 22.032 -14.828 7.451 1.00 38.34 322 TRP A CA 1
ATOM 2574 C C . TRP A 1 322 ? 22.731 -14.755 6.069 1.00 38.34 322 TRP A C 1
ATOM 2576 O O . TRP A 1 322 ? 23.463 -13.816 5.775 1.00 38.34 322 TRP A O 1
ATOM 2586 N N . PHE A 1 323 ? 22.485 -15.708 5.175 1.00 35.25 323 PHE A N 1
ATOM 2587 C CA . PHE A 1 323 ? 22.831 -15.568 3.765 1.00 35.25 323 PHE A CA 1
ATOM 2588 C C . PHE A 1 323 ? 21.541 -15.713 2.969 1.00 35.25 323 PHE A C 1
ATOM 2590 O O . PHE A 1 323 ? 21.108 -16.823 2.667 1.00 35.25 323 PHE A O 1
ATOM 2597 N N . ALA A 1 324 ? 20.918 -14.577 2.648 1.00 36.47 324 ALA A N 1
ATOM 2598 C CA . ALA A 1 324 ? 20.117 -14.535 1.438 1.00 36.47 324 ALA A CA 1
ATOM 2599 C C . ALA A 1 324 ? 21.087 -14.825 0.293 1.00 36.47 324 ALA A C 1
ATOM 2601 O O . ALA A 1 324 ? 22.087 -14.115 0.148 1.00 36.47 324 ALA A O 1
ATOM 2602 N N . GLU A 1 325 ? 20.817 -15.871 -0.484 1.00 39.38 325 GLU A N 1
ATOM 2603 C CA . GLU A 1 325 ? 21.482 -16.045 -1.764 1.00 39.38 325 GLU A CA 1
ATOM 2604 C C . GLU A 1 325 ? 21.241 -14.765 -2.568 1.00 39.38 325 GLU A C 1
ATOM 2606 O O . GLU A 1 325 ? 20.133 -14.491 -3.033 1.00 39.38 325 GLU A O 1
ATOM 2611 N N . THR A 1 326 ? 22.303 -13.988 -2.782 1.00 40.38 326 THR A N 1
ATOM 2612 C CA . THR A 1 326 ? 22.486 -13.433 -4.115 1.00 40.38 326 THR A CA 1
ATOM 2613 C C . THR A 1 326 ? 22.455 -14.650 -5.026 1.00 40.38 326 THR A C 1
ATOM 2615 O O . THR A 1 326 ? 23.420 -15.417 -5.021 1.00 40.38 326 THR A O 1
ATOM 2618 N N . GLN A 1 327 ? 21.333 -14.893 -5.720 1.00 44.25 327 GLN A N 1
ATOM 2619 C CA . GLN A 1 327 ? 21.348 -15.854 -6.817 1.00 44.25 327 GLN A CA 1
ATOM 2620 C C . GLN A 1 327 ? 22.524 -15.440 -7.684 1.00 44.25 327 GLN A C 1
ATOM 2622 O O . GLN A 1 327 ? 22.546 -14.303 -8.163 1.00 44.25 327 GLN A O 1
ATOM 2627 N N . ASP A 1 328 ? 23.507 -16.325 -7.824 1.00 41.28 328 ASP A N 1
ATOM 2628 C CA . ASP A 1 328 ? 24.662 -16.060 -8.661 1.00 41.28 328 ASP A CA 1
ATOM 2629 C C . ASP A 1 328 ? 24.206 -16.137 -10.118 1.00 41.28 328 ASP A C 1
ATOM 2631 O O . ASP A 1 328 ? 24.421 -17.116 -10.827 1.00 41.28 328 ASP A O 1
ATOM 2635 N N . ARG A 1 329 ? 23.536 -15.070 -10.565 1.00 53.25 329 ARG A N 1
ATOM 2636 C CA . ARG A 1 329 ? 23.315 -14.737 -11.971 1.00 53.25 329 ARG A CA 1
ATOM 2637 C C . ARG A 1 329 ? 24.638 -14.211 -12.528 1.00 53.25 329 ARG A C 1
ATOM 2639 O O . ARG A 1 329 ? 24.700 -13.119 -13.088 1.00 53.25 329 ARG A O 1
ATOM 2646 N N . SER A 1 330 ? 25.705 -14.982 -12.312 1.00 46.34 330 SER A N 1
ATOM 2647 C CA . SER A 1 330 ? 27.030 -14.755 -12.865 1.00 46.34 330 SER A CA 1
ATOM 2648 C C . SER A 1 330 ? 26.937 -14.633 -14.383 1.00 46.34 330 SER A C 1
ATOM 2650 O O . SER A 1 330 ? 25.937 -15.001 -15.008 1.00 46.34 330 SER A O 1
ATOM 2652 N N . ARG A 1 331 ? 27.994 -14.089 -14.995 1.00 51.72 331 ARG A N 1
ATOM 2653 C CA . ARG A 1 331 ? 28.124 -14.001 -16.456 1.00 51.72 331 ARG A CA 1
ATOM 2654 C C . ARG A 1 331 ? 28.244 -15.415 -17.040 1.00 51.72 331 ARG A C 1
ATOM 2656 O O . ARG A 1 331 ? 29.344 -15.903 -17.284 1.00 51.72 331 ARG A O 1
ATOM 2663 N N . ALA A 1 332 ? 27.107 -16.085 -17.197 1.00 46.19 332 ALA A N 1
ATOM 2664 C CA . ALA A 1 332 ? 26.997 -17.469 -17.626 1.00 46.19 332 ALA A CA 1
ATOM 2665 C C . ALA A 1 332 ? 26.868 -17.542 -19.152 1.00 46.19 332 ALA A C 1
ATOM 2667 O O . ALA A 1 332 ? 25.882 -17.074 -19.728 1.00 46.19 332 ALA A O 1
ATOM 2668 N N . SER A 1 333 ? 27.860 -18.151 -19.798 1.00 44.78 333 SER A N 1
ATOM 2669 C CA . SER A 1 333 ? 27.853 -18.465 -21.228 1.00 44.78 333 SER A CA 1
ATOM 2670 C C . SER A 1 333 ? 27.004 -19.710 -21.541 1.00 44.78 333 SER A C 1
ATOM 2672 O O . SER A 1 333 ? 26.757 -20.550 -20.677 1.00 44.78 333 SER A O 1
ATOM 2674 N N . GLY A 1 334 ? 26.545 -19.827 -22.792 1.00 51.12 334 GLY A N 1
ATOM 2675 C CA . GLY A 1 334 ? 25.704 -20.932 -23.280 1.00 51.12 334 GLY A CA 1
ATOM 2676 C C . GLY A 1 334 ? 24.197 -20.643 -23.235 1.00 51.12 334 GLY A C 1
ATOM 2677 O O . GLY A 1 334 ? 23.772 -19.633 -22.681 1.00 51.12 334 GLY A O 1
ATOM 2678 N N . GLN A 1 335 ? 23.381 -21.528 -23.809 1.00 49.53 335 GLN A N 1
ATOM 2679 C CA . GLN A 1 335 ? 21.916 -21.381 -23.853 1.00 49.53 335 GLN A CA 1
ATOM 2680 C C . GLN A 1 335 ? 21.273 -21.409 -22.450 1.00 49.53 335 GLN A C 1
ATOM 2682 O O . GLN A 1 335 ? 21.823 -21.990 -21.508 1.00 49.53 335 GLN A O 1
ATOM 2687 N N . PHE A 1 336 ? 20.111 -20.766 -22.313 1.00 63.50 336 PHE A N 1
ATOM 2688 C CA . PHE A 1 336 ? 19.234 -20.796 -21.137 1.00 63.50 336 PHE A CA 1
ATOM 2689 C C . PHE A 1 336 ? 17.817 -21.200 -21.554 1.00 63.50 336 PHE A C 1
ATOM 2691 O O . PHE A 1 336 ? 17.461 -21.087 -22.722 1.00 63.50 336 PHE A O 1
ATOM 2698 N N . GLY A 1 337 ? 17.025 -21.694 -20.597 1.00 57.56 337 GLY A N 1
ATOM 2699 C CA . GLY A 1 337 ? 15.595 -21.923 -20.819 1.00 57.56 337 GLY A CA 1
ATOM 2700 C C . GLY A 1 337 ? 14.817 -20.609 -20.931 1.00 57.56 337 GLY A C 1
ATOM 2701 O O . GLY A 1 337 ? 15.338 -19.549 -20.567 1.00 57.56 337 GLY A O 1
ATOM 2702 N N . SER A 1 338 ? 13.566 -20.696 -21.394 1.00 58.75 338 SER A N 1
ATOM 2703 C CA . SER A 1 338 ? 12.625 -19.569 -21.393 1.00 58.75 338 SER A CA 1
ATOM 2704 C C . SER A 1 338 ? 12.516 -18.924 -20.006 1.00 58.75 338 SER A C 1
ATOM 2706 O O . SER A 1 338 ? 12.785 -19.556 -18.979 1.00 58.75 338 SER A O 1
ATOM 2708 N N . ASP A 1 339 ? 12.154 -17.640 -19.981 1.00 65.81 339 ASP A N 1
ATOM 2709 C CA . ASP A 1 339 ? 11.884 -16.872 -18.756 1.00 65.81 339 ASP A CA 1
ATOM 2710 C C . ASP A 1 339 ? 13.087 -16.716 -17.799 1.00 65.81 339 ASP A C 1
ATOM 2712 O O . ASP A 1 339 ? 12.960 -16.212 -16.678 1.00 65.81 339 ASP A O 1
ATOM 2716 N N . GLN A 1 340 ? 14.292 -17.094 -18.237 1.00 78.25 340 GLN A N 1
ATOM 2717 C CA . GLN A 1 340 ? 15.532 -16.828 -17.514 1.00 78.25 340 GLN A CA 1
ATOM 2718 C C . GLN A 1 340 ? 16.129 -15.473 -17.922 1.00 78.25 340 GLN A C 1
ATOM 2720 O O . GLN A 1 340 ? 16.239 -15.134 -19.102 1.00 78.25 340 GLN A O 1
ATOM 2725 N N . ILE A 1 341 ? 16.575 -14.717 -16.914 1.00 86.88 341 ILE A N 1
ATOM 2726 C CA . ILE A 1 341 ? 17.295 -13.449 -17.073 1.00 86.88 341 ILE A CA 1
ATOM 2727 C C . ILE A 1 341 ? 18.759 -13.681 -16.694 1.00 86.88 341 ILE A C 1
ATOM 2729 O O . ILE A 1 341 ? 19.046 -14.124 -15.578 1.00 86.88 341 ILE A O 1
ATOM 2733 N N . ARG A 1 342 ? 19.694 -13.345 -17.586 1.00 86.69 342 ARG A N 1
ATOM 2734 C CA . ARG A 1 342 ? 21.142 -13.429 -17.337 1.00 86.69 342 ARG A CA 1
ATOM 2735 C C . ARG A 1 342 ? 21.806 -12.062 -17.365 1.00 86.69 342 ARG A C 1
ATOM 2737 O O . ARG A 1 342 ? 21.424 -11.191 -18.140 1.00 86.69 342 ARG A O 1
ATOM 2744 N N . ILE A 1 343 ? 22.840 -11.881 -16.548 1.00 88.94 343 ILE A N 1
ATOM 2745 C CA . ILE A 1 343 ? 23.684 -10.685 -16.587 1.00 88.94 343 ILE A CA 1
ATOM 2746 C C . ILE A 1 343 ? 24.737 -10.867 -17.684 1.00 88.94 343 ILE A C 1
ATOM 2748 O O . ILE A 1 343 ? 25.556 -11.781 -17.610 1.00 88.94 343 ILE A O 1
ATOM 2752 N N . VAL A 1 344 ? 24.739 -9.972 -18.674 1.00 88.06 344 VAL A N 1
ATOM 2753 C CA . VAL A 1 344 ? 25.804 -9.895 -19.689 1.00 88.06 344 VAL A CA 1
ATOM 2754 C C . VAL A 1 344 ? 26.933 -9.020 -19.150 1.00 88.06 344 VAL A C 1
ATOM 2756 O O . VAL A 1 344 ? 28.085 -9.444 -19.057 1.00 88.06 344 VAL A O 1
ATOM 2759 N N . ASP A 1 345 ? 26.585 -7.810 -18.707 1.00 86.94 345 ASP A N 1
ATOM 2760 C CA . ASP A 1 345 ? 27.515 -6.831 -18.153 1.00 86.94 345 ASP A CA 1
ATOM 2761 C C . ASP A 1 345 ? 26.836 -5.936 -17.087 1.00 86.94 345 ASP A C 1
ATOM 2763 O O . ASP A 1 345 ? 25.767 -6.239 -16.547 1.00 86.94 345 ASP A O 1
ATOM 2767 N N . ASP A 1 346 ? 27.481 -4.837 -16.708 1.00 87.12 346 ASP A N 1
ATOM 2768 C CA . ASP A 1 346 ? 27.019 -3.960 -15.624 1.00 87.12 346 ASP A CA 1
ATOM 2769 C C . ASP A 1 346 ? 25.832 -3.058 -16.043 1.00 87.12 346 ASP A C 1
ATOM 2771 O O . ASP A 1 346 ? 25.159 -2.461 -15.200 1.00 87.12 346 ASP A O 1
ATOM 2775 N N . LYS A 1 347 ? 25.554 -2.979 -17.350 1.00 92.38 347 LYS A N 1
ATOM 2776 C CA . LYS A 1 347 ? 24.507 -2.185 -18.011 1.00 92.38 347 LYS A CA 1
ATOM 2777 C C . LYS A 1 347 ? 23.494 -3.034 -18.785 1.00 92.38 347 LYS A C 1
ATOM 2779 O O . LYS A 1 347 ? 22.409 -2.517 -19.057 1.00 92.38 347 LYS A O 1
ATOM 2784 N N . THR A 1 348 ? 23.819 -4.285 -19.107 1.00 93.25 348 THR A N 1
ATOM 2785 C CA . THR A 1 348 ? 23.058 -5.146 -20.027 1.00 93.25 348 THR A CA 1
ATOM 2786 C C . THR A 1 348 ? 22.701 -6.494 -19.393 1.00 93.25 348 THR A C 1
ATOM 2788 O O . THR A 1 348 ? 23.548 -7.169 -18.802 1.00 93.25 348 THR A O 1
ATOM 2791 N N . ILE A 1 349 ? 21.444 -6.904 -19.557 1.00 92.88 349 ILE A N 1
ATOM 2792 C CA . ILE A 1 349 ? 20.947 -8.261 -19.293 1.00 92.88 349 ILE A CA 1
ATOM 2793 C C . ILE A 1 349 ? 20.502 -8.916 -20.600 1.00 92.88 349 ILE A C 1
ATOM 2795 O O . ILE A 1 349 ? 20.113 -8.219 -21.534 1.00 92.88 349 ILE A O 1
ATOM 2799 N N . ALA A 1 350 ? 20.531 -10.243 -20.650 1.00 90.81 350 ALA A N 1
ATOM 2800 C CA . ALA A 1 350 ? 19.925 -11.034 -21.710 1.00 90.81 350 ALA A CA 1
ATOM 2801 C C . ALA A 1 350 ? 18.674 -11.741 -21.173 1.00 90.81 350 ALA A C 1
ATOM 2803 O O . ALA A 1 350 ? 18.692 -12.280 -20.063 1.00 90.81 350 ALA A O 1
ATOM 2804 N N . VAL A 1 351 ? 17.603 -11.731 -21.961 1.00 88.25 351 VAL A N 1
ATOM 2805 C CA . VAL A 1 351 ? 16.321 -12.381 -21.668 1.00 88.25 351 VAL A CA 1
ATOM 2806 C C . VAL A 1 351 ? 15.996 -13.352 -22.794 1.00 88.25 351 VAL A C 1
ATOM 2808 O O . VAL A 1 351 ? 16.014 -12.955 -23.957 1.00 88.25 351 VAL A O 1
ATOM 2811 N N . GLN A 1 352 ? 15.693 -14.603 -22.448 1.00 81.44 352 GLN A N 1
ATOM 2812 C CA . GLN A 1 352 ? 15.215 -15.608 -23.396 1.00 81.44 352 GLN A CA 1
ATOM 2813 C C . GLN A 1 352 ? 13.696 -15.456 -23.555 1.00 81.44 352 GLN A C 1
ATOM 2815 O O . GLN A 1 352 ? 12.965 -15.623 -22.579 1.00 81.44 352 GLN A O 1
ATOM 2820 N N . VAL A 1 353 ? 13.239 -15.107 -24.760 1.00 75.06 353 VAL A N 1
ATOM 2821 C CA . VAL A 1 353 ? 11.816 -14.865 -25.071 1.00 75.06 353 VAL A CA 1
ATOM 2822 C C . VAL A 1 353 ? 11.125 -16.161 -25.507 1.00 75.06 353 VAL A C 1
ATOM 2824 O O . VAL A 1 353 ? 10.003 -16.432 -25.097 1.00 75.06 353 VAL A O 1
ATOM 2827 N N . ASP A 1 354 ? 11.820 -16.987 -26.291 1.00 70.69 354 ASP A N 1
ATOM 2828 C CA . ASP A 1 354 ? 11.427 -18.351 -26.665 1.00 70.69 354 ASP A CA 1
ATOM 2829 C C . ASP A 1 354 ? 12.682 -19.228 -26.874 1.00 70.69 354 ASP A C 1
ATOM 2831 O O . ASP A 1 354 ? 13.802 -18.760 -26.673 1.00 70.69 354 ASP A O 1
ATOM 2835 N N . ASP A 1 355 ? 12.543 -20.485 -27.309 1.00 66.75 355 ASP A N 1
ATOM 2836 C CA . ASP A 1 355 ? 13.672 -21.414 -27.542 1.00 66.75 355 ASP A CA 1
ATOM 2837 C C . ASP A 1 355 ? 14.725 -20.938 -28.575 1.00 66.75 355 ASP A C 1
ATOM 2839 O O . ASP A 1 355 ? 15.761 -21.587 -28.751 1.00 66.75 355 ASP A O 1
ATOM 2843 N N . ARG A 1 356 ? 14.468 -19.854 -29.319 1.00 62.38 356 ARG A N 1
ATOM 2844 C CA . ARG A 1 356 ? 15.280 -19.392 -30.459 1.00 62.38 356 ARG A CA 1
ATOM 2845 C C . ARG A 1 356 ? 15.717 -17.935 -30.357 1.00 62.38 356 ARG A C 1
ATOM 2847 O O . ARG A 1 356 ? 16.736 -17.585 -30.950 1.00 62.38 356 ARG A O 1
ATOM 2854 N N . GLN A 1 357 ? 14.981 -17.100 -29.631 1.00 74.25 357 GLN A N 1
ATOM 2855 C CA . GLN A 1 357 ? 15.196 -15.663 -29.557 1.00 74.25 357 GLN A CA 1
ATOM 2856 C C . GLN A 1 357 ? 15.551 -15.216 -28.138 1.00 74.25 357 GLN A C 1
ATOM 2858 O O . GLN A 1 357 ? 14.753 -15.308 -27.204 1.00 74.25 357 GLN A O 1
ATOM 2863 N N . ALA A 1 358 ? 16.747 -14.643 -28.010 1.00 83.81 358 ALA A N 1
ATOM 2864 C CA . ALA A 1 358 ? 17.137 -13.844 -26.861 1.00 83.81 358 ALA A CA 1
ATOM 2865 C C . ALA A 1 358 ? 17.202 -12.358 -27.244 1.00 83.81 358 ALA A C 1
ATOM 2867 O O . ALA A 1 358 ? 17.542 -11.993 -28.374 1.00 83.81 358 ALA A O 1
ATOM 2868 N N . VAL A 1 359 ? 16.895 -11.488 -26.286 1.00 90.00 359 VAL A N 1
ATOM 2869 C CA . VAL A 1 359 ? 17.009 -10.031 -26.419 1.00 90.00 359 VAL A CA 1
ATOM 2870 C C . VAL A 1 359 ? 17.942 -9.477 -25.350 1.00 90.00 359 VAL A C 1
ATOM 2872 O O . VAL A 1 359 ? 17.945 -9.930 -24.204 1.00 90.00 359 VAL A O 1
ATOM 2875 N N . HIS A 1 360 ? 18.745 -8.486 -25.722 1.00 93.12 360 HIS A N 1
ATOM 2876 C CA . HIS A 1 360 ? 19.541 -7.695 -24.794 1.00 93.12 360 HIS A CA 1
ATOM 2877 C C . HIS A 1 360 ? 18.743 -6.474 -24.345 1.00 93.12 360 HIS A C 1
ATOM 2879 O O . HIS 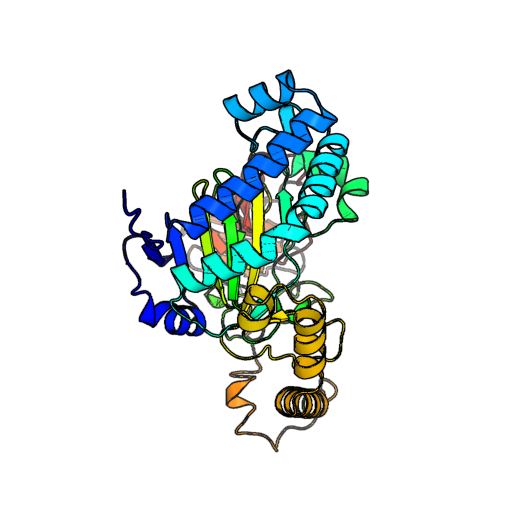A 1 360 ? 18.197 -5.742 -25.169 1.00 93.12 360 HIS A O 1
ATOM 2885 N N . ILE A 1 361 ? 18.695 -6.249 -23.034 1.00 93.50 361 ILE A N 1
ATOM 2886 C CA . ILE A 1 361 ? 17.908 -5.188 -22.403 1.00 93.50 361 ILE A CA 1
ATOM 2887 C C . ILE A 1 361 ? 18.789 -4.398 -21.430 1.00 93.50 361 ILE A C 1
ATOM 2889 O O . ILE A 1 361 ? 19.682 -4.946 -20.778 1.00 93.50 361 ILE A O 1
ATOM 2893 N N . GLN A 1 362 ? 18.531 -3.095 -21.293 1.00 94.88 362 GLN A N 1
ATOM 2894 C CA . GLN A 1 362 ? 19.090 -2.285 -20.207 1.00 94.88 362 GLN A CA 1
ATOM 2895 C C . GLN A 1 362 ? 18.819 -2.931 -18.832 1.00 94.88 362 GLN A C 1
ATOM 2897 O O . GLN A 1 362 ? 17.676 -3.070 -18.415 1.00 94.88 362 GLN A O 1
ATOM 2902 N N . ARG A 1 363 ? 19.882 -3.220 -18.075 1.00 94.56 363 ARG A N 1
ATOM 2903 C CA . ARG A 1 363 ? 19.841 -3.869 -16.752 1.00 94.56 363 ARG A CA 1
ATOM 2904 C C . ARG A 1 363 ? 19.174 -3.043 -15.652 1.00 94.56 363 ARG A C 1
ATOM 2906 O O . ARG A 1 363 ? 18.631 -3.609 -14.714 1.00 94.56 363 ARG A O 1
ATOM 2913 N N . ARG A 1 364 ? 19.256 -1.712 -15.700 1.00 95.25 364 ARG A N 1
ATOM 2914 C CA . ARG A 1 364 ? 18.786 -0.838 -14.609 1.00 95.25 364 ARG A CA 1
ATOM 2915 C C . ARG A 1 364 ? 17.433 -0.221 -14.923 1.00 95.25 364 ARG A C 1
ATOM 2917 O O . ARG A 1 364 ? 17.279 0.420 -15.959 1.00 95.25 364 ARG A O 1
ATOM 2924 N N . CYS A 1 365 ? 16.475 -0.368 -14.012 1.00 94.31 365 CYS A N 1
ATOM 2925 C CA . CYS A 1 365 ? 15.142 0.209 -14.137 1.00 94.31 365 CYS A CA 1
ATOM 2926 C C . CYS A 1 365 ? 15.219 1.747 -14.275 1.00 94.31 365 CYS A C 1
ATOM 2928 O O . CYS A 1 365 ? 15.810 2.394 -13.405 1.00 94.31 365 CYS A O 1
ATOM 2930 N N . PRO A 1 366 ? 14.604 2.358 -15.306 1.00 93.25 366 PRO A N 1
ATOM 2931 C CA . PRO A 1 366 ? 14.694 3.797 -15.565 1.00 93.25 366 PRO A CA 1
ATOM 2932 C C . PRO A 1 366 ? 13.952 4.658 -14.532 1.00 93.25 366 PRO A C 1
ATOM 2934 O O . PRO A 1 366 ? 14.172 5.864 -14.503 1.00 93.25 366 PRO A O 1
ATOM 2937 N N . HIS A 1 367 ? 13.108 4.058 -13.681 1.00 90.38 367 HIS A N 1
ATOM 2938 C CA . HIS A 1 367 ? 12.395 4.759 -12.610 1.00 90.38 367 HIS A CA 1
ATOM 2939 C C . HIS A 1 367 ? 13.311 5.090 -11.416 1.00 90.38 367 HIS A C 1
ATOM 2941 O O . HIS A 1 367 ? 13.555 6.257 -11.129 1.00 90.38 367 HIS A O 1
ATOM 2947 N N . MET A 1 368 ? 13.825 4.071 -10.712 1.00 88.00 368 MET A N 1
ATOM 2948 C CA . MET A 1 368 ? 14.627 4.247 -9.485 1.00 88.00 368 MET A CA 1
ATOM 2949 C C . MET A 1 368 ? 15.898 3.373 -9.431 1.00 88.00 368 MET A C 1
ATOM 2951 O O . MET A 1 368 ? 16.477 3.197 -8.367 1.00 88.00 368 MET A O 1
ATOM 2955 N N . GLY A 1 369 ? 16.360 2.820 -10.559 1.00 90.62 369 GLY A N 1
ATOM 2956 C CA . GLY A 1 369 ? 17.663 2.137 -10.640 1.00 90.62 369 GLY A CA 1
ATOM 2957 C C . GLY A 1 369 ? 17.709 0.677 -10.168 1.00 90.62 369 GLY A C 1
ATOM 2958 O O . GLY A 1 369 ? 18.784 0.076 -10.204 1.00 90.62 369 GLY A O 1
ATOM 2959 N N . ALA A 1 370 ? 16.569 0.089 -9.787 1.00 91.12 370 ALA A N 1
ATOM 2960 C CA . ALA A 1 370 ? 16.451 -1.335 -9.454 1.00 91.12 370 ALA A CA 1
ATOM 2961 C C . ALA A 1 370 ? 17.111 -2.229 -10.519 1.00 91.12 370 ALA A C 1
ATOM 2963 O O . ALA A 1 370 ? 16.983 -1.965 -11.720 1.00 91.12 370 ALA A O 1
ATOM 2964 N N . ASP A 1 371 ? 17.803 -3.283 -10.095 1.00 92.50 371 ASP A N 1
ATOM 2965 C CA . ASP A 1 371 ? 18.407 -4.248 -11.006 1.00 92.50 371 ASP A CA 1
ATOM 2966 C C . ASP A 1 371 ? 17.326 -5.161 -11.601 1.00 92.50 371 ASP A C 1
ATOM 2968 O O . ASP A 1 371 ? 16.724 -5.981 -10.910 1.00 92.50 371 ASP A O 1
ATOM 2972 N N . LEU A 1 372 ? 17.060 -5.026 -12.899 1.00 94.38 372 LEU A N 1
ATOM 2973 C CA . LEU A 1 372 ? 16.086 -5.853 -13.609 1.00 94.38 372 LEU A CA 1
ATOM 2974 C C . LEU A 1 372 ? 16.556 -7.310 -13.738 1.00 94.38 372 LEU A C 1
ATOM 2976 O O . LEU A 1 372 ? 15.717 -8.185 -13.924 1.00 94.38 372 LEU A O 1
ATOM 2980 N N . SER A 1 373 ? 17.847 -7.613 -13.527 1.00 91.44 373 SER A N 1
ATOM 2981 C CA . SER A 1 373 ? 18.291 -9.006 -13.359 1.00 91.44 373 SER A CA 1
ATOM 2982 C C . SER A 1 373 ? 17.739 -9.670 -12.095 1.00 91.44 373 SER A C 1
ATOM 2984 O O . SER A 1 373 ? 17.757 -10.895 -12.016 1.00 91.44 373 SER A O 1
ATOM 2986 N N . CYS A 1 374 ? 17.204 -8.902 -11.141 1.00 89.12 374 CYS A N 1
ATOM 2987 C CA . CYS A 1 374 ? 16.499 -9.400 -9.958 1.00 89.12 374 CYS A CA 1
ATOM 2988 C C . CYS A 1 374 ? 14.969 -9.437 -10.134 1.00 89.12 374 CYS A C 1
ATOM 2990 O O . CYS A 1 374 ? 14.270 -9.848 -9.208 1.00 89.12 374 CYS A O 1
ATOM 2992 N N . GLY A 1 375 ? 14.463 -8.994 -11.292 1.00 91.31 375 GLY A N 1
ATOM 2993 C CA . GLY A 1 375 ? 13.053 -9.036 -11.674 1.00 91.31 375 GLY A CA 1
ATOM 2994 C C . GLY A 1 375 ? 12.583 -10.410 -12.154 1.00 91.31 375 GLY A C 1
ATOM 2995 O O . GLY A 1 375 ? 13.278 -11.421 -12.014 1.00 91.31 375 GLY A O 1
ATOM 2996 N N . TYR A 1 376 ? 11.392 -10.422 -12.748 1.00 90.81 376 TYR A N 1
ATOM 2997 C CA . TYR A 1 376 ? 10.763 -11.605 -13.336 1.00 90.81 376 TYR A CA 1
ATOM 2998 C C . TYR A 1 376 ? 10.229 -11.298 -14.742 1.00 90.81 376 TYR A C 1
ATOM 3000 O O . TYR A 1 376 ? 10.083 -10.132 -15.113 1.00 90.81 376 TYR A O 1
ATOM 3008 N N . ILE A 1 377 ? 9.974 -12.344 -15.524 1.00 90.19 377 ILE A N 1
ATOM 3009 C CA . ILE A 1 377 ? 9.334 -12.264 -16.841 1.00 90.19 377 ILE A CA 1
ATOM 3010 C C . ILE A 1 377 ? 7.913 -12.805 -16.705 1.00 90.19 377 ILE A C 1
ATOM 3012 O O . ILE A 1 377 ? 7.689 -13.765 -15.966 1.00 90.19 377 ILE A O 1
ATOM 3016 N N . ASP A 1 378 ? 6.962 -12.143 -17.356 1.00 89.81 378 ASP A N 1
ATOM 3017 C CA . ASP A 1 378 ? 5.549 -12.527 -17.373 1.00 89.81 378 ASP A CA 1
ATOM 3018 C C . ASP A 1 378 ? 4.880 -11.867 -18.585 1.00 89.81 378 ASP A C 1
ATOM 3020 O O . ASP A 1 378 ? 5.090 -10.673 -18.819 1.00 89.81 378 ASP A O 1
ATOM 3024 N N . ASP A 1 379 ? 4.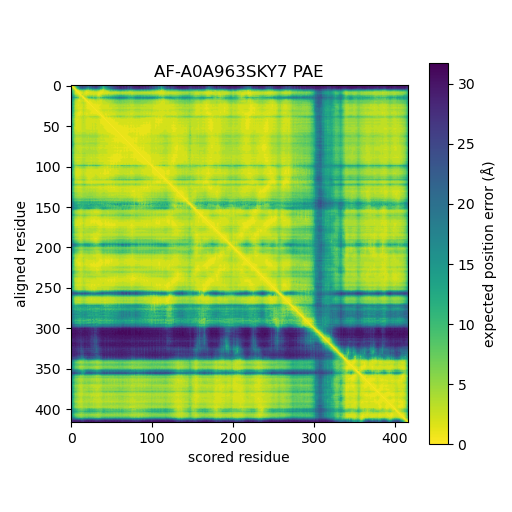117 -12.645 -19.354 1.00 88.94 379 ASP A N 1
ATOM 3025 C CA . ASP A 1 379 ? 3.353 -12.212 -20.538 1.00 88.94 379 ASP A CA 1
ATOM 3026 C C . ASP A 1 379 ? 4.136 -11.320 -21.529 1.00 88.94 379 ASP A C 1
ATOM 3028 O O . ASP A 1 379 ? 3.703 -10.233 -21.899 1.00 88.94 379 ASP A O 1
ATOM 3032 N N . GLY A 1 380 ? 5.355 -11.720 -21.914 1.00 91.12 380 GLY A N 1
ATOM 3033 C CA . GLY A 1 380 ? 6.183 -10.957 -22.865 1.00 91.12 380 GLY A CA 1
ATOM 3034 C C . GLY A 1 380 ? 6.784 -9.650 -22.318 1.00 91.12 380 GLY A C 1
ATOM 3035 O O . GLY A 1 380 ? 7.324 -8.851 -23.087 1.00 91.12 380 GLY A O 1
ATOM 3036 N N . HIS A 1 381 ? 6.729 -9.431 -21.001 1.00 94.12 381 HIS A N 1
ATOM 3037 C CA . HIS A 1 381 ? 7.262 -8.246 -20.327 1.00 94.12 381 HIS A CA 1
ATOM 3038 C C . HIS A 1 381 ? 8.295 -8.616 -19.252 1.00 94.12 381 HIS A C 1
ATOM 3040 O O . HIS A 1 381 ? 8.178 -9.645 -18.585 1.00 94.12 381 HIS A O 1
ATOM 3046 N N . ILE A 1 382 ? 9.286 -7.743 -19.033 1.00 94.75 382 ILE A N 1
ATOM 3047 C CA . ILE A 1 382 ? 10.167 -7.788 -17.856 1.00 94.75 382 ILE A CA 1
ATOM 3048 C C . ILE A 1 382 ? 9.644 -6.856 -16.762 1.00 94.75 382 ILE A C 1
ATOM 3050 O O . ILE A 1 382 ? 9.370 -5.679 -17.001 1.00 94.75 382 ILE A O 1
ATOM 3054 N N . TRP A 1 383 ? 9.541 -7.378 -15.543 1.00 94.69 383 TRP A N 1
ATOM 3055 C CA . TRP A 1 383 ? 8.903 -6.714 -14.412 1.00 94.69 383 TRP A CA 1
ATOM 3056 C C . TRP A 1 383 ? 9.915 -6.282 -13.351 1.00 94.69 383 TRP A C 1
ATOM 3058 O O . TRP A 1 383 ? 10.744 -7.059 -12.873 1.00 94.69 383 TRP A O 1
ATOM 3068 N N . CYS A 1 384 ? 9.845 -5.005 -12.974 1.00 94.25 384 CYS A N 1
ATOM 3069 C CA . CYS A 1 384 ? 10.740 -4.388 -12.002 1.00 94.25 384 CYS A CA 1
ATOM 3070 C C . CYS A 1 384 ? 10.535 -4.962 -10.581 1.00 94.25 384 CYS A C 1
ATOM 3072 O O . CYS A 1 384 ? 9.441 -4.809 -10.033 1.00 94.25 384 CYS A O 1
ATOM 3074 N N . PRO A 1 385 ? 11.584 -5.490 -9.911 1.00 91.31 385 PRO A N 1
ATOM 3075 C CA . PRO A 1 385 ? 11.476 -6.130 -8.589 1.00 91.31 385 PRO A CA 1
ATOM 3076 C C . PRO A 1 385 ? 11.190 -5.160 -7.433 1.00 91.31 385 PRO A C 1
ATOM 3078 O O . PRO A 1 385 ? 11.107 -5.580 -6.278 1.00 91.31 385 PRO A O 1
ATOM 3081 N N . TRP A 1 386 ? 11.106 -3.856 -7.721 1.00 90.50 386 TRP A N 1
ATOM 3082 C CA . TRP A 1 386 ? 10.764 -2.830 -6.741 1.00 90.50 386 TRP A CA 1
ATOM 3083 C C . TRP A 1 386 ? 9.302 -2.396 -6.839 1.00 90.50 386 TRP A C 1
ATOM 3085 O O . TRP A 1 386 ? 8.529 -2.534 -5.895 1.00 90.50 386 TRP A O 1
ATOM 3095 N N . HIS A 1 387 ? 8.933 -1.837 -7.984 1.00 90.81 387 HIS A N 1
ATOM 3096 C CA . HIS A 1 387 ? 7.674 -1.110 -8.154 1.00 90.81 387 HIS A CA 1
ATOM 3097 C C . HIS A 1 387 ? 6.656 -1.865 -9.005 1.00 90.81 387 HIS A C 1
ATOM 3099 O O . HIS A 1 387 ? 5.638 -1.288 -9.373 1.00 90.81 387 HIS A O 1
ATOM 3105 N N . ASP A 1 388 ? 6.959 -3.122 -9.343 1.00 94.19 388 ASP A N 1
ATOM 3106 C CA . ASP A 1 388 ? 6.151 -3.985 -10.202 1.00 94.19 388 ASP A CA 1
ATOM 3107 C C . ASP A 1 388 ? 5.745 -3.314 -11.526 1.00 94.19 388 ASP A C 1
ATOM 3109 O O . ASP A 1 388 ? 4.646 -3.503 -12.036 1.00 94.19 388 ASP A O 1
ATOM 3113 N N . GLN A 1 389 ? 6.633 -2.480 -12.077 1.00 94.56 389 GLN A N 1
ATOM 3114 C CA . GLN A 1 389 ? 6.455 -1.864 -13.389 1.00 94.56 389 GLN A CA 1
ATOM 3115 C C . GLN A 1 389 ? 6.990 -2.803 -14.472 1.00 94.56 389 GLN A C 1
ATOM 3117 O O . GLN A 1 389 ? 8.179 -3.136 -14.451 1.00 94.56 389 GLN A O 1
ATOM 3122 N N . GLY A 1 390 ? 6.120 -3.196 -15.401 1.00 95.38 390 GLY A N 1
ATOM 3123 C CA . GLY A 1 390 ? 6.468 -3.984 -16.580 1.00 95.38 390 GLY A CA 1
ATOM 3124 C C . GLY A 1 390 ? 7.018 -3.123 -17.719 1.00 95.38 390 GLY A C 1
ATOM 3125 O O . GLY A 1 390 ? 6.652 -1.951 -17.854 1.00 95.38 390 GLY A O 1
ATOM 3126 N N . PHE A 1 391 ? 7.868 -3.723 -18.549 1.00 96.44 391 PHE A N 1
ATOM 3127 C CA . PHE A 1 391 ? 8.373 -3.164 -19.805 1.00 96.44 391 PHE A CA 1
ATOM 3128 C C . PHE A 1 391 ? 8.362 -4.246 -20.888 1.00 96.44 391 PHE A C 1
ATOM 3130 O O . PHE A 1 391 ? 8.741 -5.384 -20.605 1.00 96.44 391 PHE A O 1
ATOM 3137 N N . SER A 1 392 ? 7.939 -3.911 -22.108 1.00 94.88 392 SER A N 1
ATOM 3138 C CA . SER A 1 392 ? 7.871 -4.867 -23.223 1.00 94.88 392 SER A CA 1
ATOM 3139 C C . SER A 1 392 ? 9.258 -5.413 -23.575 1.00 94.88 392 SER A C 1
ATOM 3141 O O . SER A 1 392 ? 10.215 -4.647 -23.700 1.00 94.88 392 SER A O 1
ATOM 3143 N N . LEU A 1 393 ? 9.367 -6.732 -23.770 1.00 93.06 393 LEU A N 1
ATOM 3144 C CA . LEU A 1 393 ? 10.594 -7.372 -24.263 1.00 93.06 393 LEU A CA 1
ATOM 3145 C C . LEU A 1 393 ? 10.852 -7.096 -25.756 1.00 93.06 393 LEU A C 1
ATOM 3147 O O . LEU A 1 393 ? 11.970 -7.304 -26.219 1.00 93.06 393 LEU A O 1
ATOM 3151 N N . GLU A 1 394 ? 9.843 -6.629 -26.499 1.00 92.06 394 GLU A N 1
ATOM 3152 C CA . GLU A 1 394 ? 9.936 -6.293 -27.925 1.00 92.06 394 GLU A CA 1
ATOM 3153 C C . GLU A 1 394 ? 10.345 -4.828 -28.134 1.00 92.06 394 GLU A C 1
ATOM 3155 O O . GLU A 1 394 ? 11.302 -4.543 -28.853 1.00 92.06 394 GLU A O 1
ATOM 3160 N N . THR A 1 395 ? 9.641 -3.891 -27.488 1.00 93.44 395 THR A N 1
ATOM 3161 C CA . THR A 1 395 ? 9.801 -2.444 -27.733 1.00 93.44 395 THR A CA 1
ATOM 3162 C C . THR A 1 395 ? 10.532 -1.703 -26.616 1.00 93.44 395 THR A C 1
ATOM 3164 O O . THR A 1 395 ? 11.018 -0.594 -26.828 1.00 93.44 395 THR A O 1
ATOM 3167 N N . GLY A 1 396 ? 10.601 -2.282 -25.414 1.00 94.94 396 GLY A N 1
ATOM 3168 C CA . GLY A 1 396 ? 11.089 -1.613 -24.207 1.00 94.94 396 GLY A CA 1
ATOM 3169 C C . GLY A 1 396 ? 10.100 -0.630 -23.570 1.00 94.94 396 GLY A C 1
ATOM 3170 O O . GLY A 1 396 ? 10.404 -0.100 -22.500 1.00 94.94 396 GLY A O 1
ATOM 3171 N N . GLU A 1 397 ? 8.939 -0.380 -24.184 1.00 96.31 397 GLU A N 1
ATOM 3172 C CA . GLU A 1 397 ? 7.920 0.551 -23.678 1.00 96.31 397 GLU A CA 1
ATOM 3173 C C . GLU A 1 397 ? 7.354 0.097 -22.315 1.00 96.31 397 GLU A C 1
ATOM 3175 O O . GLU A 1 397 ? 7.201 -1.110 -22.088 1.00 96.31 397 GLU A O 1
ATOM 3180 N N . PRO A 1 398 ? 7.047 1.025 -21.387 1.00 95.81 398 PRO A N 1
ATOM 3181 C CA . PRO A 1 398 ? 6.435 0.696 -20.104 1.00 95.81 398 PRO A CA 1
ATOM 3182 C C . PRO A 1 398 ? 4.967 0.263 -20.263 1.00 95.81 398 PRO A C 1
ATOM 3184 O O . PRO A 1 398 ? 4.217 0.822 -21.057 1.00 95.81 398 PRO A O 1
ATOM 3187 N N . VAL A 1 399 ? 4.529 -0.697 -19.445 1.00 94.31 399 VAL A N 1
ATOM 3188 C CA . VAL A 1 399 ? 3.116 -1.105 -19.350 1.00 94.31 399 VAL A CA 1
ATOM 3189 C C . VAL A 1 399 ? 2.266 0.006 -18.717 1.00 94.31 399 VAL A C 1
ATOM 3191 O O . VAL A 1 399 ? 2.553 0.425 -17.594 1.00 94.31 399 VAL A O 1
ATOM 3194 N N . GLY A 1 400 ? 1.182 0.400 -19.396 1.00 89.88 400 GLY A N 1
ATOM 3195 C CA . GLY A 1 400 ? 0.177 1.372 -18.933 1.00 89.88 400 GLY A CA 1
ATOM 3196 C C . GLY A 1 400 ? 0.522 2.848 -19.210 1.00 89.88 400 GLY A C 1
ATOM 3197 O O . GLY A 1 400 ? 1.609 3.143 -19.709 1.00 89.88 400 GLY A O 1
ATOM 3198 N N . PRO A 1 401 ? -0.387 3.801 -18.907 1.00 84.75 401 PRO A N 1
ATOM 3199 C CA . PRO A 1 401 ? -0.139 5.245 -18.993 1.00 84.75 401 PRO A CA 1
ATOM 3200 C C . PRO A 1 401 ? 0.990 5.691 -18.046 1.00 84.75 401 PRO A C 1
ATOM 3202 O O . PRO A 1 401 ? 0.780 6.039 -16.884 1.00 84.75 401 PRO A O 1
ATOM 3205 N N . CYS A 1 402 ? 2.217 5.631 -18.560 1.00 86.00 402 CYS A N 1
ATOM 3206 C CA . CYS A 1 402 ? 3.465 5.964 -17.874 1.00 86.00 402 CYS A CA 1
ATOM 3207 C C . CYS A 1 402 ? 4.454 6.653 -18.833 1.00 86.00 402 CYS A C 1
ATOM 3209 O O . CYS A 1 402 ? 5.641 6.333 -18.849 1.00 86.00 402 CYS A O 1
ATOM 3211 N N . SER A 1 403 ? 3.978 7.602 -19.643 1.00 83.12 403 SER A N 1
ATOM 3212 C CA . SER A 1 403 ? 4.776 8.347 -20.630 1.00 83.12 403 SER A CA 1
ATOM 3213 C C . SER A 1 403 ? 5.944 9.143 -20.027 1.00 83.12 403 SER A C 1
ATOM 3215 O O . SER A 1 403 ? 6.898 9.481 -20.728 1.00 83.12 403 SER A O 1
ATOM 3217 N N . GLY A 1 404 ? 5.911 9.423 -18.718 1.00 82.44 404 GLY A N 1
ATOM 3218 C CA . GLY A 1 404 ? 7.031 10.011 -17.985 1.00 82.44 404 GLY A CA 1
ATOM 3219 C C . GLY A 1 404 ? 8.204 9.045 -17.765 1.00 82.44 404 GLY A C 1
ATOM 3220 O O . GLY A 1 404 ? 9.309 9.488 -17.436 1.00 82.44 404 GLY A O 1
ATOM 3221 N N . LEU A 1 405 ? 8.002 7.733 -17.942 1.00 90.06 405 LEU A N 1
ATOM 3222 C CA . LEU A 1 405 ? 9.073 6.741 -17.919 1.00 90.06 405 LEU A CA 1
ATOM 3223 C C . LEU A 1 405 ? 9.699 6.574 -19.301 1.00 90.06 405 LEU A C 1
ATOM 3225 O O . LEU A 1 405 ? 9.023 6.395 -20.306 1.00 90.06 405 LEU A O 1
ATOM 3229 N N . LYS A 1 406 ? 11.033 6.555 -19.332 1.00 93.12 406 LYS A N 1
ATOM 3230 C CA . LYS A 1 406 ? 11.778 6.232 -20.550 1.00 93.12 406 LYS A CA 1
ATOM 3231 C C . LYS A 1 406 ? 11.655 4.735 -20.861 1.00 93.12 406 LYS A C 1
ATOM 3233 O O . LYS A 1 406 ? 11.846 3.945 -19.931 1.00 93.12 406 LYS A O 1
ATOM 3238 N N . PRO A 1 407 ? 11.460 4.346 -22.131 1.00 95.69 407 PRO A N 1
ATOM 3239 C CA . PRO A 1 407 ? 11.563 2.955 -22.556 1.00 95.69 407 PRO A CA 1
ATOM 3240 C C . PRO A 1 407 ? 12.928 2.347 -22.213 1.00 95.69 407 PRO A C 1
ATOM 3242 O O . PRO A 1 407 ? 13.954 3.043 -22.156 1.00 95.69 407 PRO A O 1
ATOM 3245 N N . LEU A 1 408 ? 12.961 1.033 -22.003 1.00 95.81 408 LEU A 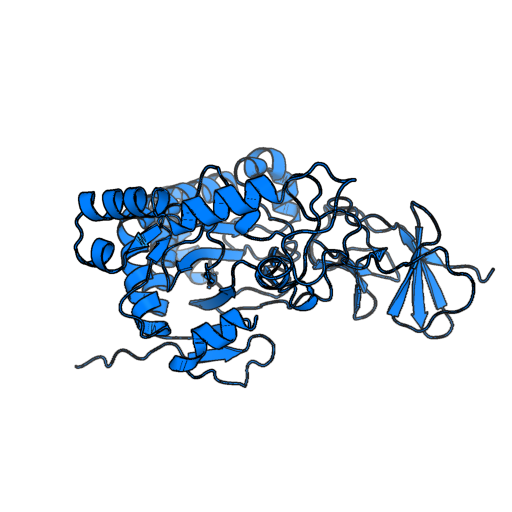N 1
ATOM 3246 C CA . LEU A 1 408 ? 14.212 0.284 -21.945 1.00 95.81 408 LEU A CA 1
ATOM 3247 C C . LEU A 1 408 ? 14.866 0.270 -23.329 1.00 95.81 408 LEU A C 1
ATOM 3249 O O . LEU A 1 408 ? 14.196 0.155 -24.349 1.00 95.81 408 LEU A O 1
ATOM 3253 N N . ARG A 1 409 ? 16.201 0.327 -23.376 1.00 95.62 409 ARG A N 1
ATOM 3254 C CA . ARG A 1 409 ? 16.912 -0.038 -24.608 1.00 95.62 409 ARG A CA 1
ATOM 3255 C C . ARG A 1 409 ? 16.813 -1.548 -24.781 1.00 95.62 409 ARG A C 1
ATOM 3257 O O . ARG A 1 409 ? 17.272 -2.265 -23.891 1.00 95.62 409 ARG A O 1
ATOM 3264 N N . VAL A 1 410 ? 16.252 -1.970 -25.909 1.00 93.00 410 VAL A N 1
ATOM 3265 C CA . VAL A 1 410 ? 16.145 -3.361 -26.359 1.00 93.00 410 VAL A CA 1
ATOM 3266 C C . VAL A 1 410 ? 16.921 -3.514 -27.668 1.00 93.00 410 VAL A C 1
ATOM 3268 O O . VAL A 1 410 ? 16.904 -2.621 -28.516 1.00 93.00 410 VAL A O 1
ATOM 3271 N N . SER A 1 411 ? 17.616 -4.634 -27.835 1.00 90.06 411 SER A N 1
ATOM 3272 C CA . SER A 1 411 ? 18.226 -5.051 -29.100 1.00 90.06 411 SER A CA 1
ATOM 3273 C C . SER A 1 411 ? 18.192 -6.573 -29.218 1.00 90.06 411 SER A C 1
ATOM 3275 O O . SER A 1 411 ? 18.230 -7.268 -28.203 1.00 90.06 411 SER A O 1
ATOM 3277 N N . SER A 1 412 ? 18.187 -7.117 -30.436 1.00 82.12 412 SER A N 1
ATOM 3278 C CA . SER A 1 412 ? 18.410 -8.552 -30.642 1.00 82.12 412 SER A CA 1
ATOM 3279 C C . SER A 1 412 ? 19.730 -8.982 -29.999 1.00 82.12 412 SER A C 1
ATOM 3281 O O . SER A 1 412 ? 20.755 -8.319 -30.186 1.00 82.12 412 SER A O 1
ATOM 3283 N N . ALA A 1 413 ? 19.727 -10.094 -29.264 1.00 71.19 413 ALA A N 1
ATOM 3284 C CA . ALA A 1 413 ? 20.972 -10.782 -28.970 1.00 71.19 413 ALA A CA 1
ATOM 3285 C C . ALA A 1 413 ? 21.389 -11.513 -30.253 1.00 71.19 413 ALA A C 1
ATOM 3287 O O . ALA A 1 413 ? 20.848 -12.570 -30.573 1.00 71.19 413 ALA A O 1
ATOM 3288 N N . GLU A 1 414 ? 22.307 -10.925 -31.025 1.00 59.00 414 GLU A N 1
ATOM 3289 C CA . GLU A 1 414 ? 22.981 -11.679 -32.084 1.00 59.00 414 GLU A CA 1
ATOM 3290 C C . GLU A 1 414 ? 23.642 -12.905 -31.441 1.00 59.00 414 GLU A C 1
ATOM 3292 O O . GLU A 1 414 ? 24.322 -12.787 -30.419 1.00 59.00 414 GLU A O 1
ATOM 3297 N N . THR A 1 415 ? 23.392 -14.089 -32.002 1.00 42.25 415 THR A N 1
ATOM 3298 C CA . THR A 1 415 ? 23.948 -15.349 -31.501 1.00 42.25 415 THR A CA 1
ATOM 3299 C C . THR A 1 415 ? 25.468 -15.330 -31.636 1.00 42.25 415 THR A C 1
ATOM 3301 O O . THR A 1 415 ? 25.983 -15.489 -32.745 1.00 42.25 415 THR A O 1
ATOM 3304 N N . ALA A 1 416 ? 26.151 -15.119 -30.510 1.00 34.38 416 ALA A N 1
ATOM 3305 C CA . ALA A 1 416 ? 27.604 -15.188 -30.367 1.00 34.38 416 ALA A CA 1
ATOM 3306 C C . ALA A 1 416 ? 28.103 -16.636 -30.220 1.00 34.38 416 ALA A C 1
ATOM 3308 O O . ALA A 1 416 ? 27.413 -17.424 -29.531 1.00 34.38 416 ALA A O 1
#

Radius of gyration: 22.89 Å; Cα contacts (8 Å, |Δi|>4): 820; chains: 1; bounding box: 69×45×62 Å